Protein AF-0000000080180875 (afdb_homodimer)

Sequence (618 aa):
MANVSTATVSYVLNNSVGRTISEQTRAAVRHAAAELGYRPNLAARNLARGKSGVVLYIVPRLAGGEMPMQVGTHMTTELTRRGVIQVQLFETEDDDTIADAINQLQPIAVTSLFPLGRKASRAVHDAGIPHICVHTQPGLGDPQYSVGQMRVDHLVSRGHRKLAFACSGDRRWRAVGDYWIDGVHRAARQHGLPDVVVAAFAPDDSATAARELHAAGVTAVCAQSDDVAFVVLDGIRRAGLRCPDDLAVIGVDATALSPFSVPALTTVEFDRTAIADLALSALLAELDLLDEPRPVAQDIATLIVRESTMANVSTATVSYVLNNSVGRTISEQTRAAVRHAAAELGYRPNLAARNLARGKSGVVLYIVPRLAGGEMPMQVGTHMTTELTRRGVIQVQLFETEDDDTIADAINQLQPIAVTSLFPLGRKASRAVHDAGIPHICVHTQPGLGDPQYSVGQMRVDHLVSRGHRKLAFACSGDRRWRAVGDYWIDGVHRAARQHGLPDVVVAAFAPDDSATAARELHAAGVTAVCAQSDDVAFVVLDGIRRAGLRCPDDLAVIGVDATALSPFSVPALTTVEFDRTAIADLALSALLAELDLLDEPRPVAQDIATLIVREST

Solvent-accessible surface area (backbone atoms only — not comparable to full-atom values): 31758 Å² total; per-residue (Å²): 73,48,55,69,46,77,63,48,62,58,38,59,52,50,68,50,81,72,77,79,69,51,72,63,60,55,48,48,55,51,48,53,40,50,69,69,65,39,62,71,44,41,48,52,52,28,44,46,67,71,36,57,32,25,34,37,36,46,40,49,60,44,60,68,63,63,58,66,55,52,24,48,33,52,39,34,53,57,32,35,76,69,33,32,44,44,30,63,38,62,45,48,95,65,47,61,54,54,44,47,42,43,69,63,53,44,38,64,30,36,36,24,62,55,84,65,54,71,66,48,44,47,43,40,55,74,70,69,36,54,72,47,44,37,56,74,32,73,52,54,56,55,52,43,43,54,53,16,32,54,54,44,53,53,42,42,76,72,68,45,63,38,43,28,36,34,31,46,52,46,74,74,42,34,69,51,29,58,54,48,47,55,10,36,46,53,34,30,49,74,70,68,37,62,79,61,44,76,43,58,41,31,85,92,48,15,27,60,44,40,46,52,39,44,74,71,61,29,36,31,31,44,21,59,22,37,68,44,32,41,40,50,46,43,6,29,52,72,54,73,48,45,64,30,84,49,39,16,41,33,28,28,63,51,46,91,57,32,74,54,39,81,54,23,43,14,25,29,35,61,38,48,65,60,51,26,51,48,39,44,46,54,50,26,49,74,67,70,62,53,86,63,83,73,69,72,65,58,87,45,62,46,81,43,86,42,54,12,88,81,44,53,68,46,77,65,49,63,59,38,61,54,53,68,52,82,72,78,79,68,51,72,63,61,55,48,50,55,51,46,53,41,51,68,69,67,39,63,71,44,41,49,50,51,27,44,49,69,70,36,58,33,25,32,36,36,46,39,52,60,46,62,67,64,64,59,68,55,51,26,49,32,54,39,32,53,58,32,34,76,68,34,31,42,45,30,64,42,62,44,49,94,63,48,61,53,54,44,48,45,42,69,63,51,45,38,64,29,36,35,23,62,56,84,64,55,71,67,48,44,47,42,38,56,73,69,70,37,54,73,48,43,39,57,74,32,71,52,55,56,54,52,42,42,54,53,16,33,55,53,43,52,52,43,42,75,73,68,44,61,39,43,29,35,35,32,47,51,46,73,75,39,34,71,59,30,60,54,48,47,55,10,37,44,53,34,31,50,74,72,68,36,63,81,60,44,74,43,60,41,32,84,92,50,15,26,60,43,40,47,52,40,44,74,70,60,29,35,30,32,43,21,59,23,38,69,44,30,40,39,49,46,43,7,30,53,71,53,72,48,46,64,28,84,50,40,16,41,34,28,29,64,50,48,91,58,33,74,54,40,83,54,22,42,14,24,29,34,61,39,48,66,60,51,27,50,47,38,43,45,53,50,25,49,74,68,71,63,53,87,64,83,72,69,73,66,55,86,44,64,46,82,43,87,42,54,13,89

Structure (mmCIF, N/CA/C/O backbone):
data_AF-0000000080180875-model_v1
#
loop_
_entity.id
_entity.type
_entity.pdbx_description
1 polymer 'LacI family transcriptional regulator'
#
loop_
_atom_site.group_PDB
_atom_site.id
_atom_site.type_symbol
_atom_site.label_atom_id
_atom_site.label_alt_id
_atom_site.label_comp_id
_atom_site.label_asym_id
_atom_site.label_entity_id
_atom_site.label_seq_id
_atom_site.pdbx_PDB_ins_code
_atom_site.Cartn_x
_atom_site.Cartn_y
_atom_site.Cartn_z
_atom_site.occupancy
_atom_site.B_iso_or_equiv
_atom_site.auth_seq_id
_atom_site.auth_comp_id
_atom_site.auth_asym_id
_atom_site.auth_atom_id
_atom_site.pdbx_PDB_model_num
ATOM 1 N N . MET A 1 1 ? -4.602 58.188 24.078 1 20.27 1 MET A N 1
ATOM 2 C CA . MET A 1 1 ? -3.865 57 24.453 1 20.27 1 MET A CA 1
ATOM 3 C C . MET A 1 1 ? -4.812 55.812 24.641 1 20.27 1 MET A C 1
ATOM 5 O O . MET A 1 1 ? -5.5 55.719 25.656 1 20.27 1 MET A O 1
ATOM 9 N N . ALA A 1 2 ? -5.406 55.5 23.562 1 27.98 2 ALA A N 1
ATOM 10 C CA . ALA A 1 2 ? -6.746 54.938 23.641 1 27.98 2 ALA A CA 1
ATOM 11 C C . ALA A 1 2 ? -6.715 53.531 24.281 1 27.98 2 ALA A C 1
ATOM 13 O O . ALA A 1 2 ? -5.801 52.75 24.031 1 27.98 2 ALA A O 1
ATOM 14 N N . ASN A 1 3 ? -7.129 53.406 25.484 1 24.38 3 ASN A N 1
ATOM 15 C CA . ASN A 1 3 ? -7.371 52.312 26.422 1 24.38 3 ASN A CA 1
ATOM 16 C C . ASN A 1 3 ? -8.094 51.156 25.75 1 24.38 3 ASN A C 1
ATOM 18 O O . ASN A 1 3 ? -9.32 51.062 25.828 1 24.38 3 ASN A O 1
ATOM 22 N N . VAL A 1 4 ? -7.801 50.938 24.5 1 29.45 4 VAL A N 1
ATOM 23 C CA . VAL A 1 4 ? -8.594 49.875 23.938 1 29.45 4 VAL A CA 1
ATOM 24 C C . VAL A 1 4 ? -8.297 48.562 24.688 1 29.45 4 VAL A C 1
ATOM 26 O O . VAL A 1 4 ? -7.133 48.188 24.875 1 29.45 4 VAL A O 1
ATOM 29 N N . SER A 1 5 ? -9.055 48.344 25.656 1 28.83 5 SER A N 1
ATOM 30 C CA . SER A 1 5 ? -8.969 47.219 26.578 1 28.83 5 SER A CA 1
ATOM 31 C C . SER A 1 5 ? -8.664 45.938 25.844 1 28.83 5 SER A C 1
ATOM 33 O O . SER A 1 5 ? -8.906 45.812 24.641 1 28.83 5 SER A O 1
ATOM 35 N N . THR A 1 6 ? -7.738 45.125 26.422 1 30.91 6 THR A N 1
ATOM 36 C CA . THR A 1 6 ? -7.395 43.75 26.016 1 30.91 6 THR A CA 1
ATOM 37 C C . THR A 1 6 ? -8.633 43 25.516 1 30.91 6 THR A C 1
ATOM 39 O O . THR A 1 6 ? -8.531 42.094 24.688 1 30.91 6 THR A O 1
ATOM 42 N N . ALA A 1 7 ? -9.789 43.312 26.078 1 34.97 7 ALA A N 1
ATOM 43 C CA . ALA A 1 7 ? -11.117 42.812 25.719 1 34.97 7 ALA A CA 1
ATOM 44 C C . ALA A 1 7 ? -11.469 43.188 24.281 1 34.97 7 ALA A C 1
ATOM 46 O O . ALA A 1 7 ? -12.117 42.406 23.578 1 34.97 7 ALA A O 1
ATOM 47 N N . THR A 1 8 ? -10.938 44.344 23.844 1 32.75 8 THR A N 1
ATOM 48 C CA . THR A 1 8 ? -11.32 44.844 22.531 1 32.75 8 THR A CA 1
ATOM 49 C C . THR A 1 8 ? -10.617 44.094 21.422 1 32.75 8 THR A C 1
ATOM 51 O O . THR A 1 8 ? -11.219 43.812 20.391 1 32.75 8 THR A O 1
ATOM 54 N N . VAL A 1 9 ? -9.297 43.719 21.641 1 31.17 9 VAL A N 1
ATOM 55 C CA . VAL A 1 9 ? -8.594 43 20.578 1 31.17 9 VAL A CA 1
ATOM 56 C C . VAL A 1 9 ? -9.133 41.594 20.469 1 31.17 9 VAL A C 1
ATOM 58 O O . VAL A 1 9 ? -9.32 41.062 19.375 1 31.17 9 VAL A O 1
ATOM 61 N N . SER A 1 10 ? -9.406 40.844 21.625 1 31.67 10 SER A N 1
ATOM 62 C CA . SER A 1 10 ? -10.031 39.531 21.625 1 31.67 10 SER A CA 1
ATOM 63 C C . SER A 1 10 ? -11.43 39.594 21.016 1 31.67 10 SER A C 1
ATOM 65 O O . SER A 1 10 ? -11.859 38.656 20.344 1 31.67 10 SER A O 1
ATOM 67 N N . TYR A 1 11 ? -12.219 40.562 21.391 1 32.19 11 TYR A N 1
ATOM 68 C CA . TYR A 1 11 ? -13.578 40.844 20.953 1 32.19 11 TYR A CA 1
ATOM 69 C C . TYR A 1 11 ? -13.609 41.156 19.453 1 32.19 11 TYR A C 1
ATOM 71 O O . TYR A 1 11 ? -14.562 40.812 18.766 1 32.19 11 TYR A O 1
ATOM 79 N N . VAL A 1 12 ? -12.633 41.906 18.875 1 34.47 12 VAL A N 1
ATOM 80 C CA . VAL A 1 12 ? -12.609 42.281 17.469 1 34.47 12 VAL A CA 1
ATOM 81 C C . VAL A 1 12 ? -12.375 41.062 16.594 1 34.47 12 VAL A C 1
ATOM 83 O O . VAL A 1 12 ? -12.961 40.938 15.516 1 34.47 12 VAL A O 1
ATOM 86 N N . LEU A 1 13 ? -11.438 40.188 17 1 34.31 13 LEU A N 1
ATOM 87 C CA . LEU A 1 13 ? -11.172 39.031 16.156 1 34.31 13 LEU A CA 1
ATOM 88 C C . LEU A 1 13 ? -12.258 37.969 16.312 1 34.31 13 LEU A C 1
ATOM 90 O O . LEU A 1 13 ? -12.531 37.219 15.375 1 34.31 13 LEU A O 1
ATOM 94 N N . ASN A 1 14 ? -12.867 37.75 17.453 1 35.03 14 ASN A N 1
ATOM 95 C CA . ASN A 1 14 ? -13.969 36.812 17.656 1 35.03 14 ASN A CA 1
ATOM 96 C C . ASN A 1 14 ? -15.32 37.5 17.422 1 35.03 14 ASN A C 1
ATOM 98 O O . ASN A 1 14 ? -16.359 36.906 17.766 1 35.03 14 ASN A O 1
ATOM 102 N N . ASN A 1 15 ? -15.617 38.125 16.281 1 34.81 15 ASN A N 1
ATOM 103 C CA . ASN A 1 15 ? -16.906 38.75 16.031 1 34.81 15 ASN A CA 1
ATOM 104 C C . ASN A 1 15 ? -17.828 38.656 17.234 1 34.81 15 ASN A C 1
ATOM 106 O O . ASN A 1 15 ? -18.984 38.25 17.109 1 34.81 15 ASN A O 1
ATOM 110 N N . SER A 1 16 ? -17.5 38.5 18.344 1 31.16 16 SER A N 1
ATOM 111 C CA . SER A 1 16 ? -18.578 38.562 19.312 1 31.16 16 SER A CA 1
ATOM 112 C C . SER A 1 16 ? -19.391 39.844 19.156 1 31.16 16 SER A C 1
ATOM 114 O O . SER A 1 16 ? -18.844 40.906 18.891 1 31.16 16 SER A O 1
ATOM 116 N N . VAL A 1 17 ? -20.766 39.844 18.844 1 33.31 17 VAL A N 1
ATOM 117 C CA . VAL A 1 17 ? -21.859 40.781 18.578 1 33.31 17 VAL A CA 1
ATOM 118 C C . VAL A 1 17 ? -21.703 42.031 19.469 1 33.31 17 VAL A C 1
ATOM 120 O O . VAL A 1 17 ? -22.344 43.062 19.219 1 33.31 17 VAL A O 1
ATOM 123 N N . GLY A 1 18 ? -21.312 41.875 20.672 1 33.47 18 GLY A N 1
ATOM 124 C CA . GLY A 1 18 ? -21.719 43.094 21.391 1 33.47 18 GLY A CA 1
ATOM 125 C C . GLY A 1 18 ? -20.906 44.312 21.016 1 33.47 18 GLY A C 1
ATOM 126 O O . GLY A 1 18 ? -21.453 45.406 20.828 1 33.47 18 GLY A O 1
ATOM 127 N N . ARG A 1 19 ? -19.656 44.562 21.469 1 38.72 19 ARG A N 1
ATOM 128 C CA . ARG A 1 19 ? -19.156 45.906 21.344 1 38.72 19 ARG A CA 1
ATOM 129 C C . ARG A 1 19 ? -18.594 46.188 19.953 1 38.72 19 ARG A C 1
ATOM 131 O O . ARG A 1 19 ? -17.922 45.312 19.375 1 38.72 19 ARG A O 1
ATOM 138 N N . THR A 1 20 ? -19.203 47.156 19.172 1 36.22 20 THR A N 1
ATOM 139 C CA . THR A 1 20 ? -19.109 47.781 17.859 1 36.22 20 THR A CA 1
ATOM 140 C C . THR A 1 20 ? -17.672 48.188 17.547 1 36.22 20 THR A C 1
ATOM 142 O O . THR A 1 20 ? -17.156 49.125 18.125 1 36.22 20 THR A O 1
ATOM 145 N N . ILE A 1 21 ? -16.719 47.281 17.547 1 40.75 21 ILE A N 1
ATOM 146 C CA . ILE A 1 21 ? -15.477 47.812 17 1 40.75 21 ILE A CA 1
ATOM 147 C C . ILE A 1 21 ? -15.75 48.5 15.672 1 40.75 21 ILE A C 1
ATOM 149 O O . ILE A 1 21 ? -16.484 47.969 14.836 1 40.75 21 ILE A O 1
ATOM 153 N N . SER A 1 22 ? -15.484 49.75 15.648 1 43.41 22 SER A N 1
ATOM 154 C CA . SER A 1 22 ? -15.852 50.594 14.523 1 43.41 22 SER A CA 1
ATOM 155 C C . SER A 1 22 ? -15.281 50.062 13.219 1 43.41 22 SER A C 1
ATOM 157 O O . SER A 1 22 ? -14.312 49.281 13.227 1 43.41 22 SER A O 1
ATOM 159 N N . GLU A 1 23 ? -15.961 50.156 12.117 1 46.66 23 GLU A N 1
ATOM 160 C CA . GLU A 1 23 ? -15.594 49.812 10.742 1 46.66 23 GLU A CA 1
ATOM 161 C C . GLU A 1 23 ? -14.18 50.312 10.414 1 46.66 23 GLU A C 1
ATOM 163 O O . GLU A 1 23 ? -13.453 49.656 9.672 1 46.66 23 GLU A O 1
ATOM 168 N N . GLN A 1 24 ? -13.781 51.344 11.141 1 44.97 24 GLN A N 1
ATOM 169 C CA . GLN A 1 24 ? -12.5 51.969 10.812 1 44.97 24 GLN A CA 1
ATOM 170 C C . GLN A 1 24 ? -11.336 51.156 11.367 1 44.97 24 GLN A C 1
ATOM 172 O O . GLN A 1 24 ? -10.328 50.938 10.688 1 44.97 24 GLN A O 1
ATOM 177 N N . THR A 1 25 ? -11.461 50.656 12.562 1 44.06 25 THR A N 1
ATOM 178 C CA . THR A 1 25 ? -10.406 49.875 13.172 1 44.06 25 THR A CA 1
ATOM 179 C C . THR A 1 25 ? -10.312 48.5 12.5 1 44.06 25 THR A C 1
ATOM 181 O O . THR A 1 25 ? -9.219 47.969 12.273 1 44.06 25 THR A O 1
ATOM 184 N N . ARG A 1 26 ? -11.477 47.938 12.117 1 46.97 26 ARG A N 1
ATOM 185 C CA . ARG A 1 26 ? -11.492 46.688 11.344 1 46.97 26 ARG A CA 1
ATOM 186 C C . ARG A 1 26 ? -10.781 46.875 10.008 1 46.97 26 ARG A C 1
ATOM 188 O O . ARG A 1 26 ? -10.016 46 9.586 1 46.97 26 ARG A O 1
ATOM 195 N N . ALA A 1 27 ? -11.016 47.969 9.344 1 48.53 27 ALA A N 1
ATOM 196 C CA . ALA A 1 27 ? -10.375 48.25 8.062 1 48.53 27 ALA A CA 1
ATOM 197 C C . ALA A 1 27 ? -8.875 48.469 8.234 1 48.53 27 ALA A C 1
ATOM 199 O O . ALA A 1 27 ? -8.078 48.031 7.41 1 48.53 27 ALA A O 1
ATOM 200 N N . ALA A 1 28 ? -8.438 49.062 9.289 1 43.19 28 ALA A N 1
ATOM 201 C CA . ALA A 1 28 ? -7.023 49.344 9.5 1 43.19 28 ALA A CA 1
ATOM 202 C C . ALA A 1 28 ? -6.246 48.062 9.805 1 43.19 28 ALA A C 1
ATOM 204 O O . ALA A 1 28 ? -5.137 47.875 9.305 1 43.19 28 ALA A O 1
ATOM 205 N N . VAL A 1 29 ? -6.824 47.188 10.508 1 42.53 29 VAL A N 1
ATOM 206 C CA . VAL A 1 29 ? -6.184 45.906 10.805 1 42.53 29 VAL A CA 1
ATOM 207 C C . VAL A 1 29 ? -6.125 45.062 9.539 1 42.53 29 VAL A C 1
ATOM 209 O O . VAL A 1 29 ? -5.105 44.438 9.25 1 42.53 29 VAL A O 1
ATOM 212 N N . ARG A 1 30 ? -7.184 45.125 8.75 1 44.84 30 ARG A N 1
ATOM 213 C CA . ARG A 1 30 ? -7.176 44.438 7.457 1 44.84 30 ARG A CA 1
ATOM 214 C C . ARG A 1 30 ? -6.148 45.062 6.516 1 44.84 30 ARG A C 1
ATOM 216 O O . ARG A 1 30 ? -5.461 44.344 5.785 1 44.84 30 ARG A O 1
ATOM 223 N N . HIS A 1 31 ? -6.117 46.312 6.406 1 44.22 31 HIS A N 1
ATOM 224 C CA . HIS A 1 31 ? -5.172 47 5.547 1 44.22 31 HIS A CA 1
ATOM 225 C C . HIS A 1 31 ? -3.734 46.75 5.988 1 44.22 31 HIS A C 1
ATOM 227 O O . HIS A 1 31 ? -2.852 46.531 5.152 1 44.22 31 HIS A O 1
ATOM 233 N N . ALA A 1 32 ? -3.406 46.844 7.195 1 38.69 32 ALA A N 1
ATOM 234 C CA . ALA A 1 32 ? -2.053 46.594 7.68 1 38.69 32 ALA A CA 1
ATOM 235 C C . ALA A 1 32 ? -1.645 45.125 7.426 1 38.69 32 ALA A C 1
ATOM 237 O O . ALA A 1 32 ? -0.499 44.875 7.059 1 38.69 32 ALA A O 1
ATOM 238 N N . ALA A 1 33 ? -2.537 44.25 7.625 1 38.75 33 ALA A N 1
ATOM 239 C CA . ALA A 1 33 ? -2.293 42.844 7.246 1 38.75 33 ALA A CA 1
ATOM 240 C C . ALA A 1 33 ? -2.068 42.719 5.742 1 38.75 33 ALA A C 1
ATOM 242 O O . ALA A 1 33 ? -1.182 42 5.301 1 38.75 33 ALA A O 1
ATOM 243 N N . ALA A 1 34 ? -2.787 43.375 4.902 1 40.47 34 ALA A N 1
ATOM 244 C CA . ALA A 1 34 ? -2.607 43.406 3.451 1 40.47 34 ALA A CA 1
ATOM 245 C C . ALA A 1 34 ? -1.269 44.031 3.08 1 40.47 34 ALA A C 1
ATOM 247 O O . ALA A 1 34 ? -0.604 43.594 2.143 1 40.47 34 ALA A O 1
ATOM 248 N N . GLU A 1 35 ? -1.015 45.125 3.471 1 37.59 35 GLU A N 1
ATOM 249 C CA . GLU A 1 35 ? 0.223 45.812 3.129 1 37.59 35 GLU A CA 1
ATOM 250 C C . GLU A 1 35 ? 1.445 45 3.549 1 37.59 35 GLU A C 1
ATOM 252 O O . GLU A 1 35 ? 2.506 45.125 2.928 1 37.59 35 GLU A O 1
ATOM 257 N N . LEU A 1 36 ? 1.406 44.531 4.723 1 34.78 36 LEU A N 1
ATOM 258 C CA . LEU A 1 36 ? 2.564 43.75 5.137 1 34.78 36 LEU A CA 1
ATOM 259 C C . LEU A 1 36 ? 2.688 42.469 4.297 1 34.78 36 LEU A C 1
ATOM 261 O O . LEU A 1 36 ? 3.617 41.688 4.484 1 34.78 36 LEU A O 1
ATOM 265 N N . GLY A 1 37 ? 2.133 42.5 3.051 1 34.72 37 GLY A N 1
ATOM 266 C CA . GLY A 1 37 ? 2.146 41.344 2.146 1 34.72 37 GLY A CA 1
ATOM 267 C C . GLY A 1 37 ? 1.669 40.062 2.797 1 34.72 37 GLY A C 1
ATOM 268 O O . GLY A 1 37 ? 1.992 38.969 2.332 1 34.72 37 GLY A O 1
ATOM 269 N N . TYR A 1 38 ? 1.44 40.219 3.986 1 31.77 38 TYR A N 1
ATOM 270 C CA . TYR A 1 38 ? 0.862 39.094 4.691 1 31.77 38 TYR A CA 1
ATOM 271 C C . TYR A 1 38 ? -0.493 38.719 4.102 1 31.77 38 TYR A C 1
ATOM 273 O O . TYR A 1 38 ? -1.438 39.5 4.152 1 31.77 38 TYR A O 1
ATOM 281 N N . ARG A 1 39 ? -0.59 38.156 2.982 1 33.56 39 ARG A N 1
ATOM 282 C CA . ARG A 1 39 ? -1.883 37.562 2.648 1 33.56 39 ARG A CA 1
ATOM 283 C C . ARG A 1 39 ? -2.428 36.75 3.812 1 33.56 39 ARG A C 1
ATOM 285 O O . ARG A 1 39 ? -1.754 35.844 4.309 1 33.56 39 ARG A O 1
ATOM 292 N N . PRO A 1 40 ? -3.199 37.25 4.629 1 35.78 40 PRO A N 1
ATOM 293 C CA . PRO A 1 40 ? -3.807 36.375 5.625 1 35.78 40 PRO A CA 1
ATOM 294 C C . PRO A 1 40 ? -4.074 34.969 5.082 1 35.78 40 PRO A C 1
ATOM 296 O O . PRO A 1 40 ? -4.758 34.812 4.066 1 35.78 40 PRO A O 1
ATOM 299 N N . ASN A 1 41 ? -3 34.25 4.867 1 37.09 41 ASN A N 1
ATOM 300 C CA . ASN A 1 41 ? -3.266 32.875 4.418 1 37.09 41 ASN A CA 1
ATOM 301 C C . ASN A 1 41 ? -4.426 32.25 5.184 1 37.09 41 ASN A C 1
ATOM 303 O O . ASN A 1 41 ? -4.812 32.75 6.246 1 37.09 41 ASN A O 1
ATOM 307 N N . LEU A 1 42 ? -5.312 31.625 4.48 1 39.44 42 LEU A N 1
ATOM 308 C CA . LEU A 1 42 ? -6.496 30.984 5.031 1 39.44 42 LEU A CA 1
ATOM 309 C C . LEU A 1 42 ? -6.227 30.438 6.43 1 39.44 42 LEU A C 1
ATOM 311 O O . LEU A 1 42 ? -7.094 30.516 7.305 1 39.44 42 LEU A O 1
ATOM 315 N N . ALA A 1 43 ? -5.035 30.047 6.723 1 40.75 43 ALA A N 1
ATOM 316 C CA . ALA A 1 43 ? -4.719 29.578 8.07 1 40.75 43 ALA A CA 1
ATOM 317 C C . ALA A 1 43 ? -4.863 30.703 9.094 1 40.75 43 ALA A C 1
ATOM 319 O O . ALA A 1 43 ? -5.395 30.5 10.18 1 40.75 43 ALA A O 1
ATOM 320 N N . ALA A 1 44 ? -4.492 31.859 8.781 1 43.03 44 ALA A N 1
ATOM 321 C CA . ALA A 1 44 ? -4.625 33.031 9.656 1 43.03 44 ALA A CA 1
ATOM 322 C C . ALA A 1 44 ? -6.09 33.406 9.844 1 43.03 44 ALA A C 1
ATOM 324 O O . ALA A 1 44 ? -6.516 33.75 10.945 1 43.03 44 ALA A O 1
ATOM 325 N N . ARG A 1 45 ? -6.742 33.344 8.742 1 42.94 45 ARG A N 1
ATOM 326 C CA . ARG A 1 45 ? -8.156 33.688 8.859 1 42.94 45 ARG A CA 1
ATOM 327 C C . ARG A 1 45 ? -8.914 32.656 9.695 1 42.94 45 ARG A C 1
ATOM 329 O O . ARG A 1 45 ? -9.797 33.031 10.477 1 42.94 45 ARG A O 1
ATOM 336 N N . ASN A 1 46 ? -8.648 31.359 9.375 1 42.34 46 ASN A N 1
ATOM 337 C CA . ASN A 1 46 ? -9.289 30.328 10.188 1 42.34 46 ASN A CA 1
ATOM 338 C C . ASN A 1 46 ? -8.844 30.406 11.641 1 42.34 46 ASN A C 1
ATOM 340 O O . ASN A 1 46 ? -9.633 30.172 12.555 1 42.34 46 ASN A O 1
ATOM 344 N N . LEU A 1 47 ? -7.59 30.797 11.836 1 41.44 47 LEU A N 1
ATOM 345 C CA . LEU A 1 47 ? -7.121 31.031 13.203 1 41.44 47 LEU A CA 1
ATOM 346 C C . LEU A 1 47 ? -7.848 32.219 13.836 1 41.44 47 LEU A C 1
ATOM 348 O O . LEU A 1 47 ? -8.188 32.188 15.016 1 41.44 47 LEU A O 1
ATOM 352 N N . ALA A 1 48 ? -8 33.188 13.086 1 41.91 48 ALA A N 1
ATOM 353 C CA . ALA A 1 48 ? -8.727 34.312 13.625 1 41.91 48 ALA A CA 1
ATOM 354 C C . ALA A 1 48 ? -10.133 33.938 14.055 1 41.91 48 ALA A C 1
ATOM 356 O O . ALA A 1 48 ? -10.68 34.531 14.992 1 41.91 48 ALA A O 1
ATOM 357 N N . ARG A 1 49 ? -10.727 33 13.305 1 43.03 49 ARG A N 1
ATOM 358 C CA . ARG A 1 49 ? -12.07 32.594 13.672 1 43.03 49 ARG A CA 1
ATOM 359 C C . ARG A 1 49 ? -12.023 31.469 14.719 1 43.03 49 ARG A C 1
ATOM 361 O O . ARG A 1 49 ? -13.055 30.906 15.07 1 43.03 49 ARG A O 1
ATOM 368 N N . GLY A 1 50 ? -10.875 31.141 15.336 1 44.59 50 GLY A N 1
ATOM 369 C CA . GLY A 1 50 ? -10.688 30.172 16.406 1 44.59 50 GLY A CA 1
ATOM 370 C C . GLY A 1 50 ? -10.625 28.734 15.891 1 44.59 50 GLY A C 1
ATOM 371 O O . GLY A 1 50 ? -10.609 27.797 16.688 1 44.59 50 GLY A O 1
ATOM 372 N N . LYS A 1 51 ? -10.953 28.547 14.617 1 48.81 51 LYS A N 1
ATOM 373 C CA . LYS A 1 51 ? -10.984 27.156 14.172 1 48.81 51 LYS A CA 1
ATOM 374 C C . LYS A 1 51 ? -9.703 26.781 13.43 1 48.81 51 LYS A C 1
ATOM 376 O O . LYS A 1 51 ? -9.086 27.625 12.781 1 48.81 51 LYS A O 1
ATOM 381 N N . SER A 1 52 ? -8.883 25.734 13.867 1 57.09 52 SER A N 1
ATOM 382 C CA . SER A 1 52 ? -7.559 25.266 13.469 1 57.09 52 SER A CA 1
ATOM 383 C C . SER A 1 52 ? -7.434 25.203 11.953 1 57.09 52 SER A C 1
ATOM 385 O O . SER A 1 52 ? -6.324 25.219 11.414 1 57.09 52 SER A O 1
ATOM 387 N N . GLY A 1 53 ? -8.539 25.469 11.164 1 74.5 53 GLY A N 1
ATOM 388 C CA . GLY A 1 53 ? -8.492 25.281 9.719 1 74.5 53 GLY A CA 1
ATOM 389 C C . GLY A 1 53 ? -7.984 23.906 9.312 1 74.5 53 GLY A C 1
ATOM 390 O O . GLY A 1 53 ? -7.473 23.734 8.203 1 74.5 53 GLY A O 1
ATOM 391 N N . VAL A 1 54 ? -8.07 22.891 10.258 1 85.19 54 VAL A N 1
ATOM 392 C CA . VAL A 1 54 ? -7.535 21.562 10.023 1 85.19 54 VAL A CA 1
ATOM 393 C C . VAL A 1 54 ? -8.68 20.594 9.75 1 85.19 54 VAL A C 1
ATOM 395 O O . VAL A 1 54 ? -9.703 20.609 10.43 1 85.19 54 VAL A O 1
ATOM 398 N N . VAL A 1 55 ? -8.531 19.875 8.68 1 90.56 55 VAL A N 1
ATOM 399 C CA . VAL A 1 55 ? -9.383 18.734 8.422 1 90.56 55 VAL A CA 1
ATOM 400 C C . VAL A 1 55 ? -8.609 17.438 8.695 1 90.56 55 VAL A C 1
ATOM 402 O O . VAL A 1 55 ? -7.469 17.281 8.258 1 90.56 55 VAL A O 1
ATOM 405 N N . LEU A 1 56 ? -9.203 16.594 9.508 1 89.94 56 LEU A N 1
ATOM 406 C CA . LEU A 1 56 ? -8.586 15.305 9.812 1 89.94 56 LEU A CA 1
ATOM 407 C C . LEU A 1 56 ? -9.141 14.211 8.906 1 89.94 56 LEU A C 1
ATOM 409 O O . LEU A 1 56 ? -10.344 13.969 8.883 1 89.94 56 LEU A O 1
ATOM 413 N N . TYR A 1 57 ? -8.242 13.688 8.086 1 90.25 57 TYR A N 1
ATOM 414 C CA . TY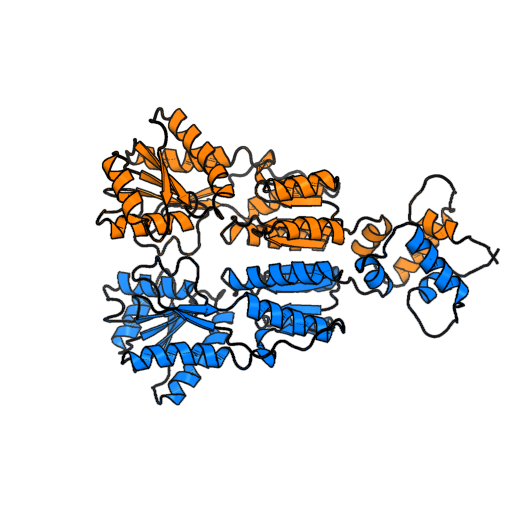R A 1 57 ? -8.594 12.547 7.25 1 90.25 57 TYR A CA 1
ATOM 415 C C . TYR A 1 57 ? -8.133 11.242 7.887 1 90.25 57 TYR A C 1
ATOM 417 O O . TYR A 1 57 ? -6.934 10.977 7.988 1 90.25 57 TYR A O 1
ATOM 425 N N . ILE A 1 58 ? -9.109 10.43 8.242 1 84.81 58 ILE A N 1
ATOM 426 C CA . ILE A 1 58 ? -8.789 9.188 8.945 1 84.81 58 ILE A CA 1
ATOM 427 C C . ILE A 1 58 ? -8.867 8.008 7.98 1 84.81 58 ILE A C 1
ATOM 429 O O . ILE A 1 58 ? -9.883 7.82 7.305 1 84.81 58 ILE A O 1
ATOM 433 N N . VAL A 1 59 ? -7.703 7.336 7.852 1 78.31 59 VAL A N 1
ATOM 434 C CA . VAL A 1 59 ? -7.664 6.094 7.082 1 78.31 59 VAL A CA 1
ATOM 435 C C . VAL A 1 59 ? -7.871 4.902 8.016 1 78.31 59 VAL A C 1
ATOM 437 O O . VAL A 1 59 ? -7.047 4.641 8.898 1 78.31 59 VAL A O 1
ATOM 440 N N . PRO A 1 60 ? -8.93 4.305 7.836 1 66.06 60 PRO A N 1
ATOM 441 C CA . PRO A 1 60 ? -9.164 3.164 8.727 1 66.06 60 PRO A CA 1
ATOM 442 C C . PRO A 1 60 ? -8.117 2.07 8.578 1 66.06 60 PRO A C 1
ATOM 444 O O . PRO A 1 60 ? -7.469 1.966 7.527 1 66.06 60 PRO A O 1
ATOM 447 N N . ARG A 1 61 ? -7.699 1.467 9.695 1 56.69 61 ARG A N 1
ATOM 448 C CA . ARG A 1 61 ? -6.723 0.38 9.727 1 56.69 61 ARG A CA 1
ATOM 449 C C . ARG A 1 61 ? -6.949 -0.582 8.562 1 56.69 61 ARG A C 1
ATOM 451 O O . ARG A 1 61 ? -5.996 -1.156 8.031 1 56.69 61 ARG A O 1
ATOM 458 N N . LEU A 1 62 ? -8.203 -0.694 8.469 1 47.31 62 LEU A N 1
ATOM 459 C CA . LEU A 1 62 ? -8.617 -1.758 7.559 1 47.31 62 LEU A CA 1
ATOM 460 C C . LEU A 1 62 ? -8.328 -1.376 6.109 1 47.31 62 LEU A C 1
ATOM 462 O O . LEU A 1 62 ? -8.477 -2.201 5.203 1 47.31 62 LEU A O 1
ATOM 466 N N . ALA A 1 63 ? -8.242 0.012 5.953 1 49.03 63 ALA A N 1
ATOM 467 C CA . ALA A 1 63 ? -8.219 0.402 4.547 1 49.03 63 ALA A CA 1
ATOM 468 C C . ALA A 1 63 ? -6.852 0.133 3.926 1 49.03 63 ALA A C 1
ATOM 470 O O . ALA A 1 63 ? -5.914 0.912 4.113 1 49.03 63 ALA A O 1
ATOM 471 N N . GLY A 1 64 ? -6.664 -1.247 4.008 1 51.38 64 GLY A N 1
ATOM 472 C CA . GLY A 1 64 ? -5.547 -1.769 3.24 1 51.38 64 GLY A CA 1
ATOM 473 C C . GLY A 1 64 ? -5.547 -1.309 1.796 1 51.38 64 GLY A C 1
ATOM 474 O O . GLY A 1 64 ? -6.543 -0.769 1.312 1 51.38 64 GLY A O 1
ATOM 475 N N . GLY A 1 65 ? -4.602 -0.75 1.385 1 57 65 GLY A N 1
ATOM 476 C CA . GLY A 1 65 ? -4.402 -0.519 -0.037 1 57 65 GLY A CA 1
ATOM 477 C C . GLY A 1 65 ? -3.992 0.905 -0.359 1 57 65 GLY A C 1
ATOM 478 O O . GLY A 1 65 ? -3.861 1.737 0.542 1 57 65 GLY A O 1
ATOM 479 N N . GLU A 1 66 ? -3.844 1.117 -1.465 1 62.06 66 GLU A N 1
ATOM 480 C CA . GLU A 1 66 ? -3.295 2.371 -1.974 1 62.06 66 GLU A CA 1
ATOM 481 C C . GLU A 1 66 ? -4.395 3.404 -2.197 1 62.06 66 GLU A C 1
ATOM 483 O O . GLU A 1 66 ? -4.133 4.609 -2.182 1 62.06 66 GLU A O 1
ATOM 488 N N . MET A 1 67 ? -5.738 2.898 -2.197 1 69.12 67 MET A N 1
ATOM 489 C CA . MET A 1 67 ? -6.824 3.771 -2.627 1 69.12 67 MET A CA 1
ATOM 490 C C . MET A 1 67 ? -7.059 4.887 -1.614 1 69.12 67 MET A C 1
ATOM 492 O O . MET A 1 67 ? -7.078 6.066 -1.974 1 69.12 67 MET A O 1
ATOM 496 N N . PRO A 1 68 ? -7.172 4.582 -0.321 1 73.38 68 PRO A N 1
ATOM 497 C CA . PRO A 1 68 ? -7.406 5.664 0.636 1 73.38 68 PRO A CA 1
ATOM 498 C C . PRO A 1 68 ? -6.277 6.691 0.654 1 73.38 68 PRO A C 1
ATOM 500 O O . PRO A 1 68 ? -6.523 7.883 0.846 1 73.38 68 PRO A O 1
ATOM 503 N N . MET A 1 69 ? -5.141 6.246 0.386 1 72.56 69 MET A N 1
ATOM 504 C CA . MET A 1 69 ? -3.986 7.141 0.404 1 72.56 69 MET A CA 1
ATOM 505 C C . MET A 1 69 ? -4.012 8.086 -0.794 1 72.56 69 MET A C 1
ATOM 507 O O . MET A 1 69 ? -3.725 9.273 -0.658 1 72.56 69 MET A O 1
ATOM 511 N N . GLN A 1 70 ? -4.355 7.531 -1.881 1 72.44 70 GLN A N 1
ATOM 512 C CA . GLN A 1 70 ? -4.422 8.336 -3.096 1 72.44 70 GLN A CA 1
ATOM 513 C C . GLN A 1 70 ? -5.543 9.367 -3.012 1 72.44 70 GLN A C 1
ATOM 515 O O . GLN A 1 70 ? -5.375 10.508 -3.441 1 72.44 70 GLN A O 1
ATOM 520 N N . VAL A 1 71 ? -6.598 8.938 -2.471 1 79.88 71 VAL A N 1
ATOM 521 C CA . VAL A 1 71 ? -7.715 9.852 -2.268 1 79.88 71 VAL A CA 1
ATOM 522 C C . VAL A 1 71 ? -7.301 10.977 -1.313 1 79.88 71 VAL A C 1
ATOM 524 O O . VAL A 1 71 ? -7.559 12.148 -1.575 1 79.88 71 VAL A O 1
ATOM 527 N N . GLY A 1 72 ? -6.633 10.641 -0.248 1 81.19 72 GLY A N 1
ATOM 528 C CA . GLY A 1 72 ? -6.16 11.609 0.726 1 81.19 72 GLY A CA 1
ATOM 529 C C . GLY A 1 72 ? -5.219 12.641 0.13 1 81.19 72 GLY A C 1
ATOM 530 O O . GLY A 1 72 ? -5.305 13.828 0.458 1 81.19 72 GLY A O 1
ATOM 531 N N . THR A 1 73 ? -4.336 12.172 -0.714 1 76 73 THR A N 1
ATOM 532 C CA . THR A 1 73 ? -3.381 13.07 -1.356 1 76 73 THR A CA 1
ATOM 533 C C . THR A 1 73 ? -4.098 14.07 -2.256 1 76 73 THR A C 1
ATOM 535 O O . THR A 1 73 ? -3.777 15.258 -2.248 1 76 73 THR A O 1
ATOM 538 N N . HIS A 1 74 ? -4.992 13.555 -3.018 1 79.12 74 HIS A N 1
ATOM 539 C CA . HIS A 1 74 ? -5.773 14.43 -3.889 1 79.12 74 HIS A CA 1
ATOM 540 C C . HIS A 1 74 ? -6.535 15.477 -3.084 1 79.12 74 HIS A C 1
ATOM 542 O O . HIS A 1 74 ? -6.539 16.656 -3.439 1 79.12 74 HIS A O 1
ATOM 548 N N . MET A 1 75 ? -7.09 15.078 -2.043 1 85.12 75 MET A N 1
ATOM 549 C CA . MET A 1 75 ? -7.82 16 -1.176 1 85.12 75 MET A CA 1
ATOM 550 C C . MET A 1 75 ? -6.879 17.031 -0.563 1 85.12 75 MET A C 1
ATOM 552 O O . MET A 1 75 ? -7.215 18.219 -0.485 1 85.12 75 MET A O 1
ATOM 556 N N . THR A 1 76 ? -5.762 16.562 -0.111 1 83.31 76 THR A N 1
ATOM 557 C CA . THR A 1 76 ? -4.781 17.453 0.499 1 83.31 76 THR A CA 1
ATOM 558 C C . THR A 1 76 ? -4.395 18.578 -0.466 1 83.31 76 THR A C 1
ATOM 560 O O . THR A 1 76 ? -4.367 19.75 -0.087 1 83.31 76 THR A O 1
ATOM 563 N N . THR A 1 77 ? -4.133 18.203 -1.651 1 78.62 77 THR A N 1
ATOM 564 C CA . THR A 1 77 ? -3.721 19.172 -2.666 1 78.62 77 THR A CA 1
ATOM 565 C C . THR A 1 77 ? -4.809 20.219 -2.891 1 78.62 77 THR A C 1
ATOM 567 O O . THR A 1 77 ? -4.535 21.422 -2.867 1 78.62 77 THR A O 1
ATOM 570 N N . GLU A 1 78 ? -5.992 19.781 -3.057 1 81.62 78 GLU A N 1
ATOM 571 C CA . GLU A 1 78 ? -7.102 20.688 -3.352 1 81.62 78 GLU A CA 1
ATOM 572 C C . GLU A 1 78 ? -7.438 21.562 -2.146 1 81.62 78 GLU A C 1
ATOM 574 O O . GLU A 1 78 ? -7.754 22.75 -2.299 1 81.62 78 GLU A O 1
ATOM 579 N N . LEU A 1 79 ? -7.391 21.016 -0.962 1 83.5 79 LEU A N 1
ATOM 580 C CA . LEU A 1 79 ? -7.695 21.75 0.256 1 83.5 79 LEU A CA 1
ATOM 581 C C . LEU A 1 79 ? -6.625 22.797 0.538 1 83.5 79 LEU A C 1
ATOM 583 O O . LEU A 1 79 ? -6.934 23.906 0.971 1 83.5 79 LEU A O 1
ATOM 587 N N . THR A 1 80 ? -5.422 22.375 0.271 1 77.44 80 THR A N 1
ATOM 588 C CA . THR A 1 80 ? -4.32 23.312 0.468 1 77.44 80 THR A CA 1
ATOM 589 C C . THR A 1 80 ? -4.504 24.547 -0.404 1 77.44 80 THR A C 1
ATOM 591 O O . THR A 1 80 ? -4.254 25.672 0.042 1 77.44 80 THR A O 1
ATOM 594 N N . ARG A 1 81 ? -4.973 24.328 -1.549 1 74.5 81 ARG A N 1
ATOM 595 C CA . ARG A 1 81 ? -5.227 25.422 -2.475 1 74.5 81 ARG A CA 1
ATOM 596 C C . ARG A 1 81 ? -6.293 26.359 -1.929 1 74.5 81 ARG A C 1
ATOM 598 O O . ARG A 1 81 ? -6.355 27.531 -2.318 1 74.5 81 ARG A O 1
ATOM 605 N N . ARG A 1 82 ? -7.066 25.906 -1.009 1 75.88 82 ARG A N 1
ATOM 606 C CA . ARG A 1 82 ? -8.148 26.688 -0.424 1 75.88 82 ARG A CA 1
ATOM 607 C C . ARG A 1 82 ? -7.801 27.125 0.99 1 75.88 82 ARG A C 1
ATOM 609 O O . ARG A 1 82 ? -8.656 27.656 1.712 1 75.88 82 ARG A O 1
ATOM 616 N N . GLY A 1 83 ? -6.555 26.797 1.387 1 72.69 83 GLY A N 1
ATOM 617 C CA . GLY A 1 83 ? -6.066 27.25 2.68 1 72.69 83 GLY A CA 1
ATOM 618 C C . GLY A 1 83 ? -6.477 26.344 3.824 1 72.69 83 GLY A C 1
ATOM 619 O O . GLY A 1 83 ? -6.469 26.766 4.984 1 72.69 83 GLY A O 1
ATOM 620 N N . VAL A 1 84 ? -6.973 25.219 3.508 1 80.38 84 VAL A N 1
ATOM 621 C CA . VAL A 1 84 ? -7.367 24.25 4.52 1 80.38 84 VAL A CA 1
ATOM 622 C C . VAL A 1 84 ? -6.281 23.172 4.664 1 80.38 84 VAL A C 1
ATOM 624 O O . VAL A 1 84 ? -5.785 22.656 3.664 1 80.38 84 VAL A O 1
ATOM 627 N N . ILE A 1 85 ? -5.93 22.938 5.926 1 83.56 85 ILE A N 1
ATOM 628 C CA . ILE A 1 85 ? -4.887 21.953 6.184 1 83.56 85 ILE A CA 1
ATOM 629 C C . ILE A 1 85 ? -5.516 20.578 6.438 1 83.56 85 ILE A C 1
ATOM 631 O O . ILE A 1 85 ? -6.414 20.453 7.27 1 83.56 85 ILE A O 1
ATOM 635 N N . GLN A 1 86 ? -5.035 19.656 5.676 1 88.88 86 GLN A N 1
ATOM 636 C CA . GLN A 1 86 ? -5.496 18.297 5.93 1 88.88 86 GLN A CA 1
ATOM 637 C C . GLN A 1 86 ? -4.402 17.453 6.59 1 88.88 86 GLN A C 1
ATOM 639 O O . GLN A 1 86 ? -3.271 17.406 6.105 1 88.88 86 GLN A O 1
ATOM 644 N N . VAL A 1 87 ? -4.809 16.875 7.691 1 85.75 87 VAL A N 1
ATOM 645 C CA . VAL A 1 87 ? -3.938 15.922 8.375 1 85.75 87 VAL A CA 1
ATOM 646 C C . VAL A 1 87 ? -4.465 14.508 8.188 1 85.75 87 VAL A C 1
ATOM 648 O O . VAL A 1 87 ? -5.648 14.242 8.414 1 85.75 87 VAL A O 1
ATOM 651 N N . GLN A 1 88 ? -3.537 13.695 7.695 1 84.69 88 GLN A N 1
ATOM 652 C CA . GLN A 1 88 ? -3.912 12.305 7.484 1 84.69 88 GLN A CA 1
ATOM 653 C C . GLN A 1 88 ? -3.436 11.422 8.633 1 84.69 88 GLN A C 1
ATOM 655 O O . GLN A 1 88 ? -2.273 11.5 9.039 1 84.69 88 GLN A O 1
ATOM 660 N N . LEU A 1 89 ? -4.375 10.602 9.148 1 79.62 89 LEU A N 1
ATOM 661 C CA . LEU A 1 89 ? -4.055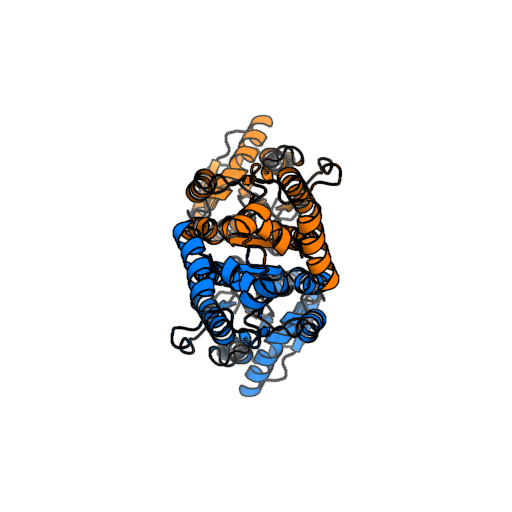 9.695 10.25 1 79.62 89 LEU A CA 1
ATOM 662 C C . LEU A 1 89 ? -4.594 8.297 9.984 1 79.62 89 LEU A C 1
ATOM 664 O O . LEU A 1 89 ? -5.719 8.141 9.5 1 79.62 89 LEU A O 1
ATOM 668 N N . PHE A 1 90 ? -3.752 7.324 10.289 1 74.88 90 PHE A N 1
ATOM 669 C CA . PHE A 1 90 ? -4.184 5.934 10.203 1 74.88 90 PHE A CA 1
ATOM 670 C C . PHE A 1 90 ? -4.719 5.445 11.539 1 74.88 90 PHE A C 1
ATOM 672 O O . PHE A 1 90 ? -4.145 5.738 12.586 1 74.88 90 PHE A O 1
ATOM 679 N N . GLU A 1 91 ? -5.844 4.816 11.32 1 71.5 91 GLU A N 1
ATOM 680 C CA . GLU A 1 91 ? -6.379 4.195 12.531 1 71.5 91 GLU A CA 1
ATOM 681 C C . GLU A 1 91 ? -5.488 3.051 13.008 1 71.5 91 GLU A C 1
ATOM 683 O O . GLU A 1 91 ? -4.977 2.279 12.195 1 71.5 91 GLU A O 1
ATOM 688 N N . THR A 1 92 ? -5.082 3.107 14.227 1 64.56 92 THR A N 1
ATOM 689 C CA . THR A 1 92 ? -4.312 2.018 14.82 1 64.56 92 THR A CA 1
ATOM 690 C C . THR A 1 92 ? -5.16 1.243 15.828 1 64.56 92 THR A C 1
ATOM 692 O O . THR A 1 92 ? -6.32 1.588 16.062 1 64.56 92 THR A O 1
ATOM 695 N N . GLU A 1 93 ? -4.656 -0.009 16.125 1 60.53 93 GLU A N 1
ATOM 696 C CA . GLU A 1 93 ? -5.375 -0.767 17.141 1 60.53 93 GLU A CA 1
ATOM 697 C C . GLU A 1 93 ? -5.609 0.074 18.391 1 60.53 93 GLU A C 1
ATOM 699 O O . GLU A 1 93 ? -6.637 -0.066 19.062 1 60.53 93 GLU A O 1
ATOM 704 N N . ASP A 1 94 ? -4.594 0.802 18.625 1 57.31 94 ASP A N 1
ATOM 705 C CA . ASP A 1 94 ? -4.723 1.673 19.781 1 57.31 94 ASP A CA 1
ATOM 706 C C . ASP A 1 94 ? -5.336 3.018 19.406 1 57.31 94 ASP A C 1
ATOM 708 O O . ASP A 1 94 ? -4.656 3.871 18.828 1 57.31 94 ASP A O 1
ATOM 712 N N . ASP A 1 95 ? -6.68 3.148 19.281 1 58.59 95 ASP A N 1
ATOM 713 C CA . ASP A 1 95 ? -7.508 4.258 18.828 1 58.59 95 ASP A CA 1
ATOM 714 C C . ASP A 1 95 ? -7.238 5.52 19.641 1 58.59 95 ASP A C 1
ATOM 716 O O . ASP A 1 95 ? -7.781 6.586 19.328 1 58.59 95 ASP A O 1
ATOM 720 N N . ASP A 1 96 ? -6.348 5.418 20.531 1 68.81 96 ASP A N 1
ATOM 721 C CA . ASP A 1 96 ? -6.078 6.613 21.328 1 68.81 96 ASP A CA 1
ATOM 722 C C . ASP A 1 96 ? -5.41 7.695 20.484 1 68.81 96 ASP A C 1
ATOM 724 O O . ASP A 1 96 ? -5.539 8.883 20.766 1 68.81 96 ASP A O 1
ATOM 728 N N . THR A 1 97 ? -5.043 7.25 19.391 1 74.94 97 THR A N 1
ATOM 729 C CA . THR A 1 97 ? -4.332 8.188 18.531 1 74.94 97 THR A CA 1
ATOM 730 C C . THR A 1 97 ? -5.305 9.164 17.875 1 74.94 97 THR A C 1
ATOM 732 O O . THR A 1 97 ? -5.008 10.359 17.766 1 74.94 97 THR A O 1
ATOM 735 N N . ILE A 1 98 ? -6.5 8.672 17.547 1 80.62 98 ILE A N 1
ATOM 736 C CA . ILE A 1 98 ? -7.48 9.523 16.891 1 80.62 98 ILE A CA 1
ATOM 737 C C . ILE A 1 98 ? -8.047 10.531 17.891 1 80.62 98 ILE A C 1
ATOM 739 O O . ILE A 1 98 ? -8.148 11.719 17.578 1 80.62 98 ILE A O 1
ATOM 743 N N . ALA A 1 99 ? -8.336 10.055 19.047 1 81.44 99 ALA A N 1
ATOM 744 C CA . ALA A 1 99 ? -8.852 10.938 20.094 1 81.44 99 ALA A CA 1
ATOM 745 C C . ALA A 1 99 ? -7.828 12.008 20.453 1 81.44 99 ALA A C 1
ATOM 747 O O . ALA A 1 99 ? -8.18 13.18 20.609 1 81.44 99 ALA A O 1
ATOM 748 N N . ASP A 1 100 ? -6.637 11.547 20.531 1 78 100 ASP A N 1
ATOM 749 C CA . ASP A 1 100 ? -5.559 12.477 20.844 1 78 100 ASP A CA 1
ATOM 750 C C . ASP A 1 100 ? -5.426 13.547 19.766 1 78 100 ASP A C 1
ATOM 752 O O . ASP A 1 100 ? -5.254 14.727 20.078 1 78 100 ASP A O 1
ATOM 756 N N . ALA A 1 101 ? -5.512 13.094 18.594 1 80.62 101 ALA A N 1
ATOM 757 C CA . ALA A 1 101 ? -5.391 14.023 17.469 1 80.62 101 ALA A CA 1
ATOM 758 C C . ALA A 1 101 ? -6.535 15.039 17.469 1 80.62 101 ALA A C 1
ATOM 760 O O . ALA A 1 101 ? -6.32 16.234 17.234 1 80.62 101 ALA A O 1
ATOM 761 N N . ILE A 1 102 ? -7.676 14.57 17.781 1 83.75 102 ILE A N 1
ATOM 762 C CA . ILE A 1 102 ? -8.852 15.43 17.828 1 83.75 102 ILE A CA 1
ATOM 763 C C . ILE A 1 102 ? -8.688 16.469 18.938 1 83.75 102 ILE A C 1
ATOM 765 O O . ILE A 1 102 ? -8.93 17.656 18.734 1 83.75 102 ILE A O 1
ATOM 769 N N . ASN A 1 103 ? -8.219 16.016 20 1 79.75 103 ASN A N 1
ATOM 770 C CA . ASN A 1 103 ? -8.055 16.891 21.156 1 79.75 103 ASN A CA 1
ATOM 771 C C . ASN A 1 103 ? -6.961 17.938 20.906 1 79.75 103 ASN A C 1
ATOM 773 O O . ASN A 1 103 ? -7.109 19.094 21.297 1 79.75 103 ASN A O 1
ATOM 777 N N . GLN A 1 104 ? -5.965 17.516 20.328 1 75.94 104 GLN A N 1
ATOM 778 C CA . GLN A 1 104 ? -4.812 18.391 20.141 1 75.94 104 GLN A CA 1
ATOM 779 C C . GLN A 1 104 ? -5.023 19.328 18.969 1 75.94 104 GLN A C 1
ATOM 781 O O . GLN A 1 104 ? -4.656 20.5 19.031 1 75.94 104 GLN A O 1
ATOM 786 N N . LEU A 1 105 ? -5.648 18.844 17.859 1 79.12 105 LEU A N 1
ATOM 787 C CA . LEU A 1 105 ? -5.723 19.625 16.625 1 79.12 105 LEU A CA 1
ATOM 788 C C . LEU A 1 105 ? -7.031 20.406 16.547 1 79.12 105 LEU A C 1
ATOM 790 O O . LEU A 1 105 ? -7.133 21.391 15.812 1 79.12 105 LEU A O 1
ATOM 794 N N . GLN A 1 106 ? -8.016 19.922 17.219 1 80.62 106 GLN A N 1
ATOM 795 C CA . GLN A 1 106 ? -9.344 20.516 17.172 1 80.62 106 GLN A CA 1
ATOM 796 C C . GLN A 1 106 ? -9.773 20.781 15.734 1 80.62 106 GLN A C 1
ATOM 798 O O . GLN A 1 106 ? -10.07 21.922 15.375 1 80.62 106 GLN A O 1
ATOM 803 N N . PRO A 1 107 ? -9.844 19.703 14.977 1 87.06 107 PRO A N 1
ATOM 804 C CA . PRO A 1 107 ? -10.18 19.875 13.562 1 87.06 107 PRO A CA 1
ATOM 805 C C . PRO A 1 107 ? -11.586 20.422 13.344 1 87.06 107 PRO A C 1
ATOM 807 O O . PRO A 1 107 ? -12.469 20.219 14.18 1 87.06 107 PRO A O 1
ATOM 810 N N . ILE A 1 108 ? -11.742 21.156 12.242 1 86.5 108 ILE A N 1
ATOM 811 C CA . ILE A 1 108 ? -13.039 21.719 11.914 1 86.5 108 ILE A CA 1
ATOM 812 C C . ILE A 1 108 ? -13.953 20.641 11.336 1 86.5 108 ILE A C 1
ATOM 814 O O . ILE A 1 108 ? -15.18 20.797 11.336 1 86.5 108 ILE A O 1
ATOM 818 N N . ALA A 1 109 ? -13.328 19.562 10.82 1 91.31 109 ALA A N 1
ATOM 819 C CA . ALA A 1 109 ? -14.078 18.422 10.289 1 91.31 109 ALA A CA 1
ATOM 820 C C . ALA A 1 109 ? -13.219 17.156 10.273 1 91.31 109 ALA A C 1
ATOM 822 O O . ALA A 1 109 ? -11.992 17.234 10.273 1 91.31 109 ALA A O 1
ATOM 823 N N . VAL A 1 110 ? -13.914 16.078 10.344 1 92.19 110 VAL A N 1
ATOM 824 C CA . VAL A 1 110 ? -13.297 14.766 10.156 1 92.19 110 VAL A CA 1
ATOM 825 C C . VAL A 1 110 ? -13.859 14.102 8.898 1 92.19 110 VAL A C 1
ATOM 827 O O . VAL A 1 110 ? -15.07 14.141 8.656 1 92.19 110 VAL A O 1
ATOM 830 N N . THR A 1 111 ? -12.938 13.648 8.047 1 90.88 111 THR A N 1
ATOM 831 C CA . THR A 1 111 ? -13.359 12.945 6.844 1 90.88 111 THR A CA 1
ATOM 832 C C . THR A 1 111 ? -12.797 11.531 6.812 1 90.88 111 THR A C 1
ATOM 834 O O . THR A 1 111 ? -11.703 11.281 7.332 1 90.88 111 THR A O 1
ATOM 837 N N . SER A 1 112 ? -13.523 10.602 6.273 1 87.12 112 SER A N 1
ATOM 838 C CA . SER A 1 112 ? -13.102 9.227 6.039 1 87.12 112 SER A CA 1
ATOM 839 C C . SER A 1 112 ? -13.789 8.641 4.812 1 87.12 112 SER A C 1
ATOM 841 O O . SER A 1 112 ? -14.867 9.086 4.418 1 87.12 112 SER A O 1
ATOM 843 N N . LEU A 1 113 ? -13.094 7.723 4.207 1 81.19 113 LEU A N 1
ATOM 844 C CA . LEU A 1 113 ? -13.703 7.062 3.062 1 81.19 113 LEU A CA 1
ATOM 845 C C . LEU A 1 113 ? -14.75 6.051 3.514 1 81.19 113 LEU A C 1
ATOM 847 O O . LEU A 1 113 ? -15.797 5.898 2.871 1 81.19 113 LEU A O 1
ATOM 851 N N . PHE A 1 114 ? -14.375 5.367 4.594 1 78.75 114 PHE A N 1
ATOM 852 C CA . PHE A 1 114 ? -15.242 4.34 5.164 1 78.75 114 PHE A CA 1
ATOM 853 C C . PHE A 1 114 ? -15.648 4.703 6.586 1 78.75 114 PHE A C 1
ATOM 855 O O . PHE A 1 114 ? -15.062 5.605 7.191 1 78.75 114 PHE A O 1
ATOM 862 N N . PRO A 1 115 ? -16.672 4.023 7.035 1 77.38 115 PRO A N 1
ATOM 863 C CA 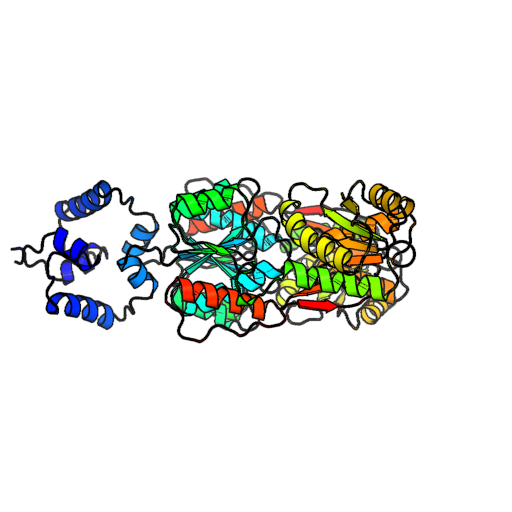. PRO A 1 115 ? -17.062 4.309 8.422 1 77.38 115 PRO A CA 1
ATOM 864 C C . PRO A 1 115 ? -15.938 4.051 9.414 1 77.38 115 PRO A C 1
ATOM 866 O O . PRO A 1 115 ? -15.164 3.109 9.242 1 77.38 115 PRO A O 1
ATOM 869 N N . LEU A 1 116 ? -15.875 4.887 10.398 1 79.19 116 LEU A N 1
ATOM 870 C CA . LEU A 1 116 ? -14.867 4.754 11.445 1 79.19 116 LEU A CA 1
ATOM 871 C C . LEU A 1 116 ? -15.25 3.652 12.43 1 79.19 116 LEU A C 1
ATOM 873 O O . LEU A 1 116 ? -16.422 3.336 12.586 1 79.19 116 LEU A O 1
ATOM 877 N N . GLY A 1 117 ? -14.227 3.086 12.953 1 77.12 117 GLY A N 1
ATOM 878 C CA . GLY A 1 117 ? -14.484 2.172 14.055 1 77.12 117 GLY A CA 1
ATOM 879 C C . GLY A 1 117 ? -15.211 2.828 15.211 1 77.12 117 GLY A C 1
ATOM 880 O O . GLY A 1 117 ? -15.328 4.055 15.266 1 77.12 117 GLY A O 1
ATOM 881 N N . ARG A 1 118 ? -15.727 2.057 16.062 1 78.31 118 ARG A N 1
ATOM 882 C CA . ARG A 1 118 ? -16.562 2.518 17.172 1 78.31 118 ARG A CA 1
ATOM 883 C C . ARG A 1 118 ? -15.828 3.555 18.016 1 78.31 118 ARG A C 1
ATOM 885 O O . ARG A 1 118 ? -16.391 4.602 18.344 1 78.31 118 ARG A O 1
ATOM 892 N N . LYS A 1 119 ? -14.594 3.305 18.328 1 80.12 119 LYS A N 1
ATOM 893 C CA . LYS A 1 119 ? -13.828 4.199 19.203 1 80.12 119 LYS A CA 1
ATOM 894 C C . LYS A 1 119 ? -13.578 5.543 18.516 1 80.12 119 LYS A C 1
ATOM 896 O O . LYS A 1 119 ? -13.773 6.598 19.141 1 80.12 119 LYS A O 1
ATOM 901 N N . ALA A 1 120 ? -13.195 5.461 17.312 1 81.69 120 ALA A N 1
ATOM 902 C CA . ALA A 1 120 ? -12.945 6.691 16.562 1 81.69 120 ALA A CA 1
ATOM 903 C C . ALA A 1 120 ? -14.227 7.488 16.359 1 81.69 120 ALA A C 1
ATOM 905 O O . ALA A 1 120 ? -14.227 8.719 16.484 1 81.69 120 ALA A O 1
ATOM 906 N N . SER A 1 121 ? -15.289 6.793 16.109 1 85.19 121 SER A N 1
ATOM 907 C CA . SER A 1 121 ? -16.578 7.449 15.914 1 85.19 121 SER A CA 1
ATOM 908 C C . SER A 1 121 ? -17.031 8.164 17.172 1 85.19 121 SER A C 1
ATOM 910 O O . SER A 1 121 ? -17.547 9.281 17.109 1 85.19 121 SER A O 1
ATOM 912 N N . ARG A 1 122 ? -16.844 7.539 18.219 1 87.69 122 ARG A N 1
ATOM 913 C CA . ARG A 1 122 ? -17.234 8.125 19.5 1 87.69 122 ARG A CA 1
ATOM 914 C C . ARG A 1 122 ? -16.406 9.383 19.781 1 87.69 122 ARG A C 1
ATOM 916 O O . ARG A 1 122 ? -16.953 10.383 20.266 1 87.69 122 ARG A O 1
ATOM 923 N N . ALA A 1 123 ? -15.133 9.25 19.547 1 86.5 123 ALA A N 1
ATOM 924 C CA . ALA A 1 123 ? -14.258 10.398 19.781 1 86.5 123 ALA A CA 1
ATOM 925 C C . ALA A 1 123 ? -14.703 11.602 18.953 1 86.5 123 ALA A C 1
ATOM 927 O O . ALA A 1 123 ? -14.727 12.727 19.453 1 86.5 123 ALA A O 1
ATOM 928 N N . VAL A 1 124 ? -15.039 11.375 17.734 1 89.31 124 VAL A N 1
ATOM 929 C CA . VAL A 1 124 ? -15.484 12.438 16.828 1 89.31 124 VAL A CA 1
ATOM 930 C C . VAL A 1 124 ? -16.812 13.023 17.328 1 89.31 124 VAL A C 1
ATOM 932 O O . VAL A 1 124 ? -16.969 14.242 17.375 1 89.31 124 VAL A O 1
ATOM 935 N N . HIS A 1 125 ? -17.688 12.18 17.734 1 91 125 HIS A N 1
ATOM 936 C CA . HIS A 1 125 ? -19 12.586 18.219 1 91 125 HIS A CA 1
ATOM 937 C C . HIS A 1 125 ? -18.875 13.391 19.5 1 91 125 HIS A C 1
ATOM 939 O O . HIS A 1 125 ? -19.5 14.453 19.641 1 91 125 HIS A O 1
ATOM 945 N N . ASP A 1 126 ? -18.125 12.891 20.344 1 90.62 126 ASP A N 1
ATOM 946 C CA . ASP A 1 126 ? -17.953 13.531 21.641 1 90.62 126 ASP A CA 1
ATOM 947 C C . ASP A 1 126 ? -17.344 14.922 21.5 1 90.62 126 ASP A C 1
ATOM 949 O O . ASP A 1 126 ? -17.625 15.82 22.297 1 90.62 126 ASP A O 1
ATOM 953 N N . ALA A 1 127 ? -16.531 15.117 20.547 1 88 127 ALA A N 1
ATOM 954 C CA . ALA A 1 127 ? -15.859 16.391 20.328 1 88 127 ALA A CA 1
ATOM 955 C C . ALA A 1 127 ? -16.766 17.375 19.594 1 88 127 ALA A C 1
ATOM 957 O O . ALA A 1 127 ? -16.453 18.562 19.453 1 88 127 ALA A O 1
ATOM 958 N N . GLY A 1 128 ? -17.922 16.891 19.062 1 89.69 128 GLY A N 1
ATOM 959 C CA . GLY A 1 128 ? -18.859 17.734 18.344 1 89.69 128 GLY A CA 1
ATOM 960 C C . GLY A 1 128 ? -18.359 18.188 16.984 1 89.69 128 GLY A C 1
ATOM 961 O O . GLY A 1 128 ? -18.688 19.281 16.531 1 89.69 128 GLY A O 1
ATOM 962 N N . ILE A 1 129 ? -17.484 17.438 16.422 1 89.31 129 ILE A N 1
ATOM 963 C CA . ILE A 1 129 ? -16.906 17.75 15.125 1 89.31 129 ILE A CA 1
ATOM 964 C C . ILE A 1 129 ? -17.703 17.078 14.008 1 89.31 129 ILE A C 1
ATOM 966 O O . ILE A 1 129 ? -18.047 15.898 14.125 1 89.31 129 ILE A O 1
ATOM 970 N N . PRO A 1 130 ? -18.047 17.797 12.914 1 90.69 130 PRO A N 1
ATOM 971 C CA . PRO A 1 130 ? -18.734 17.141 11.797 1 90.69 130 PRO A CA 1
ATOM 972 C C . PRO A 1 130 ? -17.891 16.031 11.172 1 90.69 130 PRO A C 1
ATOM 974 O O . PRO A 1 130 ? -16.688 16.188 10.992 1 90.69 130 PRO A O 1
ATOM 977 N N . HIS A 1 131 ? -18.516 14.922 10.969 1 92 131 HIS A N 1
ATOM 978 C CA . HIS A 1 131 ? -17.891 13.789 10.297 1 92 131 HIS A CA 1
ATOM 979 C C . HIS A 1 131 ? -18.5 13.555 8.922 1 92 131 HIS A C 1
ATOM 981 O O . HIS A 1 131 ? -19.703 13.352 8.789 1 92 131 HIS A O 1
ATOM 987 N N . ILE A 1 132 ? -17.641 13.648 7.926 1 89.5 132 ILE A N 1
ATOM 988 C CA . ILE A 1 132 ? -18.047 13.391 6.547 1 89.5 132 ILE A CA 1
ATOM 989 C C . ILE A 1 132 ? -17.516 12.023 6.102 1 89.5 132 ILE A C 1
ATOM 991 O O . ILE A 1 132 ? -16.328 11.875 5.816 1 89.5 132 ILE A O 1
ATOM 995 N N . CYS A 1 133 ? -18.375 11.086 6.055 1 86.56 133 CYS A N 1
ATOM 996 C CA . CYS A 1 133 ? -18.047 9.766 5.516 1 86.56 133 CYS A CA 1
ATOM 997 C C . CYS A 1 133 ? -18.391 9.688 4.031 1 86.56 133 CYS A C 1
ATOM 999 O O . CYS A 1 133 ? -19.562 9.688 3.658 1 86.56 133 CYS A O 1
ATOM 1001 N N . VAL A 1 134 ? -17.406 9.477 3.252 1 80.38 134 VAL A N 1
ATOM 1002 C CA . VAL A 1 134 ? -17.531 9.617 1.805 1 80.38 134 VAL A CA 1
ATOM 1003 C C . VAL A 1 134 ? -18.453 8.539 1.254 1 80.38 134 VAL A C 1
ATOM 1005 O O . VAL A 1 134 ? -19.297 8.805 0.39 1 80.38 134 VAL A O 1
ATOM 1008 N N . HIS A 1 135 ? -18.344 7.398 1.743 1 75.44 135 HIS A N 1
ATOM 1009 C CA . HIS A 1 135 ? -19.109 6.27 1.213 1 75.44 135 HIS A CA 1
ATOM 1010 C C . HIS A 1 135 ? -20.594 6.426 1.487 1 75.44 135 HIS A C 1
ATOM 1012 O O . HIS A 1 135 ? -21.422 5.75 0.866 1 75.44 135 HIS A O 1
ATOM 1018 N N . THR A 1 136 ? -21 7.262 2.383 1 75.12 136 THR A N 1
ATOM 1019 C CA . THR A 1 136 ? -22.406 7.441 2.727 1 75.12 136 THR A CA 1
ATOM 1020 C C . THR A 1 136 ? -22.984 8.633 1.974 1 75.12 136 THR A C 1
ATOM 1022 O O . THR A 1 136 ? -24.172 8.93 2.109 1 75.12 136 THR A O 1
ATOM 1025 N N . GLN A 1 137 ? -22.141 9.195 1.216 1 76.94 137 GLN A N 1
ATOM 1026 C CA . GLN A 1 137 ? -22.625 10.383 0.511 1 76.94 137 GLN A CA 1
ATOM 1027 C C . GLN A 1 137 ? -23.562 10.008 -0.626 1 76.94 137 GLN A C 1
ATOM 1029 O O . GLN A 1 137 ? -23.328 9.031 -1.347 1 76.94 137 GLN A O 1
ATOM 1034 N N . PRO A 1 138 ? -24.641 10.742 -0.776 1 72.94 138 PRO A N 1
ATOM 1035 C CA . PRO A 1 138 ? -25.641 10.43 -1.793 1 72.94 138 PRO A CA 1
ATOM 1036 C C . PRO A 1 138 ? -25.062 10.359 -3.201 1 72.94 138 PRO A C 1
ATOM 1038 O O . PRO A 1 138 ? -25.516 9.562 -4.023 1 72.94 138 PRO A O 1
ATOM 1041 N N . GLY A 1 139 ? -24.109 11.125 -3.535 1 73.31 139 GLY A N 1
ATOM 1042 C CA . GLY A 1 139 ? -23.516 11.141 -4.863 1 73.31 139 GLY A CA 1
ATOM 1043 C C . GLY A 1 139 ? -22.859 9.82 -5.234 1 73.31 139 GLY A C 1
ATOM 1044 O O . GLY A 1 139 ? -22.672 9.539 -6.418 1 73.31 139 GLY A O 1
ATOM 1045 N N . LEU A 1 140 ? -22.641 9 -4.234 1 77 140 LEU A N 1
ATOM 1046 C CA . LEU A 1 140 ? -21.984 7.73 -4.52 1 77 140 LEU A CA 1
ATOM 1047 C C . LEU A 1 140 ? -23.016 6.602 -4.609 1 77 140 LEU A C 1
ATOM 1049 O O . LEU A 1 140 ? -22.672 5.477 -4.984 1 77 140 LEU A O 1
ATOM 1053 N N . GLY A 1 141 ? -24.234 6.918 -4.375 1 79.19 141 GLY A N 1
ATOM 1054 C CA . GLY A 1 141 ? -25.234 5.863 -4.352 1 79.19 141 GLY A CA 1
ATOM 1055 C C . GLY A 1 141 ? -25 4.844 -3.254 1 79.19 141 GLY A C 1
ATOM 1056 O O . GLY A 1 141 ? -24.859 5.203 -2.084 1 79.19 141 GLY A O 1
ATOM 1057 N N . ASP A 1 142 ? -25.062 3.545 -3.637 1 82.69 142 ASP A N 1
ATOM 1058 C CA . ASP A 1 142 ? -24.828 2.439 -2.715 1 82.69 142 ASP A CA 1
ATOM 1059 C C . ASP A 1 142 ? -23.641 1.59 -3.166 1 82.69 142 ASP A C 1
ATOM 1061 O O . ASP A 1 142 ? -23.828 0.504 -3.721 1 82.69 142 ASP A O 1
ATOM 1065 N N . PRO A 1 143 ? -22.531 2.086 -2.895 1 82 143 PRO A N 1
ATOM 1066 C CA . PRO A 1 143 ? -21.328 1.377 -3.363 1 82 143 PRO A CA 1
ATOM 1067 C C . PRO A 1 143 ? -21.25 -0.049 -2.826 1 82 143 PRO A C 1
ATOM 1069 O O . PRO A 1 143 ? -20.719 -0.937 -3.504 1 82 143 PRO A O 1
ATOM 1072 N N . GLN A 1 144 ? -21.734 -0.242 -1.634 1 83.06 144 GLN A N 1
ATOM 1073 C CA . GLN A 1 144 ? -21.719 -1.591 -1.076 1 83.06 144 GLN A CA 1
ATOM 1074 C C . GLN A 1 144 ? -22.469 -2.568 -1.966 1 83.06 144 GLN A C 1
ATOM 1076 O O . GLN A 1 144 ? -21.953 -3.635 -2.309 1 83.06 144 GLN A O 1
ATOM 1081 N N . TYR A 1 145 ? -23.594 -2.127 -2.314 1 88.31 145 TYR A N 1
ATOM 1082 C CA . TYR A 1 145 ? -24.422 -3.006 -3.137 1 88.31 145 TYR A CA 1
ATOM 1083 C C . TYR A 1 145 ? -23.875 -3.094 -4.559 1 88.31 145 TYR A C 1
ATOM 1085 O O . TYR A 1 145 ? -23.797 -4.18 -5.133 1 88.31 145 TYR A O 1
ATOM 1093 N N . SER A 1 146 ? -23.5 -1.953 -5.156 1 90.5 146 SER A N 1
ATOM 1094 C CA . SER A 1 146 ? -23.062 -1.938 -6.543 1 90.5 146 SER A CA 1
ATOM 1095 C C . SER A 1 146 ? -21.828 -2.816 -6.734 1 90.5 146 SER A C 1
ATOM 1097 O O . SER A 1 146 ? -21.719 -3.551 -7.719 1 90.5 146 SER A O 1
ATOM 1099 N N . VAL A 1 147 ? -20.938 -2.773 -5.809 1 91.5 147 VAL A N 1
ATOM 1100 C CA . VAL A 1 147 ? -19.734 -3.574 -5.887 1 91.5 147 VAL A CA 1
ATOM 1101 C C . VAL A 1 147 ? -20.062 -5.051 -5.684 1 91.5 147 VAL A C 1
ATOM 1103 O O . VAL A 1 147 ? -19.547 -5.918 -6.387 1 91.5 147 VAL A O 1
ATOM 1106 N N . GLY A 1 148 ? -20.875 -5.32 -4.676 1 94.19 148 GLY A N 1
ATOM 1107 C CA . GLY A 1 148 ? -21.359 -6.684 -4.48 1 94.19 148 GLY A CA 1
ATOM 1108 C C . GLY A 1 148 ? -22.062 -7.25 -5.699 1 94.19 148 GLY A C 1
ATOM 1109 O O . GLY A 1 148 ? -21.812 -8.391 -6.098 1 94.19 148 GLY A O 1
ATOM 1110 N N . GLN A 1 149 ? -22.906 -6.406 -6.281 1 95.69 149 GLN A N 1
ATOM 1111 C CA . GLN A 1 149 ? -23.656 -6.812 -7.457 1 95.69 149 GLN A CA 1
ATOM 1112 C C . GLN A 1 149 ? -22.734 -7.117 -8.633 1 95.69 149 GLN A C 1
ATOM 1114 O O . GLN A 1 149 ? -22.922 -8.109 -9.336 1 95.69 149 GLN A O 1
ATOM 1119 N N . MET A 1 150 ? -21.766 -6.328 -8.852 1 96.56 150 MET A N 1
ATOM 1120 C CA . MET A 1 150 ? -20.812 -6.527 -9.938 1 96.56 150 MET A CA 1
ATOM 1121 C C . MET A 1 150 ? -20.094 -7.867 -9.789 1 96.56 150 MET A C 1
ATOM 1123 O O . MET A 1 150 ? -19.938 -8.594 -10.773 1 96.56 150 MET A O 1
ATOM 1127 N N . ARG A 1 151 ? -19.719 -8.164 -8.586 1 98 151 ARG A N 1
ATOM 1128 C CA . ARG A 1 151 ? -18.969 -9.398 -8.328 1 98 151 ARG A CA 1
ATOM 1129 C C . ARG A 1 151 ? -19.875 -10.617 -8.477 1 98 151 ARG A C 1
ATOM 1131 O O . ARG A 1 151 ? -19.516 -11.57 -9.172 1 98 151 ARG A O 1
ATOM 1138 N N . VAL A 1 152 ? -21.031 -10.586 -7.902 1 98.38 152 VAL A N 1
ATOM 1139 C CA . VAL A 1 152 ? -21.938 -11.727 -7.914 1 98.38 152 VAL A CA 1
ATOM 1140 C C . VAL A 1 152 ? -22.469 -11.945 -9.328 1 98.38 152 VAL A C 1
ATOM 1142 O O . VAL A 1 152 ? -22.547 -13.078 -9.805 1 98.38 152 VAL A O 1
ATOM 1145 N N . ASP A 1 153 ? -22.844 -10.82 -10.047 1 98.44 153 ASP A N 1
ATOM 1146 C CA . ASP A 1 153 ? -23.312 -10.93 -11.422 1 98.44 153 ASP A CA 1
ATOM 1147 C C . ASP A 1 153 ? -22.281 -11.641 -12.289 1 98.44 153 ASP A C 1
ATOM 1149 O O . ASP A 1 153 ? -22.625 -12.516 -13.094 1 98.44 153 ASP A O 1
ATOM 1153 N N . HIS A 1 154 ? -21.078 -11.266 -12.117 1 98.69 154 HIS A N 1
ATOM 1154 C CA . HIS A 1 154 ? -20 -11.867 -12.891 1 98.69 154 HIS A CA 1
ATOM 1155 C C . HIS A 1 154 ? -19.875 -13.359 -12.609 1 98.69 154 HIS A C 1
ATOM 1157 O O . HIS A 1 154 ? -19.828 -14.172 -13.539 1 98.69 154 HIS A O 1
ATOM 1163 N N . LEU A 1 155 ? -19.859 -13.734 -11.344 1 98.69 155 LEU A N 1
ATOM 1164 C CA . LEU A 1 155 ? -19.703 -15.133 -10.961 1 98.69 155 LEU A CA 1
ATOM 1165 C C . LEU A 1 155 ? -20.891 -15.961 -11.445 1 98.69 155 LEU A C 1
ATOM 1167 O O . LEU A 1 155 ? -20.719 -17.078 -11.93 1 98.69 155 LEU A O 1
ATOM 1171 N N . VAL A 1 156 ? -22.094 -15.414 -11.367 1 98.44 156 VAL A N 1
ATOM 1172 C CA . VAL A 1 156 ? -23.297 -16.094 -11.82 1 98.44 156 VAL A CA 1
ATOM 1173 C C . VAL A 1 156 ? -23.234 -16.297 -13.336 1 98.44 156 VAL A C 1
ATOM 1175 O O . VAL A 1 156 ? -23.594 -17.359 -13.836 1 98.44 156 VAL A O 1
ATOM 1178 N N . SER A 1 157 ? -22.812 -15.266 -14.016 1 98.44 157 SER A N 1
ATOM 1179 C CA . SER A 1 157 ? -22.703 -15.359 -15.469 1 98.44 157 SER A CA 1
ATOM 1180 C C . SER A 1 157 ? -21.719 -16.453 -15.883 1 98.44 157 SER A C 1
ATOM 1182 O O . SER A 1 157 ? -21.797 -16.969 -17 1 98.44 157 SER A O 1
ATOM 1184 N N . ARG A 1 158 ? -20.812 -16.859 -14.977 1 98.12 158 ARG A N 1
ATOM 1185 C CA . ARG A 1 158 ? -19.812 -17.891 -15.234 1 98.12 158 ARG A CA 1
ATOM 1186 C C . ARG A 1 158 ? -20.328 -19.266 -14.766 1 98.12 158 ARG A C 1
ATOM 1188 O O . ARG A 1 158 ? -19.594 -20.25 -14.828 1 98.12 158 ARG A O 1
ATOM 1195 N N . GLY A 1 159 ? -21.5 -19.234 -14.141 1 97.88 159 GLY A N 1
ATOM 1196 C CA . GLY A 1 159 ? -22.141 -20.5 -13.82 1 97.88 159 GLY A CA 1
ATOM 1197 C C . GLY A 1 159 ? -22.078 -20.844 -12.344 1 97.88 159 GLY A C 1
ATOM 1198 O O . GLY A 1 159 ? -22.578 -21.891 -11.922 1 97.88 159 GLY A O 1
ATOM 1199 N N . HIS A 1 160 ? -21.562 -19.984 -11.539 1 98.44 160 HIS A N 1
ATOM 1200 C CA . HIS A 1 160 ? -21.453 -20.266 -10.109 1 98.44 160 HIS A CA 1
ATOM 1201 C C . HIS A 1 160 ? -22.766 -19.984 -9.391 1 98.44 160 HIS A C 1
ATOM 1203 O O . HIS A 1 160 ? -23.391 -18.938 -9.625 1 98.44 160 HIS A O 1
ATOM 1209 N N . ARG A 1 161 ? -23.094 -20.875 -8.508 1 98.06 161 ARG A N 1
ATOM 1210 C CA . ARG A 1 161 ? -24.391 -20.734 -7.848 1 98.06 161 ARG A CA 1
ATOM 1211 C C . ARG A 1 161 ? -24.25 -20.797 -6.328 1 98.06 161 ARG A C 1
ATOM 1213 O O . ARG A 1 161 ? -25.141 -20.391 -5.594 1 98.06 161 ARG A O 1
ATOM 1220 N N . LYS A 1 162 ? -23.234 -21.406 -5.859 1 98.44 162 LYS A N 1
ATOM 1221 C CA . LYS A 1 162 ? -22.906 -21.406 -4.438 1 98.44 162 LYS A CA 1
ATOM 1222 C C . LYS A 1 162 ? -21.625 -20.609 -4.16 1 98.44 162 LYS A C 1
ATOM 1224 O O . LYS A 1 162 ? -20.547 -21.031 -4.562 1 98.44 162 LYS A O 1
ATOM 1229 N N . LEU A 1 163 ? -21.844 -19.531 -3.455 1 98.5 163 LEU A N 1
ATOM 1230 C CA . LEU A 1 163 ? -20.766 -18.562 -3.287 1 98.5 163 LEU A CA 1
ATOM 1231 C C . LEU A 1 163 ? -20.328 -18.484 -1.83 1 98.5 163 LEU A C 1
ATOM 1233 O O . LEU A 1 163 ? -21.109 -18.781 -0.924 1 98.5 163 LEU A O 1
ATOM 1237 N N . ALA A 1 164 ? -19.094 -18.109 -1.675 1 98.25 164 ALA A N 1
ATOM 1238 C CA . ALA A 1 164 ? -18.578 -17.797 -0.344 1 98.25 164 ALA A CA 1
ATOM 1239 C C . ALA A 1 164 ? -17.984 -16.391 -0.296 1 98.25 164 ALA A C 1
ATOM 1241 O O . ALA A 1 164 ? -17.688 -15.797 -1.337 1 98.25 164 ALA A O 1
ATOM 1242 N N . PHE A 1 165 ? -17.984 -15.891 0.889 1 96.31 165 PHE A N 1
ATOM 1243 C CA . PHE A 1 165 ? -17.281 -14.656 1.19 1 96.31 165 PHE A CA 1
ATOM 1244 C C . PHE A 1 165 ? -16.094 -14.922 2.119 1 96.31 165 PHE A C 1
ATOM 1246 O O . PHE A 1 165 ? -16.266 -15.5 3.193 1 96.31 165 PHE A O 1
ATOM 1253 N N . ALA A 1 166 ? -14.922 -14.508 1.617 1 94.75 166 ALA A N 1
ATOM 1254 C CA . ALA A 1 166 ? -13.711 -14.711 2.414 1 94.75 166 ALA A CA 1
ATOM 1255 C C . ALA A 1 166 ? -13.32 -13.43 3.146 1 94.75 166 ALA A C 1
ATOM 1257 O O . ALA A 1 166 ? -13.078 -12.391 2.518 1 94.75 166 ALA A O 1
ATOM 1258 N N . CYS A 1 167 ? -13.289 -13.508 4.398 1 89.88 167 CYS A N 1
ATOM 1259 C CA . CYS A 1 167 ? -12.812 -12.398 5.223 1 89.88 167 CYS A CA 1
ATOM 1260 C C . CYS A 1 167 ? -11.469 -12.734 5.863 1 89.88 167 CYS A C 1
ATOM 1262 O O . CYS A 1 167 ? -11.039 -13.891 5.848 1 89.88 167 CYS A O 1
ATOM 1264 N N . SER A 1 168 ? -10.82 -11.672 6.285 1 83.19 168 SER A N 1
ATOM 1265 C CA . SER A 1 168 ? -9.539 -11.891 6.949 1 83.19 168 SER A CA 1
ATOM 1266 C C . SER A 1 168 ? -9.727 -12.57 8.305 1 83.19 168 SER A C 1
ATOM 1268 O O . SER A 1 168 ? -10.625 -12.195 9.07 1 83.19 168 SER A O 1
ATOM 1270 N N . GLY A 1 169 ? -8.992 -13.625 8.531 1 76.06 169 GLY A N 1
ATOM 1271 C CA . GLY A 1 169 ? -9 -14.25 9.844 1 76.06 169 GLY A CA 1
ATOM 1272 C C . GLY A 1 169 ? -8.289 -13.422 10.898 1 76.06 169 GLY A C 1
ATOM 1273 O O . GLY A 1 169 ? -8.352 -13.75 12.086 1 76.06 169 GLY A O 1
ATOM 1274 N N . ASP A 1 170 ? -7.621 -12.461 10.383 1 65.12 170 ASP A N 1
ATOM 1275 C CA . ASP A 1 170 ? -6.969 -11.539 11.305 1 65.12 170 ASP A CA 1
ATOM 1276 C C . ASP A 1 170 ? -7.934 -10.453 11.773 1 65.12 170 ASP A C 1
ATOM 1278 O O . ASP A 1 170 ? -8.523 -9.75 10.953 1 65.12 170 ASP A O 1
ATOM 1282 N N . ARG A 1 171 ? -8.18 -10.422 13.031 1 59.12 171 ARG A N 1
ATOM 1283 C CA . ARG A 1 171 ? -9.156 -9.523 13.641 1 59.12 171 ARG A CA 1
ATOM 1284 C C . ARG A 1 171 ? -8.906 -8.078 13.211 1 59.12 171 ARG A C 1
ATOM 1286 O O . ARG A 1 171 ? -9.844 -7.281 13.133 1 59.12 171 ARG A O 1
ATOM 1293 N N . ARG A 1 172 ? -7.738 -7.875 12.93 1 53.41 172 ARG A N 1
ATOM 1294 C CA . ARG A 1 172 ? -7.359 -6.504 12.602 1 53.41 172 ARG A CA 1
ATOM 1295 C C . ARG A 1 172 ? -8.016 -6.043 11.312 1 53.41 172 ARG A C 1
ATOM 1297 O O . ARG A 1 172 ? -8.273 -4.852 11.125 1 53.41 172 ARG A O 1
ATOM 1304 N N . TRP A 1 173 ? -8.234 -6.996 10.484 1 55.94 173 TRP A N 1
ATOM 1305 C CA . TRP A 1 173 ? -8.766 -6.652 9.164 1 55.94 173 TRP A CA 1
ATOM 1306 C C . TRP A 1 173 ? -10.266 -6.891 9.109 1 55.94 173 TRP A C 1
ATOM 1308 O O . TRP A 1 173 ? -10.891 -6.703 8.062 1 55.94 173 TRP A O 1
ATOM 1318 N N . ARG A 1 174 ? -10.93 -7.207 10.172 1 56.22 174 ARG A N 1
ATOM 1319 C CA . ARG A 1 174 ? -12.32 -7.66 10.172 1 56.22 174 ARG A CA 1
ATOM 1320 C C . ARG A 1 174 ? -13.273 -6.504 9.914 1 56.22 174 ARG A C 1
ATOM 1322 O O . ARG A 1 174 ? -14.289 -6.668 9.234 1 56.22 174 ARG A O 1
ATOM 1329 N N . ALA A 1 175 ? -13.008 -5.449 10.359 1 53.47 175 ALA A N 1
ATOM 1330 C CA . ALA A 1 175 ? -14 -4.379 10.336 1 53.47 175 ALA A CA 1
ATOM 1331 C C . ALA A 1 175 ? -14.391 -4.027 8.906 1 53.47 175 ALA A C 1
ATOM 1333 O O . ALA A 1 175 ? -15.57 -3.828 8.609 1 53.47 175 ALA A O 1
ATOM 1334 N N . VAL A 1 176 ? -13.461 -3.963 7.996 1 56.09 176 VAL A N 1
ATOM 1335 C CA . VAL A 1 176 ? -13.797 -3.602 6.621 1 56.09 176 VAL A CA 1
ATOM 1336 C C . VAL A 1 176 ? -14.477 -4.781 5.93 1 56.09 176 VAL A C 1
ATOM 1338 O O . VAL A 1 176 ? -15.289 -4.59 5.02 1 56.09 176 VAL A O 1
ATOM 1341 N N . GLY A 1 177 ? -14.188 -5.953 6.531 1 59.06 177 GLY A N 1
ATOM 1342 C CA . GLY A 1 177 ? -14.812 -7.125 5.934 1 59.06 177 GLY A CA 1
ATOM 1343 C C . GLY A 1 177 ? -16.328 -7.105 6.016 1 59.06 177 GLY A C 1
ATOM 1344 O O . 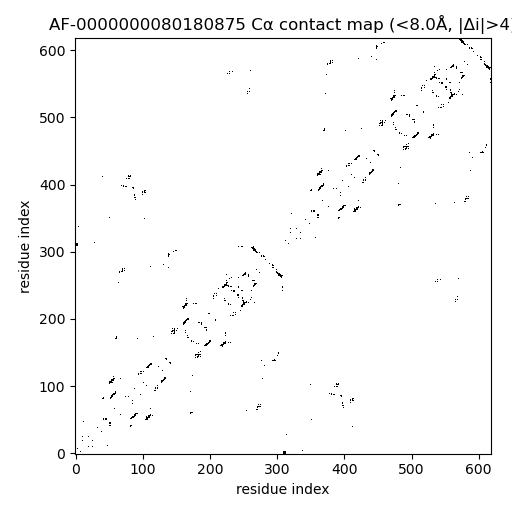GLY A 1 177 ? -17 -7.531 5.078 1 59.06 177 GLY A O 1
ATOM 1345 N N . ASP A 1 178 ? -16.75 -6.41 7.023 1 66.12 178 ASP A N 1
ATOM 1346 C CA . ASP A 1 178 ? -18.188 -6.395 7.203 1 66.12 178 ASP A CA 1
ATOM 1347 C C . ASP A 1 178 ? -18.859 -5.414 6.238 1 66.12 178 ASP A C 1
ATOM 1349 O O . ASP A 1 178 ? -20.047 -5.543 5.934 1 66.12 178 ASP A O 1
ATOM 1353 N N . TYR A 1 179 ? -18.062 -4.645 5.754 1 71.5 179 TYR A N 1
ATOM 1354 C CA . TYR A 1 179 ? -18.609 -3.615 4.879 1 71.5 179 TYR A CA 1
ATOM 1355 C C . TYR A 1 179 ? -19.031 -4.207 3.535 1 71.5 179 TYR A C 1
ATOM 1357 O O . TYR A 1 179 ? -20.109 -3.918 3.035 1 71.5 179 TYR A O 1
ATOM 1365 N N . TRP A 1 180 ? -18.25 -5.074 3.037 1 82.5 180 TRP A N 1
ATOM 1366 C CA . TRP A 1 180 ? -18.484 -5.578 1.688 1 82.5 180 TRP A CA 1
ATOM 1367 C C . TRP A 1 180 ? -19.422 -6.777 1.713 1 82.5 180 TRP A C 1
ATOM 1369 O O . TRP A 1 180 ? -20.031 -7.125 0.695 1 82.5 180 TRP A O 1
ATOM 1379 N N . ILE A 1 181 ? -19.531 -7.418 2.873 1 87.94 181 ILE A N 1
ATOM 1380 C CA . ILE A 1 181 ? -20.266 -8.672 2.955 1 87.94 181 ILE A CA 1
ATOM 1381 C C . ILE A 1 181 ? -21.75 -8.422 2.682 1 87.94 181 ILE A C 1
ATOM 1383 O O . ILE A 1 181 ? -22.422 -9.242 2.037 1 87.94 181 ILE A O 1
ATOM 1387 N N . ASP A 1 182 ? -22.266 -7.328 3.156 1 87.81 182 ASP A N 1
ATOM 1388 C CA . ASP A 1 182 ? -23.672 -7.012 2.988 1 87.81 182 ASP A CA 1
ATOM 1389 C C . ASP A 1 182 ? -24.047 -6.898 1.511 1 87.81 182 ASP A C 1
ATOM 1391 O O . ASP A 1 182 ? -25.062 -7.43 1.077 1 87.81 182 ASP A O 1
ATOM 1395 N N . GLY A 1 183 ? -23.188 -6.227 0.743 1 92 183 GLY A N 1
ATOM 1396 C CA . GLY A 1 183 ? -23.438 -6.09 -0.684 1 92 183 GLY A CA 1
ATOM 1397 C C . GLY A 1 183 ? -23.453 -7.418 -1.418 1 92 183 GLY A C 1
ATOM 1398 O O . GLY A 1 183 ? -24.281 -7.637 -2.299 1 92 183 GLY A O 1
ATOM 1399 N N . VAL A 1 184 ? -22.609 -8.289 -1.017 1 95.75 184 VAL A N 1
ATOM 1400 C CA . VAL A 1 184 ? -22.516 -9.602 -1.643 1 95.75 184 VAL A CA 1
ATOM 1401 C C . VAL A 1 184 ? -23.75 -10.43 -1.281 1 95.75 184 VAL A C 1
ATOM 1403 O O . VAL A 1 184 ? -24.344 -11.078 -2.143 1 95.75 184 VAL A O 1
ATOM 1406 N N . HIS A 1 185 ? -24.156 -10.367 -0.044 1 95.88 185 HIS A N 1
ATOM 1407 C CA . HIS A 1 185 ? -25.344 -11.078 0.412 1 95.88 185 HIS A CA 1
ATOM 1408 C C . HIS A 1 185 ? -26.578 -10.617 -0.336 1 95.88 185 HIS A C 1
ATOM 1410 O O . HIS A 1 185 ? -27.375 -11.438 -0.811 1 95.88 185 HIS A O 1
ATOM 1416 N N . ARG A 1 186 ? -26.75 -9.359 -0.412 1 95.44 186 ARG A N 1
ATOM 1417 C CA . ARG A 1 186 ? -27.922 -8.781 -1.078 1 95.44 186 ARG A CA 1
ATOM 1418 C C . ARG A 1 186 ? -27.953 -9.164 -2.555 1 95.44 186 ARG A C 1
ATOM 1420 O O . ARG A 1 186 ? -29 -9.516 -3.09 1 95.44 186 ARG A O 1
ATOM 1427 N N . ALA A 1 187 ? -26.797 -9.078 -3.188 1 96.94 187 ALA A N 1
ATOM 1428 C CA . ALA A 1 187 ? -26.703 -9.43 -4.605 1 96.94 187 ALA A CA 1
ATOM 1429 C C . ALA A 1 187 ? -27.031 -10.906 -4.824 1 96.94 187 ALA A C 1
ATOM 1431 O O . ALA A 1 187 ? -27.734 -11.258 -5.773 1 96.94 187 ALA A O 1
ATOM 1432 N N . ALA A 1 188 ? -26.516 -11.742 -3.945 1 97.81 188 ALA A N 1
ATOM 1433 C CA . ALA A 1 188 ? -26.781 -13.172 -4.043 1 97.81 188 ALA A CA 1
ATOM 1434 C C . ALA A 1 188 ? -28.281 -13.453 -3.898 1 97.81 188 ALA A C 1
ATOM 1436 O O . ALA A 1 188 ? -28.844 -14.234 -4.668 1 97.81 188 ALA A O 1
ATOM 1437 N N . ARG A 1 189 ? -28.875 -12.805 -2.959 1 97.12 189 ARG A N 1
ATOM 1438 C CA . ARG A 1 189 ? -30.312 -12.969 -2.723 1 97.12 189 ARG A CA 1
ATOM 1439 C C . ARG A 1 189 ? -31.125 -12.547 -3.945 1 97.12 189 ARG A C 1
ATOM 1441 O O . ARG A 1 189 ? -32.094 -13.195 -4.297 1 97.12 189 ARG A O 1
ATOM 1448 N N . GLN A 1 190 ? -30.719 -11.523 -4.551 1 96.81 190 GLN A N 1
ATOM 1449 C CA . GLN A 1 190 ? -31.422 -11.016 -5.727 1 96.81 190 GLN A CA 1
ATOM 1450 C C . GLN A 1 190 ? -31.375 -12.016 -6.875 1 96.81 190 GLN A C 1
ATOM 1452 O O . GLN A 1 190 ? -32.281 -12.062 -7.703 1 96.81 190 GLN A O 1
ATOM 1457 N N . HIS A 1 191 ? -30.359 -12.812 -6.922 1 97.38 191 HIS A N 1
ATOM 1458 C CA . HIS A 1 191 ? -30.219 -13.828 -7.953 1 97.38 191 HIS A CA 1
ATOM 1459 C C . HIS A 1 191 ? -30.875 -15.133 -7.535 1 97.38 191 HIS A C 1
ATOM 1461 O O . HIS A 1 191 ? -30.828 -16.125 -8.273 1 97.38 191 HIS A O 1
ATOM 1467 N N . GLY A 1 192 ? -31.359 -15.141 -6.301 1 97.56 192 GLY A N 1
ATOM 1468 C CA . GLY A 1 192 ? -32 -16.344 -5.805 1 97.56 192 GLY A CA 1
ATOM 1469 C C . GLY A 1 192 ? -31.016 -17.422 -5.383 1 97.56 192 GLY A C 1
ATOM 1470 O O . GLY A 1 192 ? -31.344 -18.609 -5.418 1 97.56 192 GLY A O 1
ATOM 1471 N N . LEU A 1 193 ? -29.859 -17.016 -5.043 1 97.94 193 LEU A N 1
ATOM 1472 C CA . LEU A 1 193 ? -28.844 -17.969 -4.625 1 97.94 193 LEU A CA 1
ATOM 1473 C C . LEU A 1 193 ? -28.984 -18.297 -3.145 1 97.94 1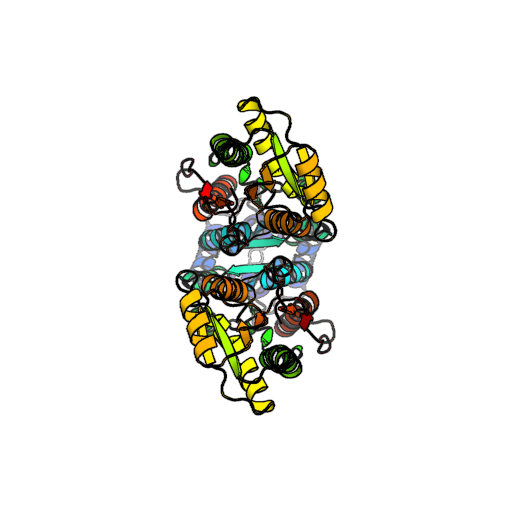93 LEU A C 1
ATOM 1475 O O . LEU A 1 193 ? -29.609 -17.547 -2.391 1 97.94 193 LEU A O 1
ATOM 1479 N N . PRO A 1 194 ? -28.375 -19.484 -2.785 1 96.62 194 PRO A N 1
ATOM 1480 C CA . PRO A 1 194 ? -28.297 -19.75 -1.349 1 96.62 194 PRO A CA 1
ATOM 1481 C C . PRO A 1 194 ? -27.469 -18.703 -0.6 1 96.62 194 PRO A C 1
ATOM 1483 O O . PRO A 1 194 ? -26.766 -17.906 -1.223 1 96.62 194 PRO A O 1
ATOM 1486 N N . ASP A 1 195 ? -27.594 -18.781 0.694 1 95.56 195 ASP A N 1
ATOM 1487 C CA . ASP A 1 195 ? -26.844 -17.844 1.53 1 95.56 195 ASP A CA 1
ATOM 1488 C C . ASP A 1 195 ? -25.344 -17.984 1.297 1 95.56 195 ASP A C 1
ATOM 1490 O O . ASP A 1 195 ? -24.828 -19.094 1.166 1 95.56 195 ASP A O 1
ATOM 1494 N N . VAL A 1 196 ? -24.75 -16.859 1.258 1 96.62 196 VAL A N 1
ATOM 1495 C CA . VAL A 1 196 ? -23.312 -16.828 1.055 1 96.62 196 VAL A CA 1
ATOM 1496 C C . VAL A 1 196 ? -22.609 -17.391 2.283 1 96.62 196 VAL A C 1
ATOM 1498 O O . VAL A 1 196 ? -22.875 -16.969 3.412 1 96.62 196 VAL A O 1
ATOM 1501 N N . VAL A 1 197 ? -21.734 -18.328 2.088 1 96.19 197 VAL A N 1
ATOM 1502 C CA . VAL A 1 197 ? -20.953 -18.906 3.18 1 96.19 197 VAL A CA 1
ATOM 1503 C C . VAL A 1 197 ? -19.812 -17.969 3.561 1 96.19 197 VAL A C 1
ATOM 1505 O O . VAL A 1 197 ? -19.031 -17.562 2.703 1 96.19 197 VAL A O 1
ATOM 1508 N N . VAL A 1 198 ? -19.734 -17.641 4.809 1 93.31 198 VAL A N 1
ATOM 1509 C CA . VAL A 1 198 ? -18.672 -16.75 5.25 1 93.31 198 VAL A CA 1
ATOM 1510 C C . VAL A 1 198 ? -17.531 -17.562 5.855 1 93.31 198 VAL A C 1
ATOM 1512 O O . VAL A 1 198 ? -17.766 -18.391 6.734 1 93.31 198 VAL A O 1
ATOM 1515 N N . ALA A 1 199 ? -16.359 -17.359 5.332 1 93.94 199 ALA A N 1
ATOM 1516 C CA . ALA A 1 199 ? -15.188 -18.109 5.816 1 93.94 199 ALA A CA 1
ATOM 1517 C C . ALA A 1 199 ? -14.039 -17.156 6.145 1 93.94 199 ALA A C 1
ATOM 1519 O O . ALA A 1 199 ? -13.797 -16.188 5.418 1 93.94 199 ALA A O 1
ATOM 1520 N N . ALA A 1 200 ? -13.414 -17.484 7.227 1 91.44 200 ALA A N 1
ATOM 1521 C CA . ALA A 1 200 ? -12.219 -16.734 7.602 1 91.44 200 ALA A CA 1
ATOM 1522 C C . ALA A 1 200 ? -10.961 -17.406 7.043 1 91.44 200 ALA A C 1
ATOM 1524 O O . ALA A 1 200 ? -10.789 -18.625 7.16 1 91.44 200 ALA A O 1
ATOM 1525 N N . PHE A 1 201 ? -10.172 -16.594 6.406 1 92.19 201 PHE A N 1
ATOM 1526 C CA . PHE A 1 201 ? -8.914 -17.078 5.871 1 92.19 201 PHE A CA 1
ATOM 1527 C C . PHE A 1 201 ? -7.734 -16.484 6.641 1 92.19 201 PHE A C 1
ATOM 1529 O O . PHE A 1 201 ? -7.602 -15.266 6.742 1 92.19 201 PHE A O 1
ATOM 1536 N N . ALA A 1 202 ? -7 -17.359 7.176 1 89.56 202 ALA A N 1
ATOM 1537 C CA . ALA A 1 202 ? -5.734 -16.984 7.801 1 89.56 202 ALA A CA 1
ATOM 1538 C C . ALA A 1 202 ? -4.551 -17.531 7.012 1 89.56 202 ALA A C 1
ATOM 1540 O O . ALA A 1 202 ? -4.605 -18.656 6.496 1 89.56 202 ALA A O 1
ATOM 1541 N N . PRO A 1 203 ? -3.52 -16.75 6.934 1 88.44 203 PRO A N 1
ATOM 1542 C CA . PRO A 1 203 ? -2.359 -17.188 6.152 1 88.44 203 PRO A CA 1
ATOM 1543 C C . PRO A 1 203 ? -1.853 -18.562 6.566 1 88.44 203 PRO A C 1
ATOM 1545 O O . PRO A 1 203 ? -1.471 -19.375 5.711 1 88.44 203 PRO A O 1
ATOM 1548 N N . ASP A 1 204 ? -1.879 -18.875 7.844 1 88.69 204 ASP A N 1
ATOM 1549 C CA . ASP A 1 204 ? -1.297 -20.109 8.344 1 88.69 204 ASP A CA 1
ATOM 1550 C C . ASP A 1 204 ? -2.281 -21.281 8.211 1 88.69 204 ASP A C 1
ATOM 1552 O O . ASP A 1 204 ? -1.902 -22.438 8.352 1 88.69 204 ASP A O 1
ATOM 1556 N N . ASP A 1 205 ? -3.529 -21.016 7.895 1 91.25 205 ASP A N 1
ATOM 1557 C CA . ASP A 1 205 ? -4.539 -22.062 7.824 1 91.25 205 ASP A CA 1
ATOM 1558 C C . ASP A 1 205 ? -5.426 -21.891 6.594 1 91.25 205 ASP A C 1
ATOM 1560 O O . ASP A 1 205 ? -6.605 -22.25 6.617 1 91.25 205 ASP A O 1
ATOM 1564 N N . SER A 1 206 ? -4.902 -21.312 5.586 1 94.88 206 SER A N 1
ATOM 1565 C CA . SER A 1 206 ? -5.695 -20.969 4.41 1 94.88 206 SER A CA 1
ATOM 1566 C C . SER A 1 206 ? -6.105 -22.219 3.637 1 94.88 206 SER A C 1
ATOM 1568 O O . SER A 1 206 ? -7.184 -22.25 3.039 1 94.88 206 SER A O 1
ATOM 1570 N N . ALA A 1 207 ? -5.336 -23.297 3.688 1 97.19 207 ALA A N 1
ATOM 1571 C CA . ALA A 1 207 ? -5.637 -24.531 2.977 1 97.19 207 ALA A CA 1
ATOM 1572 C C . ALA A 1 207 ? -6.879 -25.203 3.553 1 97.19 207 ALA A C 1
ATOM 1574 O O . ALA A 1 207 ? -7.723 -25.703 2.809 1 97.19 207 ALA A O 1
ATOM 1575 N N . THR A 1 208 ? -6.906 -25.219 4.836 1 97.56 208 THR A N 1
ATOM 1576 C CA . THR A 1 208 ? -8.047 -25.844 5.504 1 97.56 208 THR A CA 1
ATOM 1577 C C . THR A 1 208 ? -9.344 -25.125 5.125 1 97.56 208 THR A C 1
ATOM 1579 O O . THR A 1 208 ? -10.336 -25.781 4.773 1 97.56 208 THR A O 1
ATOM 1582 N N . ALA A 1 209 ? -9.32 -23.828 5.121 1 97 209 ALA A N 1
ATOM 1583 C CA . ALA A 1 209 ? -10.5 -23.047 4.758 1 97 209 ALA A CA 1
ATOM 1584 C C . ALA A 1 209 ? -10.922 -23.328 3.318 1 97 209 ALA A C 1
ATOM 1586 O O . ALA A 1 209 ? -12.109 -23.484 3.033 1 97 209 ALA A O 1
ATOM 1587 N N . ALA A 1 210 ? -9.992 -23.375 2.453 1 98.25 210 ALA A N 1
ATOM 1588 C CA . ALA A 1 210 ? -10.273 -23.656 1.045 1 98.25 210 ALA A CA 1
ATOM 1589 C C . ALA A 1 210 ? -10.898 -25.031 0.865 1 98.25 210 ALA A C 1
ATOM 1591 O O . ALA A 1 210 ? -11.875 -25.188 0.133 1 98.25 210 ALA A O 1
ATOM 1592 N N . ARG A 1 211 ? -10.352 -26.016 1.579 1 98.19 211 ARG A N 1
ATOM 1593 C CA . ARG A 1 211 ? -10.859 -27.375 1.498 1 98.19 211 ARG A CA 1
ATOM 1594 C C . ARG A 1 211 ? -12.289 -27.469 2.01 1 98.19 211 ARG A C 1
ATOM 1596 O O . ARG A 1 211 ? -13.133 -28.141 1.416 1 98.19 211 ARG A O 1
ATOM 1603 N N . GLU A 1 212 ? -12.484 -26.812 3.053 1 98.12 212 GLU A N 1
ATOM 1604 C CA . GLU A 1 212 ? -13.82 -26.828 3.654 1 98.12 212 GLU A CA 1
ATOM 1605 C C . GLU A 1 212 ? -14.852 -26.203 2.719 1 98.12 212 GLU A C 1
ATOM 1607 O O . GLU A 1 212 ? -15.961 -26.734 2.57 1 98.12 212 GLU A O 1
ATOM 1612 N N . LEU A 1 213 ? -14.523 -25.141 2.086 1 98.38 213 LEU A N 1
ATOM 1613 C CA . LEU A 1 213 ? -15.43 -24.5 1.144 1 98.38 213 LEU A CA 1
ATOM 1614 C C . LEU A 1 213 ? -15.719 -25.406 -0.046 1 98.38 213 LEU A C 1
ATOM 1616 O O . LEU A 1 213 ? -16.875 -25.578 -0.444 1 98.38 213 LEU A O 1
ATOM 1620 N N . HIS A 1 214 ? -14.695 -25.938 -0.567 1 98.31 214 HIS A N 1
ATOM 1621 C CA . HIS A 1 214 ? -14.852 -26.828 -1.709 1 98.31 214 HIS A CA 1
ATOM 1622 C C . HIS A 1 214 ? -15.703 -28.047 -1.352 1 98.31 214 HIS A C 1
ATOM 1624 O O . HIS A 1 214 ? -16.578 -28.438 -2.127 1 98.31 214 HIS A O 1
ATOM 1630 N N . ALA A 1 215 ? -15.461 -28.625 -0.184 1 98.06 215 ALA A N 1
ATOM 1631 C CA . ALA A 1 215 ? -16.219 -29.781 0.286 1 98.06 215 ALA A CA 1
ATOM 1632 C C . ALA A 1 215 ? -17.688 -29.438 0.473 1 98.06 215 ALA A C 1
ATOM 1634 O O . ALA A 1 215 ? -18.562 -30.281 0.302 1 98.06 215 ALA A O 1
ATOM 1635 N N . ALA A 1 216 ? -17.938 -28.188 0.766 1 97.88 216 ALA A N 1
ATOM 1636 C CA . ALA A 1 216 ? -19.312 -27.719 0.995 1 97.88 216 ALA A CA 1
ATOM 1637 C C . ALA A 1 216 ? -20.016 -27.422 -0.325 1 97.88 216 ALA A C 1
ATOM 1639 O O . ALA A 1 216 ? -21.172 -26.984 -0.334 1 97.88 216 ALA A O 1
ATOM 1640 N N . GLY A 1 217 ? -19.297 -27.578 -1.412 1 98 217 GLY A N 1
ATOM 1641 C CA . GLY A 1 217 ? -19.891 -27.406 -2.725 1 98 217 GLY A CA 1
ATOM 1642 C C . GLY A 1 217 ? -19.75 -25.984 -3.262 1 98 217 GLY A C 1
ATOM 1643 O O . GLY A 1 217 ? -20.328 -25.656 -4.301 1 98 217 GLY A O 1
ATOM 1644 N N . VAL A 1 218 ? -18.984 -25.156 -2.596 1 98.62 218 VAL A N 1
ATOM 1645 C CA . VAL A 1 218 ? -18.75 -23.797 -3.045 1 98.62 218 VAL A CA 1
ATOM 1646 C C . VAL A 1 218 ? -17.844 -23.812 -4.285 1 98.62 218 VAL A C 1
ATOM 1648 O O . VAL A 1 218 ? -16.859 -24.547 -4.332 1 98.62 218 VAL A O 1
ATOM 1651 N N . THR A 1 219 ? -18.203 -22.969 -5.207 1 98.62 219 THR A N 1
ATOM 1652 C CA . THR A 1 219 ? -17.406 -22.984 -6.426 1 98.62 219 THR A CA 1
ATOM 1653 C C . THR A 1 219 ? -16.766 -21.625 -6.68 1 98.62 219 THR A C 1
ATOM 1655 O O . THR A 1 219 ? -15.945 -21.484 -7.582 1 98.62 219 THR A O 1
ATOM 1658 N N . ALA A 1 220 ? -17.156 -20.625 -5.906 1 98.75 220 ALA A N 1
ATOM 1659 C CA . ALA A 1 220 ? -16.578 -19.297 -6.094 1 98.75 220 ALA A CA 1
ATOM 1660 C C . ALA A 1 220 ? -16.531 -18.531 -4.777 1 98.75 220 ALA A C 1
ATOM 1662 O O . ALA A 1 220 ? -17.438 -18.656 -3.945 1 98.75 220 ALA A O 1
ATOM 1663 N N . VAL A 1 221 ? -15.484 -17.703 -4.637 1 98.56 221 VAL A N 1
ATOM 1664 C CA . VAL A 1 221 ? -15.258 -16.953 -3.412 1 98.56 221 VAL A CA 1
ATOM 1665 C C . VAL A 1 221 ? -15.133 -15.469 -3.738 1 98.56 221 VAL A C 1
ATOM 1667 O O . VAL A 1 221 ? -14.32 -15.078 -4.578 1 98.56 221 VAL A O 1
ATOM 1670 N N . CYS A 1 222 ? -15.953 -14.68 -3.131 1 97.31 222 CYS A N 1
ATOM 1671 C CA . CYS A 1 222 ? -15.75 -13.234 -3.08 1 97.31 222 CYS A CA 1
ATOM 1672 C C . CYS A 1 222 ? -14.867 -12.844 -1.901 1 97.31 222 CYS A C 1
ATOM 1674 O O . CYS A 1 222 ? -15.297 -12.922 -0.749 1 97.31 222 CYS A O 1
ATOM 1676 N N . ALA A 1 223 ? -13.688 -12.391 -2.223 1 94.5 223 ALA A N 1
ATOM 1677 C CA . ALA A 1 223 ? -12.789 -12.008 -1.141 1 94.5 223 ALA A CA 1
ATOM 1678 C C . ALA A 1 223 ? -13.062 -10.578 -0.681 1 94.5 223 ALA A C 1
ATOM 1680 O O . ALA A 1 223 ? -13.43 -9.719 -1.487 1 94.5 223 ALA A O 1
ATOM 1681 N N . GLN A 1 224 ? -12.812 -10.344 0.518 1 89.38 224 GLN A N 1
ATOM 1682 C CA . GLN A 1 224 ? -13.023 -9.031 1.116 1 89.38 224 GLN A CA 1
ATOM 1683 C C . GLN A 1 224 ? -12.148 -7.977 0.445 1 89.38 224 GLN A C 1
ATOM 1685 O O . GLN A 1 224 ? -12.531 -6.809 0.354 1 89.38 224 GLN A O 1
ATOM 1690 N N . SER A 1 225 ? -11.016 -8.297 0.028 1 87.19 225 SER A N 1
ATOM 1691 C CA . SER A 1 225 ? -10.023 -7.453 -0.628 1 87.19 225 SER A CA 1
ATOM 1692 C C . SER A 1 225 ? -9.078 -8.273 -1.499 1 87.19 225 SER A C 1
ATOM 1694 O O . SER A 1 225 ? -9.062 -9.508 -1.413 1 87.19 225 SER A O 1
ATOM 1696 N N . ASP A 1 226 ? -8.367 -7.594 -2.295 1 89.5 226 ASP A N 1
ATOM 1697 C CA . ASP A 1 226 ? -7.367 -8.312 -3.074 1 89.5 226 ASP A CA 1
ATOM 1698 C C . ASP A 1 226 ? -6.348 -9 -2.164 1 89.5 226 ASP A C 1
ATOM 1700 O O . ASP A 1 226 ? -5.852 -10.078 -2.48 1 89.5 226 ASP A O 1
ATOM 1704 N N . ASP A 1 227 ? -6.043 -8.422 -1.038 1 86.94 227 ASP A N 1
ATOM 1705 C CA . ASP A 1 227 ? -5.105 -9.039 -0.102 1 86.94 227 ASP A CA 1
ATOM 1706 C C . ASP A 1 227 ? -5.629 -10.383 0.395 1 86.94 227 ASP A C 1
ATOM 1708 O O . ASP A 1 227 ? -4.895 -11.375 0.41 1 86.94 227 ASP A O 1
ATOM 1712 N N . VAL A 1 228 ? -6.844 -10.352 0.772 1 90.19 228 VAL A N 1
ATOM 1713 C CA . VAL A 1 228 ? -7.445 -11.594 1.249 1 90.19 228 VAL A CA 1
ATOM 1714 C C . VAL A 1 228 ? -7.559 -12.594 0.097 1 90.19 228 VAL A C 1
ATOM 1716 O O . VAL A 1 228 ? -7.387 -13.797 0.291 1 90.19 228 VAL A O 1
ATOM 1719 N N . ALA A 1 229 ? -7.816 -12.031 -1.098 1 94.75 229 ALA A N 1
ATOM 1720 C CA . ALA A 1 229 ? -7.883 -12.898 -2.27 1 94.75 229 ALA A CA 1
ATOM 1721 C C . ALA A 1 229 ? -6.566 -13.641 -2.475 1 94.75 229 ALA A C 1
ATOM 1723 O O . ALA A 1 229 ? -6.559 -14.82 -2.85 1 94.75 229 ALA A O 1
ATOM 1724 N N . PHE A 1 230 ? -5.48 -12.961 -2.207 1 94.31 230 PHE A N 1
ATOM 1725 C CA . PHE A 1 230 ? -4.18 -13.609 -2.312 1 94.31 230 PHE A CA 1
ATOM 1726 C C . PHE A 1 230 ? -4.059 -14.75 -1.312 1 94.31 230 PHE A C 1
ATOM 1728 O O . PHE A 1 230 ? -3.512 -15.812 -1.632 1 94.31 230 PHE A O 1
ATOM 1735 N N . VAL A 1 231 ? -4.551 -14.555 -0.125 1 94.5 231 VAL A N 1
ATOM 1736 C CA . VAL A 1 231 ? -4.531 -15.594 0.897 1 94.5 231 VAL A CA 1
ATOM 1737 C C . VAL A 1 231 ? -5.402 -16.766 0.455 1 94.5 231 VAL A C 1
ATOM 1739 O O . VAL A 1 231 ? -5.023 -17.938 0.634 1 94.5 231 VAL A O 1
ATOM 1742 N N . VAL A 1 232 ? -6.508 -16.438 -0.133 1 97.31 232 VAL A N 1
ATOM 1743 C CA . VAL A 1 232 ? -7.41 -17.469 -0.633 1 97.31 232 VAL A CA 1
ATOM 1744 C C . VAL A 1 232 ? -6.719 -18.266 -1.737 1 97.31 232 VAL A C 1
ATOM 1746 O O . VAL A 1 232 ? -6.75 -19.5 -1.73 1 97.31 232 VAL A O 1
ATOM 1749 N N . LEU A 1 233 ? -6.125 -17.578 -2.709 1 98.25 233 LEU A N 1
ATOM 1750 C CA . LEU A 1 233 ? -5.418 -18.234 -3.799 1 98.25 233 LEU A CA 1
ATOM 1751 C C . LEU A 1 233 ? -4.32 -19.156 -3.26 1 98.25 233 LEU A C 1
ATOM 1753 O O . LEU A 1 233 ? -4.137 -20.266 -3.754 1 98.25 233 LEU A O 1
ATOM 1757 N N . ASP A 1 234 ? -3.645 -18.672 -2.24 1 97 234 ASP A N 1
ATOM 1758 C CA . ASP A 1 234 ? -2.623 -19.5 -1.601 1 97 234 ASP A CA 1
ATOM 1759 C C . ASP A 1 234 ? -3.234 -20.75 -0.975 1 97 234 ASP A C 1
ATOM 1761 O O . ASP A 1 234 ? -2.688 -21.844 -1.107 1 97 234 ASP A O 1
ATOM 1765 N N . GLY A 1 235 ? -4.297 -20.547 -0.28 1 97.5 235 GLY A N 1
ATOM 1766 C CA . GLY A 1 235 ? -5 -21.672 0.323 1 97.5 235 GLY A CA 1
ATOM 1767 C C . GLY A 1 235 ? -5.453 -22.703 -0.69 1 97.5 235 GLY A C 1
ATOM 1768 O O . GLY A 1 235 ? -5.328 -23.906 -0.453 1 97.5 235 GLY A O 1
ATOM 1769 N N . ILE A 1 236 ? -5.949 -22.266 -1.819 1 98.5 236 ILE A N 1
ATOM 1770 C CA . ILE A 1 236 ? -6.391 -23.156 -2.889 1 98.5 236 ILE A CA 1
ATOM 1771 C C . ILE A 1 236 ? -5.211 -23.984 -3.383 1 98.5 236 ILE A C 1
ATOM 1773 O O . ILE A 1 236 ? -5.32 -25.203 -3.506 1 98.5 236 ILE A O 1
ATOM 1777 N N . ARG A 1 237 ? -4.145 -23.328 -3.654 1 97.31 237 ARG A N 1
ATOM 1778 C CA . ARG A 1 237 ? -2.941 -24 -4.129 1 97.31 237 ARG A CA 1
ATOM 1779 C C . ARG A 1 237 ? -2.451 -25.031 -3.109 1 97.31 237 ARG A C 1
ATOM 1781 O O . ARG A 1 237 ? -2.182 -26.172 -3.457 1 97.31 237 ARG A O 1
ATOM 1788 N N . ARG A 1 238 ? -2.4 -24.672 -1.858 1 96.81 238 ARG A N 1
ATOM 1789 C CA . ARG A 1 238 ? -1.896 -25.531 -0.794 1 96.81 238 ARG A CA 1
ATOM 1790 C C . ARG A 1 238 ? -2.834 -26.719 -0.548 1 96.81 238 ARG A C 1
ATOM 1792 O O . ARG A 1 238 ? -2.402 -27.781 -0.096 1 96.81 238 ARG A O 1
ATOM 1799 N N . ALA A 1 239 ? -4.027 -26.516 -0.844 1 97.88 239 ALA A N 1
ATOM 1800 C CA . ALA A 1 239 ? -5.027 -27.562 -0.666 1 97.88 239 ALA A CA 1
ATOM 1801 C C . ALA A 1 239 ? -5.02 -28.547 -1.841 1 97.88 239 ALA A C 1
ATOM 1803 O O . ALA A 1 239 ? -5.75 -29.531 -1.837 1 97.88 239 ALA A O 1
ATOM 1804 N N . GLY A 1 240 ? -4.23 -28.219 -2.871 1 97.69 240 GLY A N 1
ATOM 1805 C CA . GLY A 1 240 ? -4.191 -29.047 -4.062 1 97.69 240 GLY A CA 1
ATOM 1806 C C . GLY A 1 240 ? -5.375 -28.828 -4.984 1 97.69 240 GLY A C 1
ATOM 1807 O O . GLY A 1 240 ? -5.703 -29.703 -5.801 1 97.69 240 GLY A O 1
ATOM 1808 N N . LEU A 1 241 ? -6.066 -27.734 -4.824 1 98.5 241 LEU A N 1
ATOM 1809 C CA . LEU A 1 241 ? -7.207 -27.375 -5.66 1 98.5 241 LEU A CA 1
ATOM 1810 C C . LEU A 1 241 ? -6.785 -26.453 -6.797 1 98.5 241 LEU A C 1
ATOM 1812 O O . LEU A 1 241 ? -5.664 -25.938 -6.793 1 98.5 241 LEU A O 1
ATOM 1816 N N . ARG A 1 242 ? -7.691 -26.312 -7.762 1 98 242 ARG A N 1
ATOM 1817 C CA . ARG A 1 242 ? -7.406 -25.469 -8.914 1 98 242 ARG A CA 1
ATOM 1818 C C . ARG A 1 242 ? -8.312 -24.234 -8.922 1 98 242 ARG A C 1
ATOM 1820 O O . ARG A 1 242 ? -9.516 -24.344 -8.672 1 98 242 ARG A O 1
ATOM 1827 N N . CYS A 1 243 ? -7.773 -23.125 -9.133 1 98.5 243 CYS A N 1
ATOM 1828 C CA . CYS A 1 243 ? -8.5 -21.906 -9.445 1 98.5 243 CYS A CA 1
ATOM 1829 C C . CYS A 1 243 ? -8.445 -21.594 -10.938 1 98.5 243 CYS A C 1
ATOM 1831 O O . CYS A 1 243 ? -7.363 -21.547 -11.523 1 98.5 243 CYS A O 1
ATOM 1833 N N . PRO A 1 244 ? -9.523 -21.406 -11.57 1 98.31 244 PRO A N 1
ATOM 1834 C CA . PRO A 1 244 ? -10.875 -21.234 -11.039 1 98.31 244 PRO A CA 1
ATOM 1835 C C . PRO A 1 244 ? -11.68 -22.531 -11.047 1 98.31 244 PRO A C 1
ATOM 1837 O O . PRO A 1 244 ? -12.82 -22.562 -10.578 1 98.31 244 PRO A O 1
ATOM 1840 N N . ASP A 1 245 ? -11.109 -23.578 -11.539 1 98.25 245 ASP A N 1
ATOM 1841 C CA . ASP A 1 245 ? -11.883 -24.766 -11.906 1 98.25 245 ASP A CA 1
ATOM 1842 C C . ASP A 1 245 ? -12.578 -25.359 -10.688 1 98.25 245 ASP A C 1
ATOM 1844 O O . ASP A 1 245 ? -13.727 -25.812 -10.773 1 98.25 245 ASP A O 1
ATOM 1848 N N . ASP A 1 246 ? -11.898 -25.438 -9.609 1 98.38 246 ASP A N 1
ATOM 1849 C CA . ASP A 1 246 ? -12.484 -25.969 -8.375 1 98.38 246 ASP A CA 1
ATOM 1850 C C . ASP A 1 246 ? -13.086 -24.844 -7.531 1 98.38 246 ASP A C 1
ATOM 1852 O O . ASP A 1 246 ? -14.164 -25 -6.965 1 98.38 246 ASP A O 1
ATOM 1856 N N . LEU A 1 247 ? -12.336 -23.75 -7.449 1 98.62 247 LEU A N 1
ATOM 1857 C CA . LEU A 1 247 ? -12.758 -22.578 -6.688 1 98.62 247 LEU A CA 1
ATOM 1858 C C . LEU A 1 247 ? -12.32 -21.297 -7.383 1 98.62 247 LEU A C 1
ATOM 1860 O O . LEU A 1 247 ? -11.125 -20.984 -7.426 1 98.62 247 LEU A O 1
ATOM 1864 N N . ALA A 1 248 ? -13.281 -20.578 -7.891 1 98.88 248 ALA A N 1
ATOM 1865 C CA . ALA A 1 248 ? -12.977 -19.266 -8.469 1 98.88 248 ALA A CA 1
ATOM 1866 C C . ALA A 1 248 ? -12.828 -18.203 -7.379 1 98.88 248 ALA A C 1
ATOM 1868 O O . ALA A 1 248 ? -13.414 -18.328 -6.301 1 98.88 248 ALA A O 1
ATOM 1869 N N . VAL A 1 249 ? -12.031 -17.188 -7.664 1 98.81 249 VAL A N 1
ATOM 1870 C CA . VAL A 1 249 ? -11.773 -16.141 -6.672 1 98.81 249 VAL A CA 1
ATOM 1871 C C . VAL A 1 249 ? -11.914 -14.766 -7.32 1 98.81 249 VAL A C 1
ATOM 1873 O O . VAL A 1 249 ? -11.398 -14.531 -8.414 1 98.81 249 VAL A O 1
ATOM 1876 N N . ILE A 1 250 ? -12.656 -13.891 -6.707 1 98.56 250 ILE A N 1
ATOM 1877 C CA . ILE A 1 250 ? -12.773 -12.5 -7.141 1 98.56 250 ILE A CA 1
ATOM 1878 C C . ILE A 1 250 ? -12.469 -11.57 -5.965 1 98.56 250 ILE A C 1
ATOM 1880 O O . ILE A 1 250 ? -12.953 -11.789 -4.852 1 98.56 250 ILE A O 1
ATOM 1884 N N . GLY A 1 251 ? -11.625 -10.609 -6.207 1 94.94 251 GLY A N 1
ATOM 1885 C CA . GLY A 1 251 ? -11.258 -9.648 -5.176 1 94.94 251 GLY A CA 1
ATOM 1886 C C . GLY A 1 251 ? -11.93 -8.305 -5.352 1 94.94 251 GLY A C 1
ATOM 1887 O O . GLY A 1 251 ? -12.984 -8.203 -5.988 1 94.94 251 GLY A O 1
ATOM 1888 N N . VAL A 1 252 ? -11.414 -7.328 -4.629 1 90.31 252 VAL A N 1
ATOM 1889 C CA . VAL A 1 252 ? -11.859 -5.941 -4.719 1 90.31 252 VAL A CA 1
ATOM 1890 C C . VAL A 1 252 ? -10.719 -5.004 -4.344 1 90.31 252 VAL A C 1
ATOM 1892 O O . VAL A 1 252 ? -9.836 -5.371 -3.566 1 90.31 252 VAL A O 1
ATOM 1895 N N . ASP A 1 253 ? -10.68 -3.812 -4.945 1 82.44 253 ASP A N 1
ATOM 1896 C CA . ASP A 1 253 ? -9.75 -2.715 -4.676 1 82.44 253 ASP A CA 1
ATOM 1897 C C . ASP A 1 253 ? -8.477 -2.857 -5.508 1 82.44 253 ASP A C 1
ATOM 1899 O O . ASP A 1 253 ? -7.41 -2.389 -5.102 1 82.44 253 ASP A O 1
ATOM 1903 N N . ALA A 1 254 ? -8.461 -3.58 -6.473 1 81.25 254 ALA A N 1
ATOM 1904 C CA . ALA A 1 254 ? -7.5 -3.773 -7.551 1 81.25 254 ALA A CA 1
ATOM 1905 C C . ALA A 1 254 ? -6.102 -3.336 -7.121 1 81.25 254 ALA A C 1
ATOM 1907 O O . ALA A 1 254 ? -5.547 -2.379 -7.668 1 81.25 254 ALA A O 1
ATOM 1908 N N . THR A 1 255 ? -5.5 -4.129 -6.223 1 83.94 255 THR A N 1
ATOM 1909 C CA . THR A 1 255 ? -4.102 -3.865 -5.902 1 83.94 255 THR A CA 1
ATOM 1910 C C . THR A 1 255 ? -3.229 -3.975 -7.152 1 83.94 255 THR A C 1
ATOM 1912 O O . THR A 1 255 ? -3.549 -4.727 -8.078 1 83.94 255 THR A O 1
ATOM 1915 N N . ALA A 1 256 ? -2.111 -3.283 -7.156 1 82.5 256 ALA A N 1
ATOM 1916 C CA . ALA A 1 256 ? -1.209 -3.27 -8.305 1 82.5 256 ALA A CA 1
ATOM 1917 C C . ALA A 1 256 ? -0.65 -4.664 -8.578 1 82.5 256 ALA A C 1
ATOM 1919 O O . ALA A 1 256 ? -0.203 -4.949 -9.688 1 82.5 256 ALA A O 1
ATOM 1920 N N . LEU A 1 257 ? -0.694 -5.516 -7.59 1 89.44 257 LEU A N 1
ATOM 1921 C CA . LEU A 1 257 ? -0.077 -6.832 -7.699 1 89.44 257 LEU A CA 1
ATOM 1922 C C . LEU A 1 257 ? -1.082 -7.863 -8.195 1 89.44 257 LEU A C 1
ATOM 1924 O O . LEU A 1 257 ? -0.705 -8.984 -8.555 1 89.44 257 LEU A O 1
ATOM 1928 N N . SER A 1 258 ? -2.334 -7.469 -8.32 1 92.81 258 SER A N 1
ATOM 1929 C CA . SER A 1 258 ? -3.395 -8.414 -8.656 1 92.81 258 SER A CA 1
ATOM 1930 C C . SER A 1 258 ? -3.146 -9.062 -10.016 1 92.81 258 SER A C 1
ATOM 1932 O O . SER A 1 258 ? -3.447 -10.242 -10.203 1 92.81 258 SER A O 1
ATOM 1934 N N . PRO A 1 259 ? -2.535 -8.32 -11.031 1 94.44 259 PRO A N 1
ATOM 1935 C CA . PRO A 1 259 ? -2.266 -8.977 -12.32 1 94.44 259 PRO A CA 1
ATOM 1936 C C . PRO A 1 259 ? -1.184 -10.047 -12.219 1 94.44 259 PRO A C 1
ATOM 1938 O O . PRO A 1 259 ? -1.018 -10.852 -13.141 1 94.44 259 PRO A O 1
ATOM 1941 N N . PHE A 1 260 ? -0.49 -10.078 -11.094 1 94.31 260 PHE A N 1
ATOM 1942 C CA . PHE A 1 260 ? 0.692 -10.93 -11.016 1 94.31 260 PHE A CA 1
ATOM 1943 C C . PHE A 1 260 ? 0.472 -12.07 -10.039 1 94.31 260 PHE A C 1
ATOM 1945 O O . PHE A 1 260 ? 1.402 -12.82 -9.727 1 94.31 260 PHE A O 1
ATOM 1952 N N . SER A 1 261 ? -0.693 -12.156 -9.477 1 95.25 261 SER A N 1
ATOM 1953 C CA . SER A 1 261 ? -1.038 -13.367 -8.734 1 95.25 261 SER A CA 1
ATOM 1954 C C . SER A 1 261 ? -1.119 -14.578 -9.664 1 95.25 261 SER A C 1
ATOM 1956 O O . SER A 1 261 ? -1.121 -14.43 -10.883 1 95.25 261 SER A O 1
ATOM 1958 N N . VAL A 1 262 ? -1.083 -15.781 -9.07 1 94.94 262 VAL A N 1
ATOM 1959 C CA . VAL A 1 262 ? -1.207 -17 -9.852 1 94.94 262 VAL A CA 1
ATOM 1960 C C . VAL A 1 262 ? -2.408 -17.812 -9.367 1 94.94 262 VAL A C 1
ATOM 1962 O O . VAL A 1 262 ? -2.357 -18.422 -8.297 1 94.94 262 VAL A O 1
ATOM 1965 N N . PRO A 1 263 ? -3.432 -17.906 -10.141 1 96.94 263 PRO A N 1
ATOM 1966 C CA . PRO A 1 263 ? -3.668 -17.188 -11.398 1 96.94 263 PRO A CA 1
ATOM 1967 C C . PRO A 1 263 ? -3.873 -15.688 -11.195 1 96.94 263 PRO A C 1
ATOM 1969 O O . PRO A 1 263 ? -4.09 -15.234 -10.062 1 96.94 263 PRO A O 1
ATOM 1972 N N . ALA A 1 264 ? -3.826 -14.891 -12.344 1 97.19 264 ALA A N 1
ATOM 1973 C CA . ALA A 1 264 ? -4.09 -13.453 -12.273 1 97.19 264 ALA A CA 1
ATOM 1974 C C . ALA A 1 264 ? -5.492 -13.18 -11.742 1 97.19 264 ALA A C 1
ATOM 1976 O O . ALA A 1 264 ? -6.461 -13.805 -12.18 1 97.19 264 ALA A O 1
ATOM 1977 N N . LEU A 1 265 ? -5.582 -12.227 -10.883 1 98.19 265 LEU A N 1
ATOM 1978 C CA . LEU A 1 265 ? -6.758 -12.07 -10.031 1 98.19 265 LEU A CA 1
ATOM 1979 C C . LEU A 1 265 ? -7.801 -11.18 -10.703 1 98.19 265 LEU A C 1
ATOM 1981 O O . LEU A 1 265 ? -7.5 -10.047 -11.086 1 98.19 265 LEU A O 1
ATOM 1985 N N . THR A 1 266 ? -9.016 -11.703 -10.891 1 98.69 266 THR A N 1
ATOM 1986 C CA . THR A 1 266 ? -10.18 -10.883 -11.195 1 98.69 266 THR A CA 1
ATOM 1987 C C . THR A 1 266 ? -10.539 -9.992 -10.008 1 98.69 266 THR A C 1
ATOM 1989 O O . THR A 1 266 ? -10.578 -10.453 -8.867 1 98.69 266 THR A O 1
ATOM 1992 N N . THR A 1 267 ? -10.773 -8.703 -10.242 1 96.5 267 THR A N 1
ATOM 1993 C CA . THR A 1 267 ? -11 -7.785 -9.133 1 96.5 267 THR A CA 1
ATOM 1994 C C . THR A 1 267 ? -11.828 -6.586 -9.586 1 96.5 267 THR A C 1
ATOM 1996 O O . THR A 1 267 ? -12.25 -6.52 -10.742 1 96.5 267 THR A O 1
ATOM 1999 N N . VAL A 1 268 ? -12.211 -5.754 -8.656 1 94.62 268 VAL A N 1
ATOM 2000 C CA . VAL A 1 268 ? -12.953 -4.523 -8.914 1 94.62 268 VAL A CA 1
ATOM 2001 C C . VAL A 1 268 ? -12.055 -3.316 -8.664 1 94.62 268 VAL A C 1
ATOM 2003 O O . VAL A 1 268 ? -11.414 -3.217 -7.613 1 94.62 268 VAL A O 1
ATOM 2006 N N . GLU A 1 269 ? -11.953 -2.492 -9.625 1 91.69 269 GLU A N 1
ATOM 2007 C CA . GLU A 1 269 ? -11.141 -1.286 -9.516 1 91.69 269 GLU A CA 1
ATOM 2008 C C . GLU A 1 269 ? -12.008 -0.053 -9.281 1 91.69 269 GLU A C 1
ATOM 2010 O O . GLU A 1 269 ? -13.039 0.122 -9.93 1 91.69 269 GLU A O 1
ATOM 2015 N N . PHE A 1 270 ? -11.578 0.725 -8.359 1 86.38 270 PHE A N 1
ATOM 2016 C CA . PHE A 1 270 ? -12.305 1.956 -8.062 1 86.38 270 PHE A CA 1
ATOM 2017 C C . PHE A 1 270 ? -11.703 3.133 -8.82 1 86.38 270 PHE A C 1
ATOM 2019 O O . PHE A 1 270 ? -10.492 3.184 -9.031 1 86.38 270 PHE A O 1
ATOM 2026 N N . ASP A 1 271 ? -12.57 4.02 -9.219 1 85.62 271 ASP A N 1
ATOM 2027 C CA . ASP A 1 271 ? -12.117 5.309 -9.734 1 85.62 271 ASP A CA 1
ATOM 2028 C C . ASP A 1 271 ? -11.734 6.25 -8.594 1 85.62 271 ASP A C 1
ATOM 2030 O O . ASP A 1 271 ? -12.57 7.02 -8.109 1 85.62 271 ASP A O 1
ATOM 2034 N N . ARG A 1 272 ? -10.531 6.277 -8.273 1 79.5 272 ARG A N 1
ATOM 2035 C CA . ARG A 1 272 ? -10.023 6.988 -7.098 1 79.5 272 ARG A CA 1
ATOM 2036 C C . ARG A 1 272 ? -10.195 8.5 -7.258 1 79.5 272 ARG A C 1
ATOM 2038 O O . ARG A 1 272 ? -10.445 9.203 -6.281 1 79.5 272 ARG A O 1
ATOM 2045 N N . THR A 1 273 ? -10.016 8.945 -8.445 1 79.62 273 THR A N 1
ATOM 2046 C CA . THR A 1 273 ? -10.188 10.375 -8.703 1 79.62 273 THR A CA 1
ATOM 2047 C C . THR A 1 273 ? -11.633 10.797 -8.492 1 79.62 273 THR A C 1
ATOM 2049 O O . THR A 1 273 ? -11.906 11.805 -7.84 1 79.62 273 THR A O 1
ATOM 2052 N N . ALA A 1 274 ? -12.484 9.984 -9.023 1 82.25 274 ALA A N 1
ATOM 2053 C CA . ALA A 1 274 ? -13.906 10.273 -8.852 1 82.25 274 ALA A CA 1
ATOM 2054 C C . ALA A 1 274 ? -14.297 10.266 -7.379 1 82.25 274 ALA A C 1
ATOM 2056 O O . ALA A 1 274 ? -15.047 11.125 -6.922 1 82.25 274 ALA A O 1
ATOM 2057 N N . ILE A 1 275 ? -13.797 9.32 -6.656 1 83.12 275 ILE A N 1
ATOM 2058 C CA . ILE A 1 275 ? -14.094 9.203 -5.234 1 83.12 275 ILE A CA 1
ATOM 2059 C C . ILE A 1 275 ? -13.547 10.414 -4.484 1 83.12 275 ILE A C 1
ATOM 2061 O O . ILE A 1 275 ? -14.227 10.984 -3.631 1 83.12 275 ILE A O 1
ATOM 2065 N N . ALA A 1 276 ? -12.352 10.797 -4.832 1 82 276 ALA A N 1
ATOM 2066 C CA . ALA A 1 276 ? -11.727 11.953 -4.188 1 82 276 ALA A CA 1
ATOM 2067 C C . ALA A 1 276 ? -12.531 13.227 -4.453 1 82 276 ALA A C 1
ATOM 2069 O O . ALA A 1 276 ? -12.711 14.047 -3.549 1 82 276 ALA A O 1
ATOM 2070 N N . ASP A 1 277 ? -12.93 13.359 -5.668 1 83.19 277 ASP A N 1
ATOM 2071 C CA . ASP A 1 277 ? -13.703 14.539 -6.043 1 83.19 277 ASP A CA 1
ATOM 2072 C C . ASP A 1 277 ? -15.016 14.609 -5.254 1 83.19 277 ASP A C 1
ATOM 2074 O O . ASP A 1 277 ? -15.422 15.688 -4.816 1 83.19 277 ASP A O 1
ATOM 2078 N N . LEU A 1 278 ? -15.602 13.547 -5.145 1 82.69 278 LEU A N 1
ATOM 2079 C CA . LEU A 1 278 ? -16.844 13.5 -4.387 1 82.69 278 LEU A CA 1
ATOM 2080 C C . LEU A 1 278 ? -16.594 13.805 -2.912 1 82.69 278 LEU A C 1
ATOM 2082 O O . LEU A 1 278 ? -17.391 14.523 -2.283 1 82.69 278 LEU A O 1
ATOM 2086 N N . ALA A 1 279 ? -15.539 13.211 -2.393 1 83.94 279 ALA A N 1
ATOM 2087 C CA . ALA A 1 279 ? -15.172 13.469 -1.003 1 83.94 279 ALA A CA 1
ATOM 2088 C C . ALA A 1 279 ? -14.906 14.953 -0.776 1 83.94 279 ALA A C 1
ATOM 2090 O O . ALA A 1 279 ? -15.375 15.531 0.209 1 83.94 279 ALA A O 1
ATOM 2091 N N . LEU A 1 280 ? -14.227 15.531 -1.668 1 85.62 280 LEU A N 1
ATOM 2092 C CA . LEU A 1 280 ? -13.883 16.953 -1.58 1 85.62 280 LEU A CA 1
ATOM 2093 C C . LEU A 1 280 ? -15.141 17.812 -1.649 1 85.62 280 LEU A C 1
ATOM 2095 O O . LEU A 1 280 ? -15.297 18.75 -0.861 1 85.62 280 LEU A O 1
ATOM 2099 N N . SER A 1 281 ? -15.938 17.484 -2.596 1 85.12 281 SER A N 1
ATOM 2100 C CA . SER A 1 281 ? -17.172 18.234 -2.756 1 85.12 281 SER A CA 1
ATOM 2101 C C . SER A 1 281 ? -18.016 18.188 -1.487 1 85.12 281 SER A C 1
ATOM 2103 O O . SER A 1 281 ? -18.547 19.219 -1.049 1 85.12 281 SER A O 1
ATOM 2105 N N . ALA A 1 282 ? -18.156 17.047 -0.917 1 84.69 282 ALA A N 1
ATOM 2106 C CA . ALA A 1 282 ? -18.922 16.891 0.311 1 84.69 282 ALA A CA 1
ATOM 2107 C C . ALA A 1 282 ? -18.328 17.688 1.454 1 84.69 282 ALA A C 1
ATOM 2109 O O . ALA A 1 282 ? -19.047 18.328 2.225 1 84.69 282 ALA A O 1
ATOM 2110 N N . LEU A 1 283 ? -17.047 17.609 1.55 1 85.62 283 LEU A N 1
ATOM 2111 C CA . LEU A 1 283 ? -16.344 18.328 2.602 1 85.62 283 LEU A CA 1
ATOM 2112 C C . LEU A 1 283 ? -16.5 19.828 2.438 1 85.62 283 LEU A C 1
ATOM 2114 O O . LEU A 1 283 ? -16.797 20.531 3.404 1 85.62 283 LEU A O 1
ATOM 2118 N N . LEU A 1 284 ? -16.344 20.281 1.261 1 85.12 284 LEU A N 1
ATOM 2119 C CA . LEU A 1 284 ? -16.453 21.719 0.999 1 85.12 284 LEU A CA 1
ATOM 2120 C C . LEU A 1 284 ? -17.875 22.219 1.247 1 85.12 284 LEU A C 1
ATOM 2122 O O . LEU A 1 284 ? -18.062 23.344 1.723 1 85.12 284 LEU A O 1
ATOM 2126 N N . ALA A 1 285 ? -18.828 21.422 0.854 1 83.38 285 ALA A N 1
ATOM 2127 C CA . ALA A 1 285 ? -20.219 21.766 1.142 1 83.38 285 ALA A CA 1
ATOM 2128 C C . ALA A 1 285 ? -20.438 21.906 2.643 1 83.38 285 ALA A C 1
ATOM 2130 O O . ALA A 1 285 ? -21.094 22.859 3.09 1 83.38 285 ALA A O 1
ATOM 2131 N N . GLU A 1 286 ? -19.891 20.969 3.383 1 80.75 286 GLU A N 1
ATOM 2132 C CA . GLU A 1 286 ? -20.031 21 4.836 1 80.75 286 GLU A CA 1
ATOM 2133 C C . GLU A 1 286 ? -19.359 22.234 5.43 1 80.75 286 GLU A C 1
ATOM 2135 O O . GLU A 1 286 ? -19.844 22.797 6.402 1 80.75 286 GLU A O 1
ATOM 2140 N N . LEU A 1 287 ? -18.266 22.656 4.805 1 78.62 287 LEU A N 1
ATOM 2141 C CA . LEU A 1 287 ? -17.484 23.766 5.324 1 78.62 287 LEU A CA 1
ATOM 2142 C C . LEU A 1 287 ? -17.953 25.078 4.711 1 78.62 287 LEU A C 1
ATOM 2144 O O . LEU A 1 287 ? -17.344 26.141 4.953 1 78.62 287 LEU A O 1
ATOM 2148 N N . ASP A 1 288 ? -19.016 24.984 3.904 1 77.81 288 ASP A N 1
ATOM 2149 C CA . ASP A 1 288 ? -19.578 26.141 3.219 1 77.81 288 ASP A CA 1
ATOM 2150 C C . ASP A 1 288 ? -18.547 26.781 2.299 1 77.81 288 ASP A C 1
ATOM 2152 O O . ASP A 1 288 ? -18.422 28.016 2.273 1 77.81 288 ASP A O 1
ATOM 2156 N N . LEU A 1 289 ? -17.719 25.969 1.75 1 71.31 289 LEU A N 1
ATOM 2157 C CA . LEU A 1 289 ? -16.703 26.422 0.82 1 71.31 289 LEU A CA 1
ATOM 2158 C C . LEU A 1 289 ? -17.016 25.969 -0.602 1 71.31 289 LEU A C 1
ATOM 2160 O O . LEU A 1 289 ? -16.188 26.125 -1.505 1 71.31 289 LEU A O 1
ATOM 2164 N N . LEU A 1 290 ? -18.156 25.297 -0.715 1 66.56 290 LEU A N 1
ATOM 2165 C CA . LEU A 1 290 ? -18.484 24.734 -2.023 1 66.56 290 LEU A CA 1
ATOM 2166 C C . LEU A 1 290 ? -18.875 25.828 -3.004 1 66.56 290 LEU A C 1
ATOM 2168 O O . LEU A 1 290 ? -19.797 26.609 -2.734 1 66.56 290 LEU A O 1
ATOM 2172 N N . ASP A 1 291 ? -18.031 26.078 -4.043 1 61.62 291 ASP A N 1
ATOM 2173 C CA . ASP A 1 291 ? -18.359 27.078 -5.055 1 61.62 291 ASP A CA 1
ATOM 2174 C C . ASP A 1 291 ? -19.016 26.438 -6.27 1 61.62 291 ASP A C 1
ATOM 2176 O O . ASP A 1 291 ? -19.562 27.125 -7.133 1 61.62 291 ASP A O 1
ATOM 2180 N N . GLU A 1 292 ? -18.844 25.141 -6.406 1 61.56 292 GLU A N 1
ATOM 2181 C CA . GLU A 1 292 ? -19.312 24.5 -7.629 1 61.56 292 GLU A CA 1
ATOM 2182 C C . GLU A 1 292 ? -20.359 23.422 -7.324 1 61.56 292 GLU A C 1
ATOM 2184 O O . GLU A 1 292 ? -20.438 22.938 -6.191 1 61.56 292 GLU A O 1
ATOM 2189 N N . PRO A 1 293 ? -21.188 23.188 -8.375 1 61.25 293 PRO A N 1
ATOM 2190 C CA . PRO A 1 293 ? -22.203 22.141 -8.219 1 61.25 293 PRO A CA 1
ATOM 2191 C C . PRO A 1 293 ? -21.594 20.781 -7.898 1 61.25 293 PRO A C 1
ATOM 2193 O O . PRO A 1 293 ? -20.453 20.5 -8.281 1 61.25 293 PRO A O 1
ATOM 2196 N N . ARG A 1 294 ? -22.281 20.047 -7.023 1 64.62 294 ARG A N 1
ATOM 2197 C CA . ARG A 1 294 ? -21.906 18.688 -6.637 1 64.62 294 ARG A CA 1
ATOM 2198 C C . ARG A 1 294 ? -21.703 17.797 -7.863 1 64.62 294 ARG A C 1
ATOM 2200 O O . ARG A 1 294 ? -22.484 17.859 -8.812 1 64.62 294 ARG A O 1
ATOM 2207 N N . PRO A 1 295 ? -20.516 17.109 -7.863 1 63.91 295 PRO A N 1
ATOM 2208 C CA . PRO A 1 295 ? -20.312 16.203 -9 1 63.91 295 PRO A CA 1
ATOM 2209 C C . PRO A 1 295 ? -21.438 15.18 -9.133 1 63.91 295 PRO A C 1
ATOM 2211 O O . PRO A 1 295 ? -22.078 14.828 -8.141 1 63.91 295 PRO A O 1
ATOM 2214 N N . VAL A 1 296 ? -21.828 14.961 -10.438 1 60.31 296 VAL A N 1
ATOM 2215 C CA . VAL A 1 296 ? -22.844 13.961 -10.75 1 60.31 296 VAL A CA 1
ATOM 2216 C C . VAL A 1 296 ? -22.344 12.57 -10.359 1 60.31 296 VAL A C 1
ATOM 2218 O O . VAL A 1 296 ? -21.141 12.305 -10.406 1 60.31 296 VAL A O 1
ATOM 2221 N N . ALA A 1 297 ? -23.328 11.836 -9.852 1 61.5 297 ALA A N 1
ATOM 2222 C CA . ALA A 1 297 ? -23.062 10.445 -9.477 1 61.5 297 ALA A CA 1
ATOM 2223 C C . ALA A 1 297 ? -22.359 9.695 -10.602 1 61.5 297 ALA A C 1
ATOM 2225 O O . ALA A 1 297 ? -22.719 9.828 -11.773 1 61.5 297 ALA A O 1
ATOM 2226 N N . GLN A 1 298 ? -21.156 9.375 -10.43 1 66.12 298 GLN A N 1
ATOM 2227 C CA . GLN A 1 298 ? -20.406 8.617 -11.438 1 66.12 298 GLN A CA 1
ATOM 2228 C C . GLN A 1 298 ? -20.156 7.188 -10.969 1 66.12 298 GLN A C 1
ATOM 2230 O O . GLN A 1 298 ? -20.25 6.891 -9.773 1 66.12 298 GLN A O 1
ATOM 2235 N N . ASP A 1 299 ? -20.141 6.297 -12 1 76.12 299 ASP A N 1
ATOM 2236 C CA . ASP A 1 299 ? -19.672 4.945 -11.719 1 76.12 299 ASP A CA 1
ATOM 2237 C C . ASP A 1 299 ? -18.266 4.973 -11.133 1 76.12 299 ASP A C 1
ATOM 2239 O O . ASP A 1 299 ? -17.328 5.453 -11.773 1 76.12 299 ASP A O 1
ATOM 2243 N N . ILE A 1 300 ? -18.219 4.473 -9.898 1 82.75 300 ILE A N 1
ATOM 2244 C CA . ILE A 1 300 ? -16.953 4.68 -9.203 1 82.75 300 ILE A CA 1
ATOM 2245 C C . ILE A 1 300 ? -16.141 3.393 -9.227 1 82.75 300 ILE A C 1
ATOM 2247 O O . ILE A 1 300 ? -15.039 3.334 -8.656 1 82.75 300 ILE A O 1
ATOM 2251 N N . ALA A 1 301 ? -16.734 2.346 -9.914 1 90 301 ALA A N 1
ATOM 2252 C CA . ALA A 1 301 ? -16.031 1.066 -9.867 1 90 301 ALA A CA 1
ATOM 2253 C C . ALA A 1 301 ? -16.188 0.309 -11.18 1 90 301 ALA A C 1
ATOM 2255 O O . ALA A 1 301 ? -17.188 0.46 -11.883 1 90 301 ALA A O 1
ATOM 2256 N N . THR A 1 302 ? -15.195 -0.417 -11.594 1 94.44 302 THR A N 1
ATOM 2257 C CA . THR A 1 302 ? -15.195 -1.236 -12.797 1 94.44 302 THR A CA 1
ATOM 2258 C C . THR A 1 302 ? -14.648 -2.631 -12.508 1 94.44 302 THR A C 1
ATOM 2260 O O . THR A 1 302 ? -13.688 -2.777 -11.742 1 94.44 302 THR A O 1
ATOM 2263 N N . LEU A 1 303 ? -15.273 -3.621 -13.156 1 97.12 303 LEU A N 1
ATOM 2264 C CA . LEU A 1 303 ? -14.812 -5 -13.023 1 97.12 303 LEU A CA 1
ATOM 2265 C C . LEU A 1 303 ? -13.641 -5.273 -13.961 1 97.12 303 LEU A C 1
ATOM 2267 O O . LEU A 1 303 ? -13.703 -4.938 -15.148 1 97.12 303 LEU A O 1
ATOM 2271 N N . ILE A 1 304 ? -12.57 -5.781 -13.469 1 97.88 304 ILE A N 1
ATOM 2272 C CA . ILE A 1 304 ? -11.438 -6.234 -14.266 1 97.88 304 ILE A CA 1
ATOM 2273 C C . ILE A 1 304 ? -11.383 -7.762 -14.266 1 97.88 304 ILE A C 1
ATOM 2275 O O . ILE A 1 304 ? -11.086 -8.383 -13.242 1 97.88 304 ILE A O 1
ATOM 2279 N N . VAL A 1 305 ? -11.625 -8.328 -15.352 1 98.5 305 VAL A N 1
ATOM 2280 C CA . VAL A 1 305 ? -11.703 -9.781 -15.461 1 98.5 305 VAL A CA 1
ATOM 2281 C C . VAL A 1 305 ? -10.336 -10.344 -15.836 1 98.5 305 VAL A C 1
ATOM 2283 O O . VAL A 1 305 ? -9.711 -9.891 -16.797 1 98.5 305 VAL A O 1
ATOM 2286 N N . ARG A 1 306 ? -9.883 -11.359 -15.008 1 98 306 ARG A N 1
ATOM 2287 C CA . ARG A 1 306 ? -8.633 -12.047 -15.312 1 98 306 ARG A CA 1
ATOM 2288 C C . ARG A 1 306 ? -8.797 -13.555 -15.172 1 98 306 ARG A C 1
ATOM 2290 O O . ARG A 1 306 ? -9.867 -14.102 -15.43 1 98 306 ARG A O 1
ATOM 2297 N N . GLU A 1 307 ? -7.746 -14.258 -14.758 1 98 307 GLU A N 1
ATOM 2298 C CA . GLU A 1 307 ? -7.699 -15.711 -14.891 1 98 307 GLU A CA 1
ATOM 2299 C C . GLU A 1 307 ? -8.367 -16.391 -13.695 1 98 307 GLU A C 1
ATOM 2301 O O . GLU A 1 307 ? -8.695 -17.578 -13.766 1 98 307 GLU A O 1
ATOM 2306 N N . SER A 1 308 ? -8.602 -15.695 -12.586 1 98.69 308 SER A N 1
ATOM 2307 C CA . SER A 1 308 ? -9.047 -16.344 -11.359 1 98.69 308 SER A CA 1
ATOM 2308 C C . SER A 1 308 ? -10.539 -16.625 -11.391 1 98.69 308 SER A C 1
ATOM 2310 O O . SER A 1 308 ? -11.094 -17.188 -10.438 1 98.69 308 SER A O 1
ATOM 2312 N N . THR A 1 309 ? -11.273 -16.219 -12.43 1 98.44 309 THR A N 1
ATOM 2313 C CA . THR A 1 309 ? -12.695 -16.531 -12.562 1 98.44 309 THR A CA 1
ATOM 2314 C C . THR A 1 309 ? -13.016 -17.016 -13.969 1 98.44 309 THR A C 1
ATOM 2316 O O . THR A 1 309 ? -12.234 -16.797 -14.898 1 98.44 309 THR A O 1
ATOM 2319 N N . MET B 1 1 ? -6.301 56.375 28.344 1 20.28 1 MET B N 1
ATOM 2320 C CA . MET B 1 1 ? -6.945 55.75 27.203 1 20.28 1 MET B CA 1
ATOM 2321 C C . MET B 1 1 ? -5.91 55.281 26.172 1 20.28 1 MET B C 1
ATOM 2323 O O . MET B 1 1 ? -5.352 56.094 25.438 1 20.28 1 MET B O 1
ATOM 2327 N N . ALA B 1 2 ? -5.16 54.375 26.609 1 27.41 2 ALA B N 1
ATOM 2328 C CA . ALA B 1 2 ? -3.773 54.312 26.141 1 27.41 2 ALA B CA 1
ATOM 2329 C C . ALA B 1 2 ? -3.697 53.938 24.672 1 27.41 2 ALA B C 1
ATOM 2331 O O . ALA B 1 2 ? -4.449 53.094 24.203 1 27.41 2 ALA B O 1
ATOM 2332 N N . ASN B 1 3 ? -3.412 54.844 23.812 1 24.53 3 ASN B N 1
ATOM 2333 C CA . ASN B 1 3 ? -3.117 54.906 22.375 1 24.53 3 ASN B CA 1
ATOM 2334 C C . ASN B 1 3 ? -2.141 53.812 21.953 1 24.53 3 ASN B C 1
ATOM 2336 O O . ASN B 1 3 ? -0.932 54.031 21.891 1 24.53 3 ASN B O 1
ATOM 2340 N N . VAL B 1 4 ? -2.262 52.688 22.578 1 29.69 4 VAL B N 1
ATOM 2341 C CA . VAL B 1 4 ? -1.253 51.719 22.156 1 29.69 4 VAL B CA 1
ATOM 2342 C C . VAL B 1 4 ? -1.408 51.406 20.672 1 29.69 4 VAL B C 1
ATOM 2344 O O . VAL B 1 4 ? -2.508 51.094 20.203 1 29.69 4 VAL B O 1
ATOM 2347 N N . SER B 1 5 ? -0.737 52.125 19.922 1 28.75 5 SER B N 1
ATOM 2348 C CA . SER B 1 5 ? -0.737 52.125 18.469 1 28.75 5 SER B CA 1
ATOM 2349 C C . SER B 1 5 ? -0.732 50.688 17.938 1 28.75 5 SER B C 1
ATOM 2351 O O . SER B 1 5 ? -0.341 49.75 18.641 1 28.75 5 SER B O 1
ATOM 2353 N N . THR B 1 6 ? -1.523 50.438 16.859 1 31.05 6 THR B N 1
ATOM 2354 C CA . THR B 1 6 ? -1.595 49.188 16.078 1 31.05 6 THR B CA 1
ATOM 2355 C C . THR B 1 6 ? -0.213 48.562 15.945 1 31.05 6 THR B C 1
ATOM 2357 O O . THR B 1 6 ? -0.095 47.344 15.797 1 31.05 6 THR B O 1
ATOM 2360 N N . ALA B 1 7 ? 0.818 49.375 15.898 1 34.88 7 ALA B N 1
ATOM 2361 C CA . ALA B 1 7 ? 2.232 49.031 15.836 1 34.88 7 ALA B CA 1
ATOM 2362 C C . ALA B 1 7 ? 2.654 48.219 17.062 1 34.88 7 ALA B C 1
ATOM 2364 O O . ALA B 1 7 ? 3.486 47.312 16.953 1 34.88 7 ALA B O 1
ATOM 2365 N N . THR B 1 8 ? 1.97 48.5 18.188 1 32.66 8 THR B N 1
ATOM 2366 C CA . THR B 1 8 ? 2.396 47.906 19.453 1 32.66 8 THR B CA 1
ATOM 2367 C C . THR B 1 8 ? 1.942 46.438 19.547 1 32.66 8 THR B C 1
ATOM 2369 O O . THR B 1 8 ? 2.682 45.594 20.047 1 32.66 8 THR B O 1
ATOM 2372 N N . VAL B 1 9 ? 0.688 46.156 19.062 1 31.14 9 VAL B N 1
ATOM 2373 C CA . VAL B 1 9 ? 0.216 44.781 19.172 1 31.14 9 VAL B CA 1
ATOM 2374 C C . VAL B 1 9 ? 0.987 43.875 18.203 1 31.14 9 VAL B C 1
ATOM 2376 O O . VAL B 1 9 ? 1.347 42.75 18.547 1 31.14 9 VAL B O 1
ATOM 2379 N N . SER B 1 10 ? 1.276 44.312 16.922 1 31.52 10 SER B N 1
ATOM 2380 C CA . SER B 1 10 ? 2.1 43.594 15.969 1 31.52 10 SER B CA 1
ATOM 2381 C C . SER B 1 10 ? 3.516 43.375 16.5 1 31.52 10 SER B C 1
ATOM 2383 O O . SER B 1 10 ? 4.152 42.375 16.234 1 31.52 10 SER B O 1
ATOM 2385 N N . TYR B 1 11 ? 4.094 44.406 17.047 1 31.88 11 TYR B N 1
ATOM 2386 C CA . TYR B 1 11 ? 5.434 44.469 17.625 1 31.88 11 TYR B CA 1
ATOM 2387 C C . TYR B 1 11 ? 5.539 43.562 18.844 1 31.88 11 TYR B C 1
ATOM 2389 O O . TYR B 1 11 ? 6.605 43 19.125 1 31.88 11 TYR B O 1
ATOM 2397 N N . VAL B 1 12 ? 4.52 43.438 19.719 1 34.25 12 VAL B N 1
ATOM 2398 C CA . VAL B 1 12 ? 4.559 42.594 20.922 1 34.25 12 VAL B CA 1
ATOM 2399 C C . VAL B 1 12 ? 4.629 41.125 20.547 1 34.25 12 VAL B C 1
ATOM 2401 O O . VAL B 1 12 ? 5.324 40.344 21.203 1 34.25 12 VAL B O 1
ATOM 2404 N N . LEU B 1 13 ? 3.832 40.719 19.547 1 34.12 13 LEU B N 1
ATOM 2405 C CA . LEU B 1 13 ? 3.855 39.281 19.219 1 34.12 13 LEU B CA 1
ATOM 2406 C C . LEU B 1 13 ? 5.094 38.938 18.406 1 34.12 13 LEU B C 1
ATOM 2408 O O . LEU B 1 13 ? 5.562 37.781 18.438 1 34.12 13 LEU B O 1
ATOM 2412 N N . ASN B 1 14 ? 5.602 39.781 17.531 1 34.72 14 ASN B N 1
ATOM 2413 C CA . ASN B 1 14 ? 6.824 39.531 16.781 1 34.72 14 ASN B CA 1
ATOM 2414 C C . ASN B 1 14 ? 8.055 40.031 17.531 1 34.72 14 ASN B C 1
ATOM 2416 O O . ASN B 1 14 ? 9.141 40.156 16.969 1 34.72 14 ASN B O 1
ATOM 2420 N N . ASN B 1 15 ? 8.352 39.562 18.781 1 34.34 15 ASN B N 1
ATOM 2421 C CA . ASN B 1 15 ? 9.539 39.969 19.531 1 34.34 15 ASN B CA 1
ATOM 2422 C C . ASN B 1 15 ? 10.375 40.969 18.734 1 34.34 15 ASN B C 1
ATOM 2424 O O . ASN B 1 15 ? 11.594 40.875 18.688 1 34.34 15 ASN B O 1
ATOM 2428 N N . SER B 1 16 ? 9.977 41.656 17.891 1 31.17 16 SER B N 1
ATOM 2429 C CA . SER B 1 16 ? 10.961 42.625 17.391 1 31.17 16 SER B CA 1
ATOM 2430 C C . SER B 1 16 ? 11.539 43.438 18.531 1 31.17 16 SER B C 1
A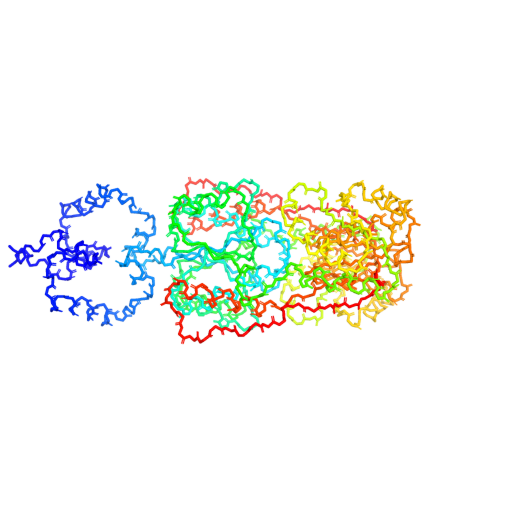TOM 2432 O O . SER B 1 16 ? 10.828 43.812 19.469 1 31.17 16 SER B O 1
ATOM 2434 N N . VAL B 1 17 ? 12.906 43.438 18.859 1 33.03 17 VAL B N 1
ATOM 2435 C CA . VAL B 1 17 ? 13.836 44 19.828 1 33.03 17 VAL B CA 1
ATOM 2436 C C . VAL B 1 17 ? 13.414 45.438 20.188 1 33.03 17 VAL B C 1
ATOM 2438 O O . VAL B 1 17 ? 13.891 46 21.172 1 33.03 17 VAL B O 1
ATOM 2441 N N . GLY B 1 18 ? 12.922 46.219 19.266 1 33.34 18 GLY B N 1
ATOM 2442 C CA . GLY B 1 18 ? 13.062 47.562 19.75 1 33.34 18 GLY B CA 1
ATOM 2443 C C . GLY B 1 18 ? 12.094 47.906 20.875 1 33.34 18 GLY B C 1
ATOM 2444 O O . GLY B 1 18 ? 12.477 48.531 21.859 1 33.34 18 GLY B O 1
ATOM 2445 N N . ARG B 1 19 ? 10.797 48.156 20.688 1 38.44 19 ARG B N 1
ATOM 2446 C CA . ARG B 1 19 ? 10.07 48.844 21.75 1 38.44 19 ARG B CA 1
ATOM 2447 C C . ARG B 1 19 ? 9.609 47.844 22.812 1 38.44 19 ARG B C 1
ATOM 2449 O O . ARG B 1 19 ? 9.125 46.781 22.484 1 38.44 19 ARG B O 1
ATOM 2456 N N . THR B 1 20 ? 10.102 48 24.125 1 36.09 20 THR B N 1
ATOM 2457 C CA . THR B 1 20 ? 10.023 47.375 25.438 1 36.09 20 THR B CA 1
ATOM 2458 C C . THR B 1 20 ? 8.578 47.156 25.844 1 36.09 20 THR B C 1
ATOM 2460 O O . THR B 1 20 ? 7.859 48.094 26.156 1 36.09 20 THR B O 1
ATOM 2463 N N . ILE B 1 21 ? 7.777 46.406 25.094 1 40.53 21 ILE B N 1
ATOM 2464 C CA . ILE B 1 21 ? 6.516 46.125 25.766 1 40.53 21 ILE B CA 1
ATOM 2465 C C . ILE B 1 21 ? 6.785 45.594 27.156 1 40.53 21 ILE B C 1
ATOM 2467 O O . ILE B 1 21 ? 7.664 44.75 27.344 1 40.53 21 ILE B O 1
ATOM 2471 N N . SER B 1 22 ? 6.332 46.312 28.109 1 43.56 22 SER B N 1
ATOM 2472 C CA . SER B 1 22 ? 6.66 46.062 29.5 1 43.56 22 SER B CA 1
ATOM 2473 C C . SER B 1 22 ? 6.289 44.625 29.906 1 43.56 22 SER B C 1
ATOM 2475 O O . SER B 1 22 ? 5.453 44 29.25 1 43.56 22 SER B O 1
ATOM 2477 N N . GLU B 1 23 ? 7.035 44 30.75 1 46.69 23 GLU B N 1
ATOM 2478 C CA . GLU B 1 23 ? 6.832 42.688 31.359 1 46.69 23 GLU B CA 1
ATOM 2479 C C . GLU B 1 23 ? 5.395 42.5 31.844 1 46.69 23 GLU B C 1
ATOM 2481 O O . GLU B 1 23 ? 4.84 41.406 31.781 1 46.69 23 GLU B O 1
ATOM 2486 N N . GLN B 1 24 ? 4.762 43.656 32.125 1 44.91 24 GLN B N 1
ATOM 2487 C CA . GLN B 1 24 ? 3.428 43.562 32.719 1 44.91 24 GLN B CA 1
ATOM 2488 C C . GLN B 1 24 ? 2.371 43.281 31.656 1 44.91 24 GLN B C 1
ATOM 2490 O O . GLN B 1 24 ? 1.469 42.469 31.891 1 44.91 24 GLN B O 1
ATOM 2495 N N . THR B 1 25 ? 2.477 43.906 30.531 1 43.91 25 THR B N 1
ATOM 2496 C CA . THR B 1 25 ? 1.517 43.688 29.453 1 43.91 25 THR B CA 1
ATOM 2497 C C . THR B 1 25 ? 1.704 42.281 28.844 1 43.91 25 THR B C 1
ATOM 2499 O O . THR B 1 25 ? 0.727 41.594 28.531 1 43.91 25 THR B O 1
ATOM 2502 N N . ARG B 1 26 ? 2.963 41.812 28.75 1 46.66 26 ARG B N 1
ATOM 2503 C CA . ARG B 1 26 ? 3.244 40.438 28.328 1 46.66 26 ARG B CA 1
ATOM 2504 C C . ARG B 1 26 ? 2.619 39.438 29.281 1 46.66 26 ARG B C 1
ATOM 2506 O O . ARG B 1 26 ? 2.043 38.438 28.859 1 46.66 26 ARG B O 1
ATOM 2513 N N . ALA B 1 27 ? 2.73 39.688 30.547 1 48.28 27 ALA B N 1
ATOM 2514 C CA . ALA B 1 27 ? 2.156 38.812 31.562 1 48.28 27 ALA B CA 1
ATOM 2515 C C . ALA B 1 27 ? 0.631 38.812 31.516 1 48.28 27 ALA B C 1
ATOM 2517 O O . ALA B 1 27 ? -0.02 37.781 31.656 1 48.28 27 ALA B O 1
ATOM 2518 N N . ALA B 1 28 ? 0.008 39.906 31.25 1 43.16 28 ALA B N 1
ATOM 2519 C CA . ALA B 1 28 ? -1.448 40.031 31.219 1 43.16 28 ALA B CA 1
ATOM 2520 C C . ALA B 1 28 ? -2.029 39.312 30 1 43.16 28 ALA B C 1
ATOM 2522 O O . ALA B 1 28 ? -3.049 38.625 30.109 1 43.16 28 ALA B O 1
ATOM 2523 N N . VAL B 1 29 ? -1.379 39.375 28.938 1 42.22 29 VAL B N 1
ATOM 2524 C CA . VAL B 1 29 ? -1.82 38.688 27.734 1 42.22 29 VAL B CA 1
ATOM 2525 C C . VAL B 1 29 ? -1.636 37.156 27.922 1 42.22 29 VAL B C 1
ATOM 2527 O O . VAL B 1 29 ? -2.514 36.375 27.547 1 42.22 29 VAL B O 1
ATOM 2530 N N . ARG B 1 30 ? -0.539 36.781 28.547 1 44.75 30 ARG B N 1
ATOM 2531 C CA . ARG B 1 30 ? -0.33 35.375 28.875 1 44.75 30 ARG B CA 1
ATOM 2532 C C . ARG B 1 30 ? -1.362 34.875 29.875 1 44.75 30 ARG B C 1
ATOM 2534 O O . ARG B 1 30 ? -1.867 33.781 29.766 1 44.75 30 ARG B O 1
ATOM 2541 N N . HIS B 1 31 ? -1.583 35.594 30.891 1 44.19 31 HIS B N 1
ATOM 2542 C CA . HIS B 1 31 ? -2.555 35.219 31.906 1 44.19 31 HIS B CA 1
ATOM 2543 C C . HIS B 1 31 ? -3.965 35.156 31.328 1 44.19 31 HIS B C 1
ATOM 2545 O O . HIS B 1 31 ? -4.73 34.25 31.656 1 44.19 31 HIS B O 1
ATOM 2551 N N . ALA B 1 32 ? -4.418 36.094 30.594 1 38.59 32 ALA B N 1
ATOM 2552 C CA . ALA B 1 32 ? -5.746 36.062 29.984 1 38.59 32 ALA B CA 1
ATOM 2553 C C . ALA B 1 32 ? -5.895 34.875 29.031 1 38.59 32 ALA B C 1
ATOM 2555 O O . ALA B 1 32 ? -6.949 34.25 28.984 1 38.59 32 ALA B O 1
ATOM 2556 N N . ALA B 1 33 ? -4.895 34.594 28.281 1 38.41 33 ALA B N 1
ATOM 2557 C CA . ALA B 1 33 ? -4.883 33.406 27.453 1 38.41 33 ALA B CA 1
ATOM 2558 C C . ALA B 1 33 ? -4.961 32.156 28.328 1 38.41 33 ALA B C 1
ATOM 2560 O O . ALA B 1 33 ? -5.672 31.188 28 1 38.41 33 ALA B O 1
ATOM 2561 N N . ALA B 1 34 ? -4.305 32.031 29.422 1 40.22 34 ALA B N 1
ATOM 2562 C CA . ALA B 1 34 ? -4.367 30.922 30.391 1 40.22 34 ALA B CA 1
ATOM 2563 C C . ALA B 1 34 ? -5.758 30.828 31.016 1 40.22 34 ALA B C 1
ATOM 2565 O O . ALA B 1 34 ? -6.262 29.734 31.25 1 40.22 34 ALA B O 1
ATOM 2566 N N . GLU B 1 35 ? -6.219 31.781 31.562 1 37.44 35 GLU B N 1
ATOM 2567 C CA . GLU B 1 35 ? -7.516 31.766 32.219 1 37.44 35 GLU B CA 1
ATOM 2568 C C . GLU B 1 35 ? -8.625 31.359 31.266 1 37.44 35 GLU B C 1
ATOM 2570 O O . GLU B 1 35 ? -9.633 30.781 31.672 1 37.44 35 GLU B O 1
ATOM 2575 N N . LEU B 1 36 ? -8.625 31.953 30.141 1 34.56 36 LEU B N 1
ATOM 2576 C CA . LEU B 1 36 ? -9.68 31.562 29.203 1 34.56 36 LEU B CA 1
ATOM 2577 C C . LEU B 1 36 ? -9.539 30.109 28.797 1 34.56 36 LEU B C 1
ATOM 2579 O O . LEU B 1 36 ? -10.344 29.594 28.016 1 34.56 36 LEU B O 1
ATOM 2583 N N . GLY B 1 37 ? -8.906 29.25 29.656 1 34.56 37 GLY B N 1
ATOM 2584 C CA . GLY B 1 37 ? -8.68 27.844 29.406 1 34.56 37 GLY B CA 1
ATOM 2585 C C . GLY B 1 37 ? -8.062 27.578 28.047 1 34.56 37 GLY B C 1
ATOM 2586 O O . GLY B 1 37 ? -8.18 26.469 27.516 1 34.56 37 GLY B O 1
ATOM 2587 N N . TYR B 1 38 ? -7.961 28.594 27.391 1 31.67 38 TYR B N 1
ATOM 2588 C CA . TYR B 1 38 ? -7.273 28.469 26.109 1 31.67 38 TYR B CA 1
ATOM 2589 C C . TYR B 1 38 ? -5.832 28 26.297 1 31.67 38 TYR B C 1
ATOM 2591 O O . TYR B 1 38 ? -5.027 28.719 26.906 1 31.67 38 TYR B O 1
ATOM 2599 N N . ARG B 1 39 ? -5.562 26.828 26.656 1 33.44 39 ARG B N 1
ATOM 2600 C CA . ARG B 1 39 ? -4.168 26.422 26.516 1 33.44 39 ARG B CA 1
ATOM 2601 C C . ARG B 1 39 ? -3.596 26.859 25.172 1 33.44 39 ARG B C 1
ATOM 2603 O O . ARG B 1 39 ? -4.156 26.547 24.109 1 33.44 39 ARG B O 1
ATOM 2610 N N . PRO B 1 40 ? -2.977 27.922 25.062 1 35.62 40 PRO B N 1
ATOM 2611 C CA . PRO B 1 40 ? -2.309 28.219 23.781 1 35.62 40 PRO B CA 1
ATOM 2612 C C . PRO B 1 40 ? -1.786 26.953 23.109 1 35.62 40 PRO B C 1
ATOM 2614 O O . PRO B 1 40 ? -1.009 26.203 23.703 1 35.62 40 PRO B O 1
ATOM 2617 N N . ASN B 1 41 ? -2.721 26.141 22.641 1 37.09 41 ASN B N 1
ATOM 2618 C CA . ASN B 1 41 ? -2.211 24.969 21.922 1 37.09 41 ASN B CA 1
ATOM 2619 C C . ASN B 1 41 ? -1.022 25.328 21.031 1 37.09 41 ASN B C 1
ATOM 2621 O O . ASN B 1 41 ? -0.798 26.516 20.734 1 37.09 41 ASN B O 1
ATOM 2625 N N . LEU B 1 42 ? 0.005 24.547 21.109 1 39.19 42 LEU B N 1
ATOM 2626 C CA . LEU B 1 42 ? 1.238 24.734 20.344 1 39.19 42 LEU B CA 1
ATOM 2627 C C . LEU B 1 42 ? 0.958 25.406 19.016 1 39.19 42 LEU B C 1
ATOM 2629 O O . LEU B 1 42 ? 1.741 26.234 18.562 1 39.19 42 LEU B O 1
ATOM 2633 N N . ALA B 1 43 ? -0.184 25.188 18.422 1 40.56 43 ALA B N 1
ATOM 2634 C CA . ALA B 1 43 ? -0.513 25.859 17.172 1 40.56 43 ALA B CA 1
ATOM 2635 C C . ALA B 1 43 ? -0.617 27.359 17.359 1 40.56 43 ALA B C 1
ATOM 2637 O O . ALA B 1 43 ? -0.138 28.141 16.531 1 40.56 43 ALA B O 1
ATOM 2638 N N . ALA B 1 44 ? -1.137 27.797 18.406 1 42.97 44 ALA B N 1
ATOM 2639 C CA . ALA B 1 44 ? -1.247 29.219 18.719 1 42.97 44 ALA B CA 1
ATOM 2640 C C . ALA B 1 44 ? 0.126 29.828 18.984 1 42.97 44 ALA B C 1
ATOM 2642 O O . ALA B 1 44 ? 0.418 30.938 18.547 1 42.97 44 ALA B O 1
ATOM 2643 N N . ARG B 1 45 ? 0.86 29.078 19.703 1 42.91 45 ARG B N 1
ATOM 2644 C CA . ARG B 1 45 ? 2.186 29.609 20 1 42.91 45 ARG B CA 1
ATOM 2645 C C . ARG B 1 45 ? 3.035 29.703 18.75 1 42.91 45 ARG B C 1
ATOM 2647 O O . ARG B 1 45 ? 3.799 30.656 18.562 1 42.91 45 ARG B O 1
ATOM 2654 N N . ASN B 1 46 ? 3.008 28.578 17.953 1 42.25 46 ASN B N 1
ATOM 2655 C CA . ASN B 1 46 ? 3.738 28.625 16.688 1 42.25 46 ASN B CA 1
ATOM 2656 C C . ASN B 1 46 ? 3.178 29.703 15.758 1 42.25 46 ASN B C 1
ATOM 2658 O O . ASN B 1 46 ? 3.93 30.359 15.039 1 42.25 46 ASN B O 1
ATOM 2662 N N . LEU B 1 47 ? 1.873 29.922 15.836 1 41.31 47 LEU B N 1
ATOM 2663 C CA . LEU B 1 47 ? 1.279 31.016 15.078 1 41.31 47 LEU B CA 1
ATOM 2664 C C . LEU B 1 47 ? 1.763 32.375 15.602 1 41.31 47 LEU B C 1
ATOM 2666 O O . LEU B 1 47 ? 2.023 33.281 14.82 1 41.31 47 LEU B O 1
ATOM 2670 N N . ALA B 1 48 ? 1.81 32.438 16.828 1 41.97 48 ALA B N 1
ATOM 2671 C CA . ALA B 1 48 ? 2.303 33.688 17.375 1 41.97 48 ALA B CA 1
ATOM 2672 C C . ALA B 1 48 ? 3.719 34 16.891 1 41.97 48 ALA B C 1
ATOM 2674 O O . ALA B 1 48 ? 4.098 35.156 16.75 1 41.97 48 ALA B O 1
ATOM 2675 N N . ARG B 1 49 ? 4.496 32.938 16.75 1 43.03 49 ARG B N 1
ATOM 2676 C CA . ARG B 1 49 ? 5.863 33.125 16.281 1 43.03 49 ARG B CA 1
ATOM 2677 C C . ARG B 1 49 ? 5.914 33.188 14.758 1 43.03 49 ARG B C 1
ATOM 2679 O O . ARG B 1 49 ? 6.996 33.219 14.172 1 43.03 49 ARG B O 1
ATOM 2686 N N . GLY B 1 50 ? 4.785 33.25 14.023 1 44.5 50 GLY B N 1
ATOM 2687 C CA . GLY B 1 50 ? 4.68 33.344 12.578 1 44.5 50 GLY B CA 1
ATOM 2688 C C . GLY B 1 50 ? 4.895 32.031 11.852 1 44.5 50 GLY B C 1
ATOM 2689 O O . GLY B 1 50 ? 4.98 32.031 10.625 1 44.5 50 GLY B O 1
ATOM 2690 N N . LYS B 1 51 ? 5.34 31.016 12.586 1 48.97 51 LYS B N 1
ATOM 2691 C CA . LYS B 1 51 ? 5.637 29.781 11.859 1 48.97 51 LYS B CA 1
ATOM 2692 C C . LYS B 1 51 ? 4.48 28.797 11.961 1 48.97 51 LYS B C 1
ATOM 2694 O O . LYS B 1 51 ? 3.77 28.766 12.969 1 48.97 51 LYS B O 1
ATOM 2699 N N . SER B 1 52 ? 3.818 28.344 10.82 1 57.09 52 SER B N 1
ATOM 2700 C CA . SER B 1 52 ? 2.617 27.547 10.625 1 57.09 52 SER B CA 1
ATOM 2701 C C . SER B 1 52 ? 2.604 26.328 11.547 1 57.09 52 SER B C 1
ATOM 2703 O O . SER B 1 52 ? 1.545 25.766 11.82 1 57.09 52 SER B O 1
ATOM 2705 N N . GLY B 1 53 ? 3.699 26.078 12.352 1 74.12 53 GLY B N 1
ATOM 2706 C CA . GLY B 1 53 ? 3.781 24.875 13.156 1 74.12 53 GLY B CA 1
ATOM 2707 C C . GLY B 1 53 ? 3.514 23.609 12.352 1 74.12 53 GLY B C 1
ATOM 2708 O O . GLY B 1 53 ? 3.094 22.594 12.914 1 74.12 53 GLY B O 1
ATOM 2709 N N . VAL B 1 54 ? 3.689 23.688 10.977 1 85.06 54 VAL B N 1
ATOM 2710 C CA . VAL B 1 54 ? 3.383 22.562 10.094 1 85.06 54 VAL B CA 1
ATOM 2711 C C . VAL B 1 54 ? 4.68 21.906 9.617 1 85.06 54 VAL B C 1
ATOM 2713 O O . VAL B 1 54 ? 5.633 22.609 9.258 1 85.06 54 VAL B O 1
ATOM 2716 N N . VAL B 1 55 ? 4.715 20.625 9.789 1 90.56 55 VAL B N 1
ATOM 2717 C CA . VAL B 1 55 ? 5.754 19.828 9.148 1 90.56 55 VAL B CA 1
ATOM 2718 C C . VAL B 1 55 ? 5.172 19.094 7.945 1 90.56 55 VAL B C 1
ATOM 2720 O O . VAL B 1 55 ? 4.098 18.5 8.031 1 90.56 55 VAL B O 1
ATOM 2723 N N . LEU B 1 56 ? 5.832 19.25 6.82 1 89.94 56 LEU B N 1
ATOM 2724 C CA . LEU B 1 56 ? 5.402 18.562 5.613 1 89.94 56 LEU B CA 1
ATOM 2725 C C . LEU B 1 56 ? 6.184 17.266 5.43 1 89.94 56 LEU B C 1
ATOM 2727 O O . LEU B 1 56 ? 7.41 17.281 5.336 1 89.94 56 LEU B O 1
ATOM 2731 N N . TYR B 1 57 ? 5.441 16.172 5.512 1 90.31 57 TYR B N 1
ATOM 2732 C CA . TYR B 1 57 ? 6.02 14.859 5.23 1 90.31 57 TYR B CA 1
ATOM 2733 C C . TYR B 1 57 ? 5.727 14.43 3.799 1 90.31 57 TYR B C 1
ATOM 2735 O O . TYR B 1 57 ? 4.578 14.156 3.447 1 90.31 57 TYR B O 1
ATOM 2743 N N . ILE B 1 58 ? 6.801 14.312 3.018 1 84.62 58 ILE B N 1
ATOM 2744 C CA . ILE B 1 58 ? 6.621 14 1.604 1 84.62 58 ILE B CA 1
ATOM 2745 C C . ILE B 1 58 ? 6.941 12.531 1.356 1 84.62 58 ILE B C 1
ATOM 2747 O O . ILE B 1 58 ? 8.016 12.055 1.729 1 84.62 58 ILE B O 1
ATOM 2751 N N . VAL B 1 59 ? 5.898 11.82 0.844 1 77.88 59 VAL B N 1
ATOM 2752 C CA . VAL B 1 59 ? 6.098 10.438 0.421 1 77.88 59 VAL B CA 1
ATOM 2753 C C . VAL B 1 59 ? 6.41 10.398 -1.073 1 77.88 59 VAL B C 1
ATOM 2755 O O . VAL B 1 59 ? 5.582 10.781 -1.899 1 77.88 59 VAL B O 1
ATOM 2758 N N . PRO B 1 60 ? 7.547 10.008 -1.335 1 65.5 60 PRO B N 1
ATOM 2759 C CA . PRO B 1 60 ? 7.883 9.961 -2.76 1 65.5 60 PRO B CA 1
ATOM 2760 C C . PRO B 1 60 ? 6.992 9.008 -3.549 1 65.5 60 PRO B C 1
ATOM 2762 O O . PRO B 1 60 ? 6.422 8.07 -2.977 1 65.5 60 PRO B O 1
ATOM 2765 N N . ARG B 1 61 ? 6.59 9.422 -4.785 1 56.12 61 ARG B N 1
ATOM 2766 C CA . ARG B 1 61 ? 5.738 8.641 -5.672 1 56.12 61 ARG B CA 1
ATOM 2767 C C . ARG B 1 61 ? 6.074 7.152 -5.578 1 56.12 61 ARG B C 1
ATOM 2769 O O . ARG B 1 61 ? 5.184 6.305 -5.656 1 56.12 61 ARG B O 1
ATOM 2776 N N . LEU B 1 62 ? 7.305 7.066 -5.734 1 47.53 62 LEU B N 1
ATOM 2777 C CA . LEU B 1 62 ? 7.73 5.684 -5.93 1 47.53 62 LEU B CA 1
ATOM 2778 C C . LEU B 1 62 ? 7.637 4.898 -4.625 1 47.53 62 LEU B C 1
ATOM 2780 O O . LEU B 1 62 ? 7.93 3.701 -4.594 1 47.53 62 LEU B O 1
ATOM 2784 N N . ALA B 1 63 ? 7.582 5.73 -3.48 1 49.62 63 ALA B N 1
ATOM 2785 C CA . ALA B 1 63 ? 7.625 4.934 -2.258 1 49.62 63 ALA B CA 1
ATOM 2786 C C . ALA B 1 63 ? 6.352 4.105 -2.098 1 49.62 63 ALA B C 1
ATOM 2788 O O . ALA B 1 63 ? 5.305 4.633 -1.714 1 49.62 63 ALA B O 1
ATOM 2789 N N . GLY B 1 64 ? 6.33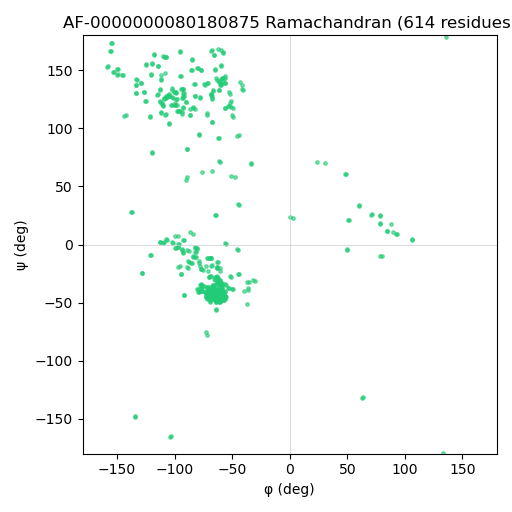2 3.223 -3.174 1 51.69 64 GLY B N 1
ATOM 2790 C CA . GLY B 1 64 ? 5.359 2.145 -3.117 1 51.69 64 GLY B CA 1
ATOM 2791 C C . GLY B 1 64 ? 5.426 1.35 -1.825 1 51.69 64 GLY B C 1
ATOM 2792 O O . GLY B 1 64 ? 6.379 1.487 -1.054 1 51.69 64 GLY B O 1
ATOM 2793 N N . GLY B 1 65 ? 4.453 1.29 -1.173 1 57.19 65 GLY B N 1
ATOM 2794 C CA . GLY B 1 65 ? 4.363 0.351 -0.066 1 57.19 65 GLY B CA 1
ATOM 2795 C C . GLY B 1 65 ? 3.77 0.962 1.188 1 57.19 65 GLY B C 1
ATOM 2796 O O . GLY B 1 65 ? 3.449 2.152 1.214 1 57.19 65 GLY B O 1
ATOM 2797 N N . GLU B 1 66 ? 3.674 0.244 2.053 1 62.09 66 GLU B N 1
ATOM 2798 C CA . GLU B 1 66 ? 2.982 0.59 3.291 1 62.09 66 GLU B CA 1
ATOM 2799 C C . GLU B 1 66 ? 3.93 1.259 4.281 1 62.09 66 GLU B C 1
ATOM 2801 O O . GLU B 1 66 ? 3.492 2.006 5.16 1 62.09 66 GLU B O 1
ATOM 2806 N N . MET B 1 67 ? 5.328 1.134 3.99 1 69.44 67 MET B N 1
ATOM 2807 C CA . MET B 1 67 ? 6.301 1.541 5 1 69.44 67 MET B CA 1
ATOM 2808 C C . MET B 1 67 ? 6.293 3.055 5.184 1 69.44 67 MET B C 1
ATOM 2810 O O . MET B 1 67 ? 6.16 3.547 6.305 1 69.44 67 MET B O 1
ATOM 2814 N N . PRO B 1 68 ? 6.363 3.848 4.113 1 73.25 68 PRO B N 1
ATOM 2815 C CA . PRO B 1 68 ? 6.355 5.297 4.312 1 73.25 68 PRO B CA 1
ATOM 2816 C C . PRO B 1 68 ? 5.086 5.797 4.996 1 73.25 68 PRO B C 1
ATOM 2818 O O . PRO B 1 68 ? 5.133 6.742 5.785 1 73.25 68 PRO B O 1
ATOM 2821 N N . MET B 1 69 ? 4.051 5.137 4.758 1 72.56 69 MET B N 1
ATOM 2822 C CA . MET B 1 69 ? 2.775 5.547 5.34 1 72.56 69 MET B CA 1
ATOM 2823 C C . MET B 1 69 ? 2.742 5.258 6.836 1 72.56 69 MET B C 1
ATOM 2825 O O . MET B 1 69 ? 2.27 6.082 7.621 1 72.56 69 MET B O 1
ATOM 2829 N N . GLN B 1 70 ? 3.244 4.141 7.16 1 72.44 70 GLN B N 1
ATOM 2830 C CA . GLN B 1 70 ? 3.27 3.758 8.57 1 72.44 70 GLN B CA 1
ATOM 2831 C C . GLN B 1 70 ? 4.211 4.656 9.367 1 72.44 70 GLN B C 1
ATOM 2833 O O . GLN B 1 70 ? 3.904 5.043 10.492 1 72.44 70 GLN B O 1
ATOM 2838 N N . VAL B 1 71 ? 5.277 4.941 8.758 1 80 71 VAL B N 1
ATOM 2839 C CA . VAL B 1 71 ? 6.227 5.852 9.391 1 80 71 VAL B CA 1
ATOM 2840 C C . VAL B 1 71 ? 5.578 7.223 9.578 1 80 71 VAL B C 1
ATOM 2842 O O . VAL B 1 71 ? 5.676 7.82 10.648 1 80 71 VAL B O 1
ATOM 2845 N N . GLY B 1 72 ? 4.898 7.707 8.578 1 81.19 72 GLY B N 1
ATOM 2846 C CA . GLY B 1 72 ? 4.215 8.992 8.633 1 81.19 72 GLY B CA 1
ATOM 2847 C C . GLY B 1 72 ? 3.172 9.062 9.734 1 81.19 72 GLY B C 1
ATOM 2848 O O . GLY B 1 72 ? 3.049 10.078 10.414 1 81.19 72 GLY B O 1
ATOM 2849 N N . THR B 1 73 ? 2.432 7.992 9.867 1 76 73 THR B N 1
ATOM 2850 C CA . THR B 1 73 ? 1.396 7.934 10.898 1 76 73 THR B CA 1
ATOM 2851 C C . THR B 1 73 ? 2.01 8.016 12.289 1 76 73 THR B C 1
ATOM 2853 O O . THR B 1 73 ? 1.51 8.734 13.156 1 76 73 THR B O 1
ATOM 2856 N N . HIS B 1 74 ? 3.021 7.25 12.469 1 79.19 74 HIS B N 1
ATOM 2857 C CA . HIS B 1 74 ? 3.715 7.273 13.758 1 79.19 74 HIS B CA 1
ATOM 2858 C C . HIS B 1 74 ? 4.246 8.672 14.062 1 79.19 74 HIS B C 1
ATOM 2860 O O . HIS B 1 74 ? 4.098 9.164 15.188 1 79.19 74 HIS B O 1
ATOM 2866 N N . MET B 1 75 ? 4.801 9.273 13.125 1 85.25 75 MET B N 1
ATOM 2867 C CA . MET B 1 75 ? 5.316 10.625 13.297 1 85.25 75 MET B CA 1
ATOM 2868 C C . MET B 1 75 ? 4.188 11.602 13.602 1 85.25 75 MET B C 1
ATOM 2870 O O . MET B 1 75 ? 4.328 12.477 14.469 1 85.25 75 MET B O 1
ATOM 2874 N N . THR B 1 76 ? 3.119 11.469 12.875 1 83.44 76 THR B N 1
ATOM 2875 C CA . THR B 1 76 ? 1.975 12.352 13.07 1 83.44 76 THR B CA 1
ATOM 2876 C C . THR B 1 76 ? 1.486 12.281 14.516 1 83.44 76 THR B C 1
ATOM 2878 O O . THR B 1 76 ? 1.25 13.312 15.148 1 83.44 76 THR B O 1
ATOM 2881 N N . THR B 1 77 ? 1.369 11.125 15 1 78.94 77 THR B N 1
ATOM 2882 C CA . THR B 1 77 ? 0.884 10.922 16.359 1 78.94 77 THR B CA 1
ATOM 2883 C C . THR B 1 77 ? 1.808 11.594 17.375 1 78.94 77 THR B C 1
ATOM 2885 O O . THR B 1 77 ? 1.349 12.336 18.234 1 78.94 77 THR B O 1
ATOM 2888 N N . GLU B 1 78 ? 3.057 11.367 17.25 1 81.94 78 GLU B N 1
ATOM 2889 C CA . GLU B 1 78 ? 4.027 11.891 18.203 1 81.94 78 GLU B CA 1
ATOM 2890 C C . GLU B 1 78 ? 4.141 13.414 18.094 1 81.94 78 GLU B C 1
ATOM 2892 O O . GLU B 1 78 ? 4.281 14.102 19.094 1 81.94 78 GLU B O 1
ATOM 2897 N N . LEU B 1 79 ? 4.094 13.938 16.891 1 83.62 79 LEU B N 1
ATOM 2898 C CA . LEU B 1 79 ? 4.195 15.375 16.672 1 83.62 79 LEU B CA 1
ATOM 2899 C C . LEU B 1 79 ? 2.957 16.094 17.188 1 83.62 79 LEU B C 1
ATOM 2901 O O . LEU B 1 79 ? 3.061 17.188 17.766 1 83.62 79 LEU B O 1
ATOM 2905 N N . THR B 1 80 ? 1.857 15.438 16.953 1 77.75 80 THR B N 1
ATOM 2906 C CA . THR B 1 80 ? 0.613 16.016 17.453 1 77.75 80 THR B CA 1
ATOM 2907 C C . THR B 1 80 ? 0.659 16.188 18.969 1 77.75 80 THR B C 1
ATOM 2909 O O . THR B 1 80 ? 0.206 17.203 19.5 1 77.75 80 THR B O 1
ATOM 2912 N N . ARG B 1 81 ? 1.235 15.258 19.594 1 74.75 81 ARG B N 1
ATOM 2913 C CA . ARG B 1 81 ? 1.376 15.312 21.047 1 74.75 81 ARG B CA 1
ATOM 2914 C C . ARG B 1 81 ? 2.24 16.5 21.469 1 74.75 81 ARG B C 1
ATOM 2916 O O . ARG B 1 81 ? 2.143 16.969 22.609 1 74.75 81 ARG B O 1
ATOM 2923 N N . ARG B 1 82 ? 3.012 17 20.578 1 76.06 82 ARG B N 1
ATOM 2924 C CA . ARG B 1 82 ? 3.914 18.109 20.859 1 76.06 82 ARG B CA 1
ATOM 2925 C C . ARG B 1 82 ? 3.4 19.406 20.234 1 76.06 82 ARG B C 1
ATOM 2927 O O . ARG B 1 82 ? 4.109 20.422 20.219 1 76.06 82 ARG B O 1
ATOM 2934 N N . GLY B 1 83 ? 2.205 19.297 19.641 1 72.81 83 GLY B N 1
ATOM 2935 C CA . GLY B 1 83 ? 1.562 20.484 19.094 1 72.81 83 GLY B CA 1
ATOM 2936 C C . GLY B 1 83 ? 2.033 20.828 17.688 1 72.81 83 GLY B C 1
ATOM 2937 O O . GLY B 1 83 ? 1.874 21.953 17.25 1 72.81 83 GLY B O 1
ATOM 2938 N N . VAL B 1 84 ? 2.719 19.938 17.094 1 80.31 84 VAL B N 1
ATOM 2939 C CA . VAL B 1 84 ? 3.193 20.125 15.727 1 80.31 84 VAL B CA 1
ATOM 2940 C C . VAL B 1 84 ? 2.279 19.391 14.758 1 80.31 84 VAL B C 1
ATOM 2942 O O . VAL B 1 84 ? 1.945 18.219 14.977 1 80.31 84 VAL B O 1
ATOM 2945 N N . ILE B 1 85 ? 1.88 20.125 13.719 1 83.5 85 ILE B N 1
ATOM 2946 C CA . ILE B 1 85 ? 0.987 19.531 12.734 1 83.5 85 ILE B CA 1
ATOM 2947 C C . ILE B 1 85 ? 1.805 18.938 11.586 1 83.5 85 ILE B C 1
ATOM 2949 O O . ILE B 1 85 ? 2.66 19.625 11.016 1 83.5 85 ILE B O 1
ATOM 2953 N N . GLN B 1 86 ? 1.525 17.703 11.352 1 88.88 86 GLN B N 1
ATOM 2954 C CA . GLN B 1 86 ? 2.172 17.094 10.195 1 88.88 86 GLN B CA 1
ATOM 2955 C C . GLN B 1 86 ? 1.179 16.875 9.055 1 88.88 86 GLN B C 1
ATOM 2957 O O . GLN B 1 86 ? 0.104 16.312 9.258 1 88.88 86 GLN B O 1
ATOM 2962 N N . VAL B 1 87 ? 1.596 17.391 7.914 1 85.69 87 VAL B N 1
ATOM 2963 C CA . VAL B 1 87 ? 0.834 17.156 6.691 1 85.69 87 VAL B CA 1
ATOM 2964 C C . VAL B 1 87 ? 1.586 16.188 5.793 1 85.69 87 VAL B C 1
ATOM 2966 O O . VAL B 1 87 ? 2.779 16.359 5.531 1 85.69 87 VAL B O 1
ATOM 2969 N N . GLN B 1 88 ? 0.829 15.156 5.438 1 84.81 88 GLN B N 1
ATOM 2970 C CA . GLN B 1 88 ? 1.427 14.156 4.555 1 84.81 88 GLN B CA 1
ATOM 2971 C C . GLN B 1 88 ? 1.013 14.391 3.105 1 84.81 88 GLN B C 1
ATOM 2973 O O . GLN B 1 88 ? -0.171 14.562 2.812 1 84.81 88 GLN B O 1
ATOM 2978 N N . LEU B 1 89 ? 2.031 14.391 2.223 1 79.44 89 LEU B N 1
ATOM 2979 C CA . LEU B 1 89 ? 1.779 14.594 0.799 1 79.44 89 LEU B CA 1
ATOM 2980 C C . LEU B 1 89 ? 2.539 13.57 -0.038 1 79.44 89 LEU B C 1
ATOM 2982 O O . LEU B 1 89 ? 3.703 13.273 0.242 1 79.44 89 LEU B O 1
ATOM 2986 N N . PHE B 1 90 ? 1.834 13.047 -1.033 1 74.62 90 PHE B N 1
ATOM 2987 C CA . PHE B 1 90 ? 2.473 12.148 -1.984 1 74.62 90 PHE B CA 1
ATOM 2988 C C . PHE B 1 90 ? 2.98 12.914 -3.199 1 74.62 90 PHE B C 1
ATOM 2990 O O . PHE B 1 90 ? 2.291 13.797 -3.715 1 74.62 90 PHE B O 1
ATOM 2997 N N . GLU B 1 91 ? 4.195 12.516 -3.455 1 70.88 91 GLU B N 1
ATOM 2998 C CA . GLU B 1 91 ? 4.734 13.109 -4.676 1 70.88 91 GLU B CA 1
ATOM 2999 C C . GLU B 1 91 ? 4 12.602 -5.91 1 70.88 91 GLU B C 1
ATOM 3001 O O . GLU B 1 91 ? 3.664 11.414 -5.992 1 70.88 91 GLU B O 1
ATOM 3006 N N . THR B 1 92 ? 3.496 13.492 -6.707 1 64.25 92 THR B N 1
ATOM 3007 C CA . THR B 1 92 ? 2.865 13.125 -7.969 1 64.25 92 THR B CA 1
ATOM 3008 C C . THR B 1 92 ? 3.756 13.508 -9.148 1 64.25 92 THR B C 1
ATOM 3010 O O . THR B 1 92 ? 4.832 14.078 -8.961 1 64.25 92 THR B O 1
ATOM 3013 N N . GLU B 1 93 ? 3.432 12.844 -10.312 1 60.41 93 GLU B N 1
ATOM 3014 C CA . GLU B 1 93 ? 4.188 13.227 -11.5 1 60.41 93 GLU B CA 1
ATOM 3015 C C . GLU B 1 93 ? 4.215 14.742 -11.672 1 60.41 93 GLU B C 1
ATOM 3017 O O . GLU B 1 93 ? 5.203 15.297 -12.148 1 60.41 93 GLU B O 1
ATOM 3022 N N . ASP B 1 94 ? 3.088 15.234 -11.344 1 57.25 94 ASP B N 1
ATOM 3023 C CA . ASP B 1 94 ? 3.018 16.688 -11.445 1 57.25 94 ASP B CA 1
ATOM 3024 C C . ASP B 1 94 ? 3.455 17.359 -10.141 1 57.25 94 ASP B C 1
ATOM 3026 O O . ASP B 1 94 ? 2.686 17.422 -9.18 1 57.25 94 ASP B O 1
ATOM 3030 N N . ASP B 1 95 ? 4.766 17.531 -9.883 1 58.81 95 ASP B N 1
ATOM 3031 C CA . ASP B 1 95 ? 5.465 18.031 -8.703 1 58.81 95 ASP B CA 1
ATOM 3032 C C . ASP B 1 95 ? 4.957 19.406 -8.312 1 58.81 95 ASP B C 1
ATOM 3034 O O . ASP B 1 95 ? 5.352 19.953 -7.277 1 58.81 95 ASP B O 1
ATOM 3038 N N . ASP B 1 96 ? 4.043 19.891 -9.023 1 68.88 96 ASP B N 1
ATOM 3039 C CA . ASP B 1 96 ? 3.537 21.219 -8.68 1 68.88 96 ASP B CA 1
ATOM 3040 C C . ASP B 1 96 ? 2.762 21.172 -7.363 1 68.88 96 ASP B C 1
ATOM 3042 O O . ASP B 1 96 ? 2.678 22.172 -6.656 1 68.88 96 ASP B O 1
ATOM 3046 N N . THR B 1 97 ? 2.535 20.016 -7 1 74.94 97 THR B N 1
ATOM 3047 C CA . THR B 1 97 ? 1.746 19.859 -5.781 1 74.94 97 THR B CA 1
ATOM 3048 C C . THR B 1 97 ? 2.596 20.156 -4.547 1 74.94 97 THR B C 1
ATOM 3050 O O . THR B 1 97 ? 2.123 20.797 -3.6 1 74.94 97 THR B O 1
ATOM 3053 N N . ILE B 1 98 ? 3.869 19.766 -4.613 1 80.38 98 ILE B N 1
ATOM 3054 C CA . ILE B 1 98 ? 4.746 19.984 -3.467 1 80.38 98 ILE B CA 1
ATOM 3055 C C . ILE B 1 98 ? 5.074 21.469 -3.328 1 80.38 98 ILE B C 1
ATOM 3057 O O . ILE B 1 98 ? 5.008 22.016 -2.229 1 80.38 98 ILE B O 1
ATOM 3061 N N . ALA B 1 99 ? 5.352 22.078 -4.422 1 81.31 99 ALA B N 1
ATOM 3062 C CA . ALA B 1 99 ? 5.645 23.516 -4.41 1 81.31 99 ALA B CA 1
ATOM 3063 C C . ALA B 1 99 ? 4.445 24.312 -3.918 1 81.31 99 ALA B C 1
ATOM 3065 O O . ALA B 1 99 ? 4.594 25.234 -3.123 1 81.31 99 ALA B O 1
ATOM 3066 N N . ASP B 1 100 ? 3.34 23.891 -4.402 1 77.81 100 ASP B N 1
ATOM 3067 C CA . ASP B 1 100 ? 2.107 24.547 -3.986 1 77.81 100 ASP B CA 1
ATOM 3068 C C . ASP B 1 100 ? 1.884 24.406 -2.482 1 77.81 100 ASP B C 1
ATOM 3070 O O . ASP B 1 100 ? 1.508 25.359 -1.808 1 77.81 100 ASP B O 1
ATOM 3074 N N . ALA B 1 101 ? 2.119 23.25 -2.043 1 80.44 101 ALA B N 1
ATOM 3075 C CA . ALA B 1 101 ? 1.934 22.984 -0.618 1 80.44 101 ALA B CA 1
ATOM 3076 C C . ALA B 1 101 ? 2.9 23.812 0.22 1 80.44 101 ALA B C 1
ATOM 3078 O O . ALA B 1 101 ? 2.518 24.375 1.253 1 80.44 101 ALA B O 1
ATOM 3079 N N . ILE B 1 102 ? 4.078 23.922 -0.25 1 83.62 102 ILE B N 1
ATOM 3080 C CA . ILE B 1 102 ? 5.094 24.703 0.455 1 83.62 102 ILE B CA 1
ATOM 3081 C C . ILE B 1 102 ? 4.688 26.172 0.487 1 83.62 102 ILE B C 1
ATOM 3083 O O . ILE B 1 102 ? 4.754 26.812 1.536 1 83.62 102 ILE B O 1
ATOM 3087 N N . ASN B 1 103 ? 4.238 26.594 -0.582 1 79.69 103 ASN B N 1
ATOM 3088 C CA . ASN B 1 103 ? 3.854 28 -0.689 1 79.69 103 ASN B CA 1
ATOM 3089 C C . ASN B 1 103 ? 2.633 28.312 0.17 1 79.69 103 ASN B C 1
ATOM 3091 O O . ASN B 1 103 ? 2.566 29.375 0.797 1 79.69 103 ASN B O 1
ATOM 3095 N N . GLN B 1 104 ? 1.758 27.453 0.167 1 75.75 104 GLN B N 1
ATOM 3096 C CA . GLN B 1 104 ? 0.498 27.703 0.861 1 75.75 104 GLN B CA 1
ATOM 3097 C C . GLN B 1 104 ? 0.639 27.453 2.361 1 75.75 104 GLN B C 1
ATOM 3099 O O . GLN B 1 104 ? 0.093 28.203 3.172 1 75.75 104 GLN B O 1
ATOM 3104 N N . LEU B 1 105 ? 1.411 26.406 2.766 1 78.81 105 LEU B N 1
ATOM 3105 C CA . LEU B 1 105 ? 1.452 26 4.164 1 78.81 105 LEU B CA 1
ATOM 3106 C C . LEU B 1 105 ? 2.623 26.641 4.891 1 78.81 105 LEU B C 1
ATOM 3108 O O . LEU B 1 105 ? 2.623 26.734 6.121 1 78.81 105 LEU B O 1
ATOM 3112 N N . GLN B 1 106 ? 3.625 26.984 4.164 1 80.38 106 GLN B N 1
ATOM 3113 C CA . GLN B 1 106 ? 4.844 27.547 4.742 1 80.38 106 GLN B CA 1
ATOM 3114 C C . GLN B 1 106 ? 5.328 26.703 5.918 1 80.38 106 GLN B C 1
ATOM 3116 O O . GLN B 1 106 ? 5.465 27.203 7.035 1 80.38 106 GLN B O 1
ATOM 3121 N N . PRO B 1 107 ? 5.625 25.438 5.613 1 86.94 107 PRO B N 1
ATOM 3122 C CA . PRO B 1 107 ? 6.02 24.547 6.695 1 86.94 107 PRO B CA 1
ATOM 3123 C C . PRO B 1 107 ? 7.332 24.953 7.355 1 86.94 107 PRO B C 1
ATOM 3125 O O . PRO B 1 107 ? 8.18 25.578 6.715 1 86.94 107 PRO B O 1
ATOM 3128 N N . ILE B 1 108 ? 7.434 24.609 8.648 1 86.44 108 ILE B N 1
ATOM 3129 C CA . ILE B 1 108 ? 8.641 24.938 9.391 1 86.44 108 ILE B CA 1
ATOM 3130 C C . ILE B 1 108 ? 9.75 23.953 9.023 1 86.44 108 ILE B C 1
ATOM 3132 O O . ILE B 1 108 ? 10.938 24.234 9.227 1 86.44 108 ILE B O 1
ATOM 3136 N N . ALA B 1 109 ? 9.352 22.781 8.5 1 91.31 109 ALA B N 1
ATOM 3137 C CA . ALA B 1 109 ? 10.305 21.766 8.055 1 91.31 109 ALA B CA 1
ATOM 3138 C C . ALA B 1 109 ? 9.656 20.797 7.051 1 91.31 109 ALA B C 1
ATOM 3140 O O . ALA B 1 109 ? 8.43 20.672 7.02 1 91.31 109 ALA B O 1
ATOM 3141 N N . VAL B 1 110 ? 10.508 20.266 6.234 1 92 110 VAL B N 1
ATOM 3142 C CA . VAL B 1 110 ? 10.117 19.188 5.332 1 92 110 VAL B CA 1
ATOM 3143 C C . VAL B 1 110 ? 10.859 17.906 5.699 1 92 110 VAL B C 1
ATOM 3145 O O . VAL B 1 110 ? 12.055 17.938 5.984 1 92 110 VAL B O 1
ATOM 3148 N N . THR B 1 111 ? 10.078 16.844 5.844 1 90.81 111 THR B N 1
ATOM 3149 C CA . THR B 1 111 ? 10.688 15.547 6.137 1 90.81 111 THR B CA 1
ATOM 3150 C C . THR B 1 111 ? 10.352 14.531 5.043 1 90.81 111 THR B C 1
ATOM 3152 O O . THR B 1 111 ? 9.289 14.602 4.426 1 90.81 111 THR B O 1
ATOM 3155 N N . SER B 1 112 ? 11.258 13.633 4.766 1 86.75 112 SER B N 1
ATOM 3156 C CA . SER B 1 112 ? 11.07 12.508 3.848 1 86.75 112 SER B CA 1
ATOM 3157 C C . SER B 1 112 ? 11.914 11.312 4.258 1 86.75 112 SER B C 1
ATOM 3159 O O . SER B 1 112 ? 12.938 11.461 4.934 1 86.75 112 SER B O 1
ATOM 3161 N N . LEU B 1 113 ? 11.406 10.172 3.908 1 81.25 113 LEU B N 1
ATOM 3162 C CA . LEU B 1 113 ? 12.195 8.977 4.203 1 81.25 113 LEU B CA 1
ATOM 3163 C C . LEU B 1 113 ? 13.352 8.828 3.221 1 81.25 113 LEU B C 1
ATOM 3165 O O . LEU B 1 113 ? 14.445 8.406 3.604 1 81.25 113 LEU B O 1
ATOM 3169 N N . PHE B 1 114 ? 13.016 9.148 1.986 1 78.81 114 PHE B N 1
ATOM 3170 C CA . PHE B 1 114 ? 13.984 9.055 0.901 1 78.81 114 PHE B CA 1
ATOM 3171 C C . PHE B 1 114 ? 14.227 10.422 0.274 1 78.81 114 PHE B C 1
ATOM 3173 O O . PHE B 1 114 ? 13.469 11.367 0.513 1 78.81 114 PHE B O 1
ATOM 3180 N N . PRO B 1 115 ? 15.328 10.484 -0.449 1 77.38 115 PRO B N 1
ATOM 3181 C CA . PRO B 1 115 ? 15.578 11.773 -1.106 1 77.38 115 PRO B CA 1
ATOM 3182 C C . PRO B 1 115 ? 14.445 12.188 -2.039 1 77.38 115 PRO B C 1
ATOM 3184 O O . PRO B 1 115 ? 13.844 11.336 -2.697 1 77.38 115 PRO B O 1
ATOM 3187 N N . LEU B 1 116 ? 14.195 13.461 -2.053 1 79 116 LEU B N 1
ATOM 3188 C CA . LEU B 1 116 ? 13.156 14.016 -2.914 1 79 116 LEU B CA 1
ATOM 3189 C C . LEU B 1 116 ? 13.633 14.109 -4.359 1 79 116 LEU B C 1
ATOM 3191 O O . LEU B 1 116 ? 14.836 14.203 -4.609 1 79 116 LEU B O 1
ATOM 3195 N N . GLY B 1 117 ? 12.68 13.992 -5.203 1 76.94 117 GLY B N 1
ATOM 3196 C CA . GLY B 1 117 ? 13.008 14.273 -6.59 1 76.94 117 GLY B CA 1
ATOM 3197 C C . GLY B 1 117 ? 13.547 15.672 -6.805 1 76.94 117 GLY B C 1
ATOM 3198 O O . GLY B 1 117 ? 13.461 16.516 -5.91 1 76.94 117 GLY B O 1
ATOM 3199 N N . ARG B 1 118 ? 14.102 15.891 -7.91 1 78.06 118 ARG B N 1
ATOM 3200 C CA . ARG B 1 118 ? 14.773 17.141 -8.227 1 78.06 118 ARG B CA 1
ATOM 3201 C C . ARG B 1 118 ? 13.836 18.328 -8.055 1 78.06 118 ARG B C 1
ATOM 3203 O O . ARG B 1 118 ? 14.203 19.344 -7.445 1 78.06 118 ARG B O 1
ATOM 3210 N N . LYS B 1 119 ? 12.648 18.234 -8.555 1 79.81 119 LYS B N 1
ATOM 3211 C CA . LYS B 1 119 ? 11.695 19.344 -8.508 1 79.81 119 LYS B CA 1
ATOM 3212 C C . LYS B 1 119 ? 11.289 19.656 -7.07 1 79.81 119 LYS B C 1
ATOM 3214 O O . LYS B 1 119 ? 11.273 20.812 -6.66 1 79.81 119 LYS B O 1
ATOM 3219 N N . ALA B 1 120 ? 11 18.625 -6.371 1 81.31 120 ALA B N 1
ATOM 3220 C CA . ALA B 1 120 ? 10.609 18.812 -4.973 1 81.31 120 ALA B CA 1
ATOM 3221 C C . ALA B 1 120 ? 11.758 19.375 -4.148 1 81.31 120 ALA B C 1
ATOM 3223 O O . ALA B 1 120 ? 11.562 20.25 -3.309 1 81.31 120 ALA B O 1
ATOM 3224 N N . SER B 1 121 ? 12.93 18.891 -4.414 1 84.75 121 SER B N 1
ATOM 3225 C CA . SER B 1 121 ? 14.109 19.359 -3.697 1 84.75 121 SER B CA 1
ATOM 3226 C C . SER B 1 121 ? 14.359 20.828 -3.953 1 84.75 121 SER B C 1
ATOM 3228 O O . SER B 1 121 ? 14.695 21.578 -3.031 1 84.75 121 SER B O 1
ATOM 3230 N N . ARG B 1 122 ? 14.211 21.188 -5.117 1 87.5 122 ARG B N 1
ATOM 3231 C CA . ARG B 1 122 ? 14.414 22.594 -5.48 1 87.5 122 ARG B CA 1
ATOM 3232 C C . ARG B 1 122 ? 13.391 23.484 -4.793 1 87.5 122 ARG B C 1
ATOM 3234 O O . ARG B 1 122 ? 13.727 24.578 -4.309 1 87.5 122 ARG B O 1
ATOM 3241 N N . ALA B 1 123 ? 12.164 23.031 -4.832 1 86.25 123 ALA B N 1
ATOM 3242 C CA . ALA B 1 123 ? 11.109 23.797 -4.188 1 86.25 123 ALA B CA 1
ATOM 3243 C C . ALA B 1 123 ? 11.414 24.031 -2.709 1 86.25 123 ALA B C 1
ATOM 3245 O O . ALA B 1 123 ? 11.234 25.125 -2.188 1 86.25 123 ALA B O 1
ATOM 3246 N N . VAL B 1 124 ? 11.867 23.016 -2.051 1 89.06 124 VAL B N 1
ATOM 3247 C CA . VAL B 1 124 ? 12.195 23.078 -0.63 1 89.06 124 VAL B CA 1
ATOM 3248 C C . VAL B 1 124 ? 13.367 24.031 -0.416 1 89.06 124 VAL B C 1
ATOM 3250 O O . VAL B 1 124 ? 13.336 24.875 0.483 1 89.06 124 VAL B O 1
ATOM 3253 N N . HIS B 1 125 ? 14.344 23.922 -1.242 1 90.88 125 HIS B N 1
ATOM 3254 C CA . HIS B 1 125 ? 15.539 24.75 -1.152 1 90.88 125 HIS B CA 1
ATOM 3255 C C . HIS B 1 125 ? 15.211 26.219 -1.399 1 90.88 125 HIS B C 1
ATOM 3257 O O . HIS B 1 125 ? 15.648 27.094 -0.645 1 90.88 125 HIS B O 1
ATOM 3263 N N . ASP B 1 126 ? 14.492 26.422 -2.379 1 90.44 126 ASP B N 1
ATOM 3264 C CA . ASP B 1 126 ? 14.148 27.781 -2.764 1 90.44 126 ASP B CA 1
ATOM 3265 C C . ASP B 1 126 ? 13.328 28.469 -1.673 1 90.44 126 ASP B C 1
ATOM 3267 O O . ASP B 1 126 ? 13.414 29.688 -1.498 1 90.44 126 ASP B O 1
ATOM 3271 N N . ALA B 1 127 ? 12.562 27.766 -0.952 1 87.94 127 ALA B N 1
ATOM 3272 C CA . ALA B 1 127 ? 11.711 28.312 0.104 1 87.94 127 ALA B CA 1
ATOM 3273 C C . ALA B 1 127 ? 12.508 28.516 1.392 1 87.94 127 ALA B C 1
ATOM 3275 O O . ALA B 1 127 ? 12.008 29.125 2.342 1 87.94 127 ALA B O 1
ATOM 3276 N N . GLY B 1 128 ? 13.742 27.984 1.458 1 89.56 128 GLY B N 1
ATOM 3277 C CA . GLY B 1 128 ? 14.586 28.125 2.631 1 89.56 128 GLY B CA 1
ATOM 3278 C C . GLY B 1 128 ? 14.109 27.312 3.818 1 89.56 128 GLY B C 1
ATOM 3279 O O . GLY B 1 128 ? 14.289 27.719 4.969 1 89.56 128 GLY B O 1
ATOM 3280 N N . ILE B 1 129 ? 13.414 26.266 3.559 1 89.31 129 ILE B N 1
ATOM 3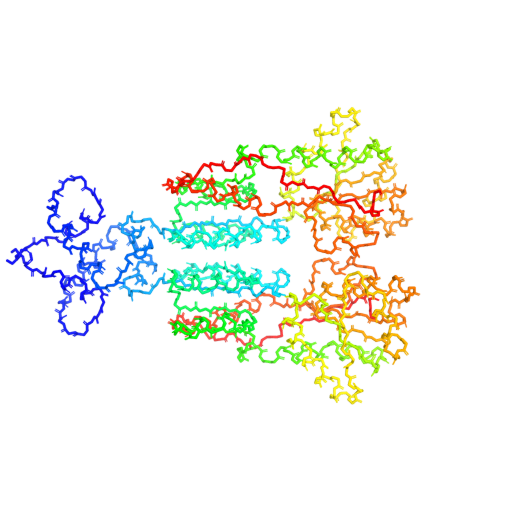281 C CA . ILE B 1 129 ? 12.875 25.406 4.602 1 89.31 129 ILE B CA 1
ATOM 3282 C C . ILE B 1 129 ? 13.836 24.25 4.875 1 89.31 129 ILE B C 1
ATOM 3284 O O . ILE B 1 129 ? 14.359 23.641 3.939 1 89.31 129 ILE B O 1
ATOM 3288 N N . PRO B 1 130 ? 14.133 23.938 6.16 1 90.69 130 PRO B N 1
ATOM 3289 C CA . PRO B 1 130 ? 14.984 22.781 6.449 1 90.69 130 PRO B CA 1
ATOM 3290 C C . PRO B 1 130 ? 14.375 21.469 5.961 1 90.69 130 PRO B C 1
ATOM 3292 O O . PRO B 1 130 ? 13.172 21.25 6.109 1 90.69 130 PRO B O 1
ATOM 3295 N N . HIS B 1 131 ? 15.172 20.703 5.309 1 91.88 131 HIS B N 1
ATOM 3296 C CA . HIS B 1 131 ? 14.781 19.391 4.844 1 91.88 131 HIS B CA 1
ATOM 3297 C C . HIS B 1 131 ? 15.508 18.281 5.617 1 91.88 131 HIS B C 1
ATOM 3299 O O . HIS B 1 131 ? 16.734 18.25 5.641 1 91.88 131 HIS B O 1
ATOM 3305 N N . ILE B 1 132 ? 14.719 17.469 6.273 1 89.44 132 ILE B N 1
ATOM 3306 C CA . ILE B 1 132 ? 15.258 16.328 7.008 1 89.44 132 ILE B CA 1
ATOM 3307 C C . ILE B 1 132 ? 14.977 15.031 6.238 1 89.44 132 ILE B C 1
ATOM 3309 O O . ILE B 1 132 ? 13.844 14.539 6.23 1 89.44 132 ILE B O 1
ATOM 3313 N N . CYS B 1 133 ? 15.961 14.516 5.633 1 86.38 133 CYS B N 1
ATOM 3314 C CA . CYS B 1 133 ? 15.883 13.219 4.973 1 86.38 133 CYS B CA 1
ATOM 3315 C C . CYS B 1 133 ? 16.328 12.102 5.906 1 86.38 133 CYS B C 1
ATOM 3317 O O . CYS B 1 133 ? 17.516 12.008 6.242 1 86.38 133 CYS B O 1
ATOM 3319 N N . VAL B 1 134 ? 15.453 11.242 6.18 1 80.25 134 VAL B N 1
ATOM 3320 C CA . VAL B 1 134 ? 15.648 10.258 7.242 1 80.25 134 VAL B CA 1
ATOM 3321 C C . VAL B 1 134 ? 16.766 9.297 6.859 1 80.25 134 VAL B C 1
ATOM 3323 O O . VAL B 1 134 ? 17.609 8.945 7.691 1 80.25 134 VAL B O 1
ATOM 3326 N N . HIS B 1 135 ? 16.812 8.922 5.676 1 75.38 135 HIS B N 1
ATOM 3327 C CA . HIS B 1 135 ? 17.766 7.914 5.23 1 75.38 135 HIS B CA 1
ATOM 3328 C C . HIS B 1 135 ? 19.188 8.445 5.285 1 75.38 135 HIS B C 1
ATOM 3330 O O . HIS B 1 135 ? 20.156 7.672 5.262 1 75.38 135 HIS B O 1
ATOM 3336 N N . THR B 1 136 ? 19.391 9.711 5.344 1 75 136 THR B N 1
ATOM 3337 C CA . THR B 1 136 ? 20.734 10.297 5.363 1 75 136 THR B CA 1
ATOM 3338 C C . THR B 1 136 ? 21.172 10.594 6.793 1 75 136 THR B C 1
ATOM 3340 O O . THR B 1 136 ? 22.281 11.07 7.016 1 75 136 THR B O 1
ATOM 3343 N N . GLN B 1 137 ? 20.297 10.258 7.652 1 77 137 GLN B N 1
ATOM 3344 C CA . GLN B 1 137 ? 20.625 10.562 9.039 1 77 137 GLN B CA 1
ATOM 3345 C C . GLN B 1 137 ? 21.688 9.609 9.578 1 77 137 GLN B C 1
ATOM 3347 O O . GLN B 1 137 ? 21.656 8.406 9.297 1 77 137 GLN B O 1
ATOM 3352 N N . PRO B 1 138 ? 22.656 10.125 10.305 1 72.88 138 PRO B N 1
ATOM 3353 C CA . PRO B 1 138 ? 23.766 9.312 10.812 1 72.88 138 PRO B CA 1
ATOM 3354 C C . PRO B 1 138 ? 23.281 8.117 11.633 1 72.88 138 PRO B C 1
ATOM 3356 O O . PRO B 1 138 ? 23.922 7.059 11.609 1 72.88 138 PRO B O 1
ATOM 3359 N N . GLY B 1 139 ? 22.25 8.219 12.359 1 73.12 139 GLY B N 1
ATOM 3360 C CA . GLY B 1 139 ? 21.766 7.129 13.188 1 73.12 139 GLY B CA 1
ATOM 3361 C C . GLY B 1 139 ? 21.344 5.906 12.391 1 73.12 139 GLY B C 1
ATOM 3362 O O . GLY B 1 139 ? 21.281 4.801 12.93 1 73.12 139 GLY B O 1
ATOM 3363 N N . LEU B 1 140 ? 21.172 6.102 11.109 1 76.88 140 LEU B N 1
ATOM 3364 C CA . LEU B 1 140 ? 20.75 4.973 10.289 1 76.88 140 LEU B CA 1
ATOM 3365 C C . LEU B 1 140 ? 21.938 4.34 9.578 1 76.88 140 LEU B C 1
ATOM 3367 O O . LEU B 1 140 ? 21.812 3.285 8.953 1 76.88 140 LEU B O 1
ATOM 3371 N N . GLY B 1 141 ? 23.094 4.918 9.75 1 79.12 141 GLY B N 1
ATOM 3372 C CA . GLY B 1 141 ? 24.234 4.418 9.016 1 79.12 141 GLY B CA 1
ATOM 3373 C C . GLY B 1 141 ? 24.094 4.559 7.512 1 79.12 141 GLY B C 1
ATOM 3374 O O . GLY B 1 141 ? 23.812 5.652 7.012 1 79.12 141 GLY B O 1
ATOM 3375 N N . ASP B 1 142 ? 24.375 3.461 6.785 1 82.81 142 ASP B N 1
ATOM 3376 C CA . ASP B 1 142 ? 24.25 3.418 5.332 1 82.81 142 ASP B CA 1
ATOM 3377 C C . ASP B 1 142 ? 23.25 2.354 4.895 1 82.81 142 ASP B C 1
ATOM 3379 O O . ASP B 1 142 ? 23.641 1.271 4.449 1 82.81 142 ASP B O 1
ATOM 3383 N N . PRO B 1 143 ? 22.047 2.699 5 1 82.06 143 PRO B N 1
ATOM 3384 C CA . PRO B 1 143 ? 21.016 1.709 4.684 1 82.06 143 PRO B CA 1
ATOM 3385 C C . PRO B 1 143 ? 21.125 1.193 3.248 1 82.06 143 PRO B C 1
ATOM 3387 O O . PRO B 1 143 ? 20.781 0.036 2.98 1 82.06 143 PRO B O 1
ATOM 3390 N N . GLN B 1 144 ? 21.547 2.039 2.361 1 83.12 144 GLN B N 1
ATOM 3391 C CA . GLN B 1 144 ? 21.703 1.596 0.98 1 83.12 144 GLN B CA 1
ATOM 3392 C C . GLN B 1 144 ? 22.656 0.418 0.88 1 83.12 144 GLN B C 1
ATOM 3394 O O . GLN B 1 144 ? 22.344 -0.602 0.264 1 83.12 144 GLN B O 1
ATOM 3399 N N . TYR B 1 145 ? 23.719 0.62 1.529 1 88.31 145 TYR B N 1
ATOM 3400 C CA . TYR B 1 145 ? 24.734 -0.434 1.464 1 88.31 145 TYR B CA 1
ATOM 3401 C C . TYR B 1 145 ? 24.312 -1.646 2.283 1 88.31 145 TYR B C 1
ATOM 3403 O O . TYR B 1 145 ? 24.438 -2.787 1.832 1 88.31 145 TYR B O 1
ATOM 3411 N N . SER B 1 146 ? 23.812 -1.422 3.514 1 90.56 146 SER B N 1
ATOM 3412 C CA . SER B 1 146 ? 23.469 -2.531 4.395 1 90.56 146 SER B CA 1
ATOM 3413 C C . SER B 1 146 ? 22.406 -3.424 3.768 1 90.56 146 SER B C 1
ATOM 3415 O O . SER B 1 146 ? 22.484 -4.648 3.85 1 90.56 146 SER B O 1
ATOM 3417 N N . VAL B 1 147 ? 21.469 -2.848 3.139 1 91.56 147 VAL B N 1
ATOM 3418 C CA . VAL B 1 147 ? 20.391 -3.605 2.494 1 91.56 147 VAL B CA 1
ATOM 3419 C C . VAL B 1 147 ? 20.938 -4.336 1.272 1 91.56 147 VAL B C 1
ATOM 3421 O O . VAL B 1 147 ? 20.609 -5.504 1.039 1 91.56 147 VAL B O 1
ATOM 3424 N N . GLY B 1 148 ? 21.719 -3.621 0.469 1 94.19 148 GLY B N 1
ATOM 3425 C CA . GLY B 1 148 ? 22.391 -4.27 -0.652 1 94.19 148 GLY B CA 1
ATOM 3426 C C . GLY B 1 148 ? 23.266 -5.438 -0.235 1 94.19 148 GLY B C 1
ATOM 3427 O O . GLY B 1 148 ? 23.219 -6.504 -0.854 1 94.19 148 GLY B O 1
ATOM 3428 N N . GLN B 1 149 ? 24 -5.211 0.838 1 95.75 149 GLN B N 1
ATOM 3429 C CA . GLN B 1 149 ? 24.891 -6.238 1.355 1 95.75 149 GLN B CA 1
ATOM 3430 C C . GLN B 1 149 ? 24.109 -7.465 1.82 1 95.75 149 GLN B C 1
ATOM 3432 O O . GLN B 1 149 ? 24.5 -8.602 1.543 1 95.75 149 GLN B O 1
ATOM 3437 N N . MET B 1 150 ? 23.062 -7.277 2.492 1 96.56 150 MET B N 1
ATOM 3438 C CA . MET B 1 150 ? 22.219 -8.367 2.977 1 96.56 150 MET B CA 1
ATOM 3439 C C . MET B 1 150 ? 21.719 -9.219 1.816 1 96.56 150 MET B C 1
ATOM 3441 O O . MET B 1 150 ? 21.734 -10.453 1.893 1 96.56 150 MET B O 1
ATOM 3445 N N . ARG B 1 151 ? 21.297 -8.57 0.776 1 98 151 ARG B N 1
ATOM 3446 C CA . ARG B 1 151 ? 20.75 -9.273 -0.376 1 98 151 ARG B CA 1
ATOM 3447 C C . ARG B 1 151 ? 21.828 -10.023 -1.137 1 98 151 ARG B C 1
ATOM 3449 O O . ARG B 1 151 ? 21.688 -11.211 -1.433 1 98 151 ARG B O 1
ATOM 3456 N N . VAL B 1 152 ? 22.922 -9.391 -1.399 1 98.38 152 VAL B N 1
ATOM 3457 C CA . VAL B 1 152 ? 24 -9.977 -2.184 1 98.38 152 VAL B CA 1
ATOM 3458 C C . VAL B 1 152 ? 24.672 -11.102 -1.39 1 98.38 152 VAL B C 1
ATOM 3460 O O . VAL B 1 152 ? 24.953 -12.172 -1.935 1 98.38 152 VAL B O 1
ATOM 3463 N N . ASP B 1 153 ? 24.906 -10.859 -0.051 1 98.44 153 ASP B N 1
ATOM 3464 C CA . ASP B 1 153 ? 25.484 -11.906 0.797 1 98.44 153 ASP B CA 1
ATOM 3465 C C . ASP B 1 153 ? 24.641 -13.18 0.746 1 98.44 153 ASP B C 1
ATOM 3467 O O . ASP B 1 153 ? 25.172 -14.281 0.636 1 98.44 153 ASP B O 1
ATOM 3471 N N . HIS B 1 154 ? 23.375 -12.992 0.838 1 98.69 154 HIS B N 1
ATOM 3472 C CA . HIS B 1 154 ? 22.469 -14.133 0.809 1 98.69 154 HIS B CA 1
ATOM 3473 C C . HIS B 1 154 ? 22.562 -14.883 -0.513 1 98.69 154 HIS B C 1
ATOM 3475 O O . HIS B 1 154 ? 22.703 -16.109 -0.524 1 98.69 154 HIS B O 1
ATOM 3481 N N . LEU B 1 155 ? 22.516 -14.172 -1.622 1 98.69 155 LEU B N 1
ATOM 3482 C CA . LEU B 1 155 ? 22.547 -14.797 -2.939 1 98.69 155 LEU B CA 1
ATOM 3483 C C . LEU B 1 155 ? 23.891 -15.5 -3.168 1 98.69 155 LEU B C 1
ATOM 3485 O O . LEU B 1 155 ? 23.922 -16.609 -3.713 1 98.69 155 LEU B O 1
ATOM 3489 N N . VAL B 1 156 ? 24.969 -14.914 -2.719 1 98.44 156 VAL B N 1
ATOM 3490 C CA . VAL B 1 156 ? 26.297 -15.5 -2.846 1 98.44 156 VAL B CA 1
ATOM 3491 C C . VAL B 1 156 ? 26.375 -16.781 -2.023 1 98.44 156 VAL B C 1
ATOM 3493 O O . VAL B 1 156 ? 26.922 -17.797 -2.479 1 98.44 156 VAL B O 1
ATOM 3496 N N . SER B 1 157 ? 25.844 -16.719 -0.832 1 98.44 157 SER B N 1
ATOM 3497 C CA . SER B 1 157 ? 25.844 -17.891 0.038 1 98.44 157 SER B CA 1
ATOM 3498 C C . SER B 1 157 ? 25.094 -19.047 -0.592 1 98.44 157 SER B C 1
ATOM 3500 O O . SER B 1 157 ? 25.328 -20.203 -0.254 1 98.44 157 SER B O 1
ATOM 3502 N N . ARG B 1 158 ? 24.172 -18.75 -1.546 1 98.12 158 ARG B N 1
ATOM 3503 C CA . ARG B 1 158 ? 23.391 -19.766 -2.234 1 98.12 158 ARG B CA 1
ATOM 3504 C C . ARG B 1 158 ? 24.062 -20.188 -3.533 1 98.12 158 ARG B C 1
ATOM 3506 O O . ARG B 1 158 ? 23.5 -20.984 -4.293 1 98.12 158 ARG B O 1
ATOM 3513 N N . GLY B 1 159 ? 25.172 -19.531 -3.852 1 97.88 159 GLY B N 1
ATOM 3514 C CA . GLY B 1 159 ? 25.984 -20 -4.969 1 97.88 159 GLY B CA 1
ATOM 3515 C C . GLY B 1 159 ? 25.875 -19.125 -6.195 1 97.88 159 GLY B C 1
ATOM 3516 O O . GLY B 1 159 ? 26.484 -19.391 -7.227 1 97.88 159 GLY B O 1
ATOM 3517 N N . HIS B 1 160 ? 25.172 -18.031 -6.098 1 98.44 160 HIS B N 1
ATOM 3518 C CA . HIS B 1 160 ? 25 -17.156 -7.246 1 98.44 160 HIS B CA 1
ATOM 3519 C C . HIS B 1 160 ? 26.203 -16.219 -7.398 1 98.44 160 HIS B C 1
ATOM 3521 O O . HIS B 1 160 ? 26.672 -15.641 -6.422 1 98.44 160 HIS B O 1
ATOM 3527 N N . ARG B 1 161 ? 26.609 -16.062 -8.625 1 98.06 161 ARG B N 1
ATOM 3528 C CA . ARG B 1 161 ? 27.812 -15.273 -8.852 1 98.06 161 ARG B CA 1
ATOM 3529 C C . ARG B 1 161 ? 27.578 -14.195 -9.898 1 98.06 161 ARG B C 1
ATOM 3531 O O . ARG B 1 161 ? 28.344 -13.234 -10 1 98.06 161 ARG B O 1
ATOM 3538 N N . LYS B 1 162 ? 26.641 -14.383 -10.75 1 98.44 162 LYS B N 1
ATOM 3539 C CA . LYS B 1 162 ? 26.219 -13.359 -11.703 1 98.44 162 LYS B CA 1
ATOM 3540 C C . LYS B 1 162 ? 24.812 -12.844 -11.383 1 98.44 162 LYS B C 1
ATOM 3542 O O . LYS B 1 162 ? 23.844 -13.586 -11.5 1 98.44 162 LYS B O 1
ATOM 3547 N N . LEU B 1 163 ? 24.797 -11.578 -11 1 98.5 163 LEU B N 1
ATOM 3548 C CA . LEU B 1 163 ? 23.578 -11.008 -10.461 1 98.5 163 LEU B CA 1
ATOM 3549 C C . LEU B 1 163 ? 23.031 -9.93 -11.383 1 98.5 163 LEU B C 1
ATOM 3551 O O . LEU B 1 163 ? 23.781 -9.312 -12.141 1 98.5 163 LEU B O 1
ATOM 3555 N N . ALA B 1 164 ? 21.75 -9.758 -11.289 1 98.25 164 ALA B N 1
ATOM 3556 C CA . ALA B 1 164 ? 21.094 -8.641 -11.961 1 98.25 164 ALA B CA 1
ATOM 3557 C C . ALA B 1 164 ? 20.281 -7.809 -10.969 1 98.25 164 ALA B C 1
ATOM 3559 O O . ALA B 1 164 ? 19.984 -8.258 -9.859 1 98.25 164 ALA B O 1
ATOM 3560 N N . PHE B 1 165 ? 20.125 -6.586 -11.359 1 96.25 165 PHE B N 1
ATOM 3561 C CA . PHE B 1 165 ? 19.203 -5.688 -10.68 1 96.25 165 PHE B CA 1
ATOM 3562 C C . PHE B 1 165 ? 18.031 -5.34 -11.57 1 96.25 165 PHE B C 1
ATOM 3564 O O . PHE B 1 165 ? 18.203 -4.867 -12.695 1 96.25 165 PHE B O 1
ATOM 3571 N N . ALA B 1 166 ? 16.828 -5.641 -11.016 1 94.81 166 ALA B N 1
ATOM 3572 C CA . ALA B 1 166 ? 15.617 -5.355 -11.773 1 94.81 166 ALA B CA 1
ATOM 3573 C C . ALA B 1 166 ? 14.977 -4.051 -11.312 1 94.81 166 ALA B C 1
ATOM 3575 O O . ALA B 1 166 ? 14.625 -3.906 -10.141 1 94.81 166 ALA B O 1
ATOM 3576 N N . CYS B 1 167 ? 14.859 -3.162 -12.188 1 89.88 167 CYS B N 1
ATOM 3577 C CA . CYS B 1 167 ? 14.156 -1.912 -11.922 1 89.88 167 CYS B CA 1
ATOM 3578 C C . CYS B 1 167 ? 12.844 -1.849 -12.695 1 89.88 167 CYS B C 1
ATOM 3580 O O . CYS B 1 167 ? 12.609 -2.66 -13.594 1 89.88 167 CYS B O 1
ATOM 3582 N N . SER B 1 168 ? 12.008 -0.947 -12.219 1 83.06 168 SER B N 1
ATOM 3583 C CA . SER B 1 168 ? 10.742 -0.78 -12.914 1 83.06 168 SER B CA 1
ATOM 3584 C C . SER B 1 168 ? 10.945 -0.161 -14.297 1 83.06 168 SER B C 1
ATOM 3586 O O . SER B 1 168 ? 11.719 0.788 -14.445 1 83.06 168 SER B O 1
ATOM 3588 N N . GLY B 1 169 ? 10.375 -0.767 -15.297 1 75.56 169 GLY B N 1
ATOM 3589 C CA . GLY B 1 169 ? 10.398 -0.18 -16.625 1 75.56 169 GLY B CA 1
ATOM 3590 C C . GLY B 1 169 ? 9.516 1.045 -16.75 1 75.56 169 GLY B C 1
ATOM 3591 O O . GLY B 1 169 ? 9.539 1.73 -17.781 1 75.56 169 GLY B O 1
ATOM 3592 N N . ASP B 1 170 ? 8.758 1.19 -15.75 1 64.56 170 ASP B N 1
ATOM 3593 C CA . ASP B 1 170 ? 7.914 2.383 -15.719 1 64.56 170 ASP B CA 1
ATOM 3594 C C . ASP B 1 170 ? 8.664 3.566 -15.109 1 64.56 170 ASP B C 1
ATOM 3596 O O . ASP B 1 170 ? 9.172 3.479 -13.992 1 64.56 170 ASP B O 1
ATOM 3600 N N . ARG B 1 171 ? 8.867 4.566 -15.898 1 58.94 171 ARG B N 1
ATOM 3601 C CA . ARG B 1 171 ? 9.664 5.734 -15.531 1 58.94 171 ARG B CA 1
ATOM 3602 C C . ARG B 1 171 ? 9.211 6.305 -14.188 1 58.94 171 ARG B C 1
ATOM 3604 O O . ARG B 1 171 ? 10.008 6.891 -13.453 1 58.94 171 ARG B O 1
ATOM 3611 N N . ARG B 1 172 ? 8.039 6.086 -13.969 1 52.97 172 ARG B N 1
ATOM 3612 C CA . ARG B 1 172 ? 7.469 6.672 -12.766 1 52.97 172 ARG B CA 1
ATOM 3613 C C . ARG B 1 172 ? 8.117 6.09 -11.516 1 52.97 172 ARG B C 1
ATOM 3615 O O . ARG B 1 172 ? 8.203 6.762 -10.484 1 52.97 172 ARG B O 1
ATOM 3622 N N . TRP B 1 173 ? 8.508 4.875 -11.672 1 54.94 173 TRP B N 1
ATOM 3623 C CA . TRP B 1 173 ? 9.031 4.176 -10.508 1 54.94 173 TRP B CA 1
ATOM 3624 C C . TRP B 1 173 ? 10.555 4.23 -10.484 1 54.94 173 TRP B C 1
ATOM 3626 O O . TRP B 1 173 ? 11.188 3.664 -9.594 1 54.94 173 TRP B O 1
ATOM 3636 N N . ARG B 1 174 ? 11.195 4.953 -11.328 1 56.06 174 ARG B N 1
ATOM 3637 C CA . ARG B 1 174 ? 12.641 4.891 -11.516 1 56.06 174 ARG B CA 1
ATOM 3638 C C . ARG B 1 174 ? 13.375 5.594 -10.383 1 56.06 174 ARG B C 1
ATOM 3640 O O . ARG B 1 174 ? 14.445 5.152 -9.969 1 56.06 174 ARG B O 1
ATOM 3647 N N . ALA B 1 175 ? 12.852 6.559 -9.914 1 53.56 175 ALA B N 1
ATOM 3648 C CA . ALA B 1 175 ? 13.633 7.395 -9.008 1 53.56 175 ALA B CA 1
ATOM 3649 C C . ALA B 1 175 ? 14.086 6.602 -7.785 1 53.56 175 ALA B C 1
ATOM 3651 O O . ALA B 1 175 ? 15.242 6.699 -7.367 1 53.56 175 ALA B O 1
ATOM 3652 N N . VAL B 1 176 ? 13.227 5.793 -7.191 1 56.31 176 VAL B N 1
ATOM 3653 C CA . VAL B 1 176 ? 13.625 5.051 -6 1 56.31 176 VAL B CA 1
ATOM 3654 C C . VAL B 1 176 ? 14.469 3.846 -6.402 1 56.31 176 VAL B C 1
ATOM 3656 O O . VAL B 1 176 ? 15.289 3.363 -5.613 1 56.31 176 VAL B O 1
ATOM 3659 N N . GLY B 1 177 ? 14.336 3.514 -7.707 1 59.47 177 GLY B N 1
ATOM 3660 C CA . GLY B 1 177 ? 15.141 2.391 -8.172 1 59.47 177 GLY B CA 1
ATOM 3661 C C . GLY B 1 177 ? 16.625 2.658 -8.117 1 59.47 177 GLY B C 1
ATOM 3662 O O . GLY B 1 177 ? 17.406 1.767 -7.777 1 59.47 177 GLY B O 1
ATOM 3663 N N . ASP B 1 178 ? 16.906 3.912 -8.234 1 66.06 178 ASP B N 1
ATOM 3664 C CA . ASP B 1 178 ? 18.328 4.254 -8.25 1 66.06 178 ASP B CA 1
ATOM 3665 C C . ASP B 1 178 ? 18.906 4.246 -6.84 1 66.06 178 ASP B C 1
ATOM 3667 O O . ASP B 1 178 ? 20.125 4.109 -6.668 1 66.06 178 ASP B O 1
ATOM 3671 N N . TYR B 1 179 ? 18.047 4.242 -5.996 1 71.88 179 TYR B N 1
ATOM 3672 C CA . TYR B 1 179 ? 18.5 4.32 -4.613 1 71.88 179 TYR B CA 1
ATOM 3673 C C . TYR B 1 179 ? 19.109 3 -4.16 1 71.88 179 TYR B C 1
ATOM 3675 O O . TYR B 1 179 ? 20.172 2.98 -3.539 1 71.88 179 TYR B O 1
ATOM 3683 N N . TRP B 1 180 ? 18.516 1.939 -4.562 1 82.81 180 TRP B N 1
ATOM 3684 C CA . TRP B 1 180 ? 18.922 0.64 -4.047 1 82.81 180 TRP B CA 1
ATOM 3685 C C . TRP B 1 180 ? 20.031 0.044 -4.902 1 82.81 180 TRP B C 1
ATOM 3687 O O . TRP B 1 180 ? 20.766 -0.85 -4.457 1 82.81 180 TRP B O 1
ATOM 3697 N N . ILE B 1 181 ? 20.172 0.539 -6.121 1 87.94 181 ILE B N 1
ATOM 3698 C CA . ILE B 1 181 ? 21.094 -0.08 -7.074 1 87.94 181 ILE B CA 1
ATOM 3699 C C . ILE B 1 181 ? 22.531 0.102 -6.598 1 87.94 181 ILE B C 1
ATOM 3701 O O . ILE B 1 181 ? 23.359 -0.8 -6.742 1 87.94 181 ILE B O 1
ATOM 3705 N N . ASP B 1 182 ? 22.812 1.238 -6.047 1 87.81 182 ASP B N 1
ATOM 3706 C CA . ASP B 1 182 ? 24.172 1.532 -5.594 1 87.81 182 ASP B CA 1
ATOM 3707 C C . ASP B 1 182 ? 24.625 0.542 -4.523 1 87.81 182 ASP B C 1
ATOM 3709 O O . ASP B 1 182 ? 25.75 0.038 -4.566 1 87.81 182 ASP B O 1
ATOM 3713 N N . GLY B 1 183 ? 23.75 0.259 -3.572 1 91.94 183 GLY B N 1
ATOM 3714 C CA . GLY B 1 183 ? 24.062 -0.694 -2.521 1 91.94 183 GLY B CA 1
ATOM 3715 C C . GLY B 1 183 ? 24.344 -2.09 -3.047 1 91.94 183 GLY B C 1
ATOM 3716 O O . GLY B 1 183 ? 25.266 -2.766 -2.58 1 91.94 183 GLY B O 1
ATOM 3717 N N . VAL B 1 184 ? 23.609 -2.479 -4.031 1 95.69 184 VAL B N 1
ATOM 3718 C CA . VAL B 1 184 ? 23.781 -3.803 -4.621 1 95.69 184 VAL B CA 1
ATOM 3719 C C . VAL B 1 184 ? 25.094 -3.863 -5.391 1 95.69 184 VAL B C 1
ATOM 3721 O O . VAL B 1 184 ? 25.844 -4.84 -5.281 1 95.69 184 VAL B O 1
ATOM 3724 N N . HIS B 1 185 ? 25.391 -2.824 -6.121 1 95.94 185 HIS B N 1
ATOM 3725 C CA . HIS B 1 185 ? 26.641 -2.752 -6.871 1 95.94 185 HIS B CA 1
ATOM 3726 C C . HIS B 1 185 ? 27.844 -2.826 -5.941 1 95.94 185 HIS B C 1
ATOM 3728 O O . HIS B 1 185 ? 28.781 -3.584 -6.195 1 95.94 185 HIS B O 1
ATOM 3734 N N . ARG B 1 186 ? 27.828 -2.053 -4.934 1 95.5 186 ARG B N 1
ATOM 3735 C CA . ARG B 1 186 ? 28.922 -2.006 -3.982 1 95.5 186 ARG B CA 1
ATOM 3736 C C . ARG B 1 186 ? 29.125 -3.359 -3.305 1 95.5 186 ARG B C 1
ATOM 3738 O O . ARG B 1 186 ? 30.25 -3.82 -3.141 1 95.5 186 ARG B O 1
ATOM 3745 N N . ALA B 1 187 ? 28.016 -3.957 -2.906 1 97 187 ALA B N 1
ATOM 3746 C CA . ALA B 1 187 ? 28.094 -5.262 -2.254 1 97 187 ALA B CA 1
ATOM 3747 C C . ALA B 1 187 ? 28.656 -6.32 -3.201 1 97 187 ALA B C 1
ATOM 3749 O O . ALA B 1 187 ? 29.469 -7.152 -2.799 1 97 187 ALA B O 1
ATOM 3750 N N . ALA B 1 188 ? 28.219 -6.273 -4.445 1 97.88 188 ALA B N 1
ATOM 3751 C CA . ALA B 1 188 ? 28.719 -7.219 -5.441 1 97.88 188 ALA B CA 1
ATOM 3752 C C . ALA B 1 188 ? 30.219 -7.055 -5.641 1 97.88 188 ALA B C 1
ATOM 3754 O O . ALA B 1 188 ? 30.953 -8.039 -5.688 1 97.88 188 ALA B O 1
ATOM 3755 N N . ARG B 1 189 ? 30.641 -5.836 -5.719 1 97.19 189 ARG B N 1
ATOM 3756 C CA . ARG B 1 189 ? 32.062 -5.535 -5.891 1 97.19 189 ARG B CA 1
ATOM 3757 C C . ARG B 1 189 ? 32.875 -6.062 -4.715 1 97.19 189 ARG B C 1
ATOM 3759 O O . ARG B 1 189 ? 33.969 -6.586 -4.902 1 97.19 189 ARG B O 1
ATOM 3766 N N . GLN B 1 190 ? 32.375 -5.934 -3.58 1 96.81 190 GLN B N 1
ATOM 3767 C CA . GLN B 1 190 ? 33.062 -6.391 -2.379 1 96.81 190 GLN B CA 1
ATOM 3768 C C . GLN B 1 190 ? 33.25 -7.906 -2.395 1 96.81 190 GLN B C 1
ATOM 3770 O O . GLN B 1 190 ? 34.219 -8.422 -1.818 1 96.81 190 GLN B O 1
ATOM 3775 N N . HIS B 1 191 ? 32.375 -8.609 -3.035 1 97.38 191 HIS B N 1
ATOM 3776 C CA . HIS B 1 191 ? 32.469 -10.062 -3.143 1 97.38 191 HIS B CA 1
ATOM 3777 C C . HIS B 1 191 ? 33.312 -10.477 -4.352 1 97.38 191 HIS B C 1
ATOM 3779 O O . HIS B 1 191 ? 33.438 -11.664 -4.629 1 97.38 191 HIS B O 1
ATOM 3785 N N . GLY B 1 192 ? 33.688 -9.469 -5.125 1 97.62 192 GLY B N 1
ATOM 3786 C CA . GLY B 1 192 ? 34.469 -9.75 -6.309 1 97.62 192 GLY B CA 1
ATOM 3787 C C . GLY B 1 192 ? 33.656 -10.273 -7.473 1 97.62 192 GLY B C 1
ATOM 3788 O O . GLY B 1 192 ? 34.156 -11 -8.328 1 97.62 192 GLY B O 1
ATOM 3789 N N . LEU B 1 193 ? 32.438 -9.938 -7.477 1 97.94 193 LEU B N 1
ATOM 3790 C CA . LEU B 1 193 ? 31.547 -10.383 -8.547 1 97.94 193 LEU B CA 1
ATOM 3791 C C . LEU B 1 193 ? 31.625 -9.453 -9.75 1 97.94 193 LEU B C 1
ATOM 3793 O O . LEU B 1 193 ? 32.062 -8.305 -9.625 1 97.94 193 LEU B O 1
ATOM 3797 N N . PRO B 1 194 ? 31.203 -10.023 -10.922 1 96.62 194 PRO B N 1
ATOM 3798 C CA . PRO B 1 194 ? 31.047 -9.125 -12.07 1 96.62 194 PRO B CA 1
ATOM 3799 C C . PRO B 1 194 ? 30.031 -8.016 -11.82 1 96.62 194 PRO B C 1
ATOM 3801 O O . PRO B 1 194 ? 29.25 -8.094 -10.867 1 96.62 194 PRO B O 1
ATOM 3804 N N . ASP B 1 195 ? 30.062 -7.062 -12.711 1 95.62 195 ASP B N 1
ATOM 3805 C CA . ASP B 1 195 ? 29.109 -5.957 -12.602 1 95.62 195 ASP B CA 1
ATOM 3806 C C . ASP B 1 195 ? 27.672 -6.457 -12.664 1 95.62 195 ASP B C 1
ATOM 3808 O O . ASP B 1 195 ? 27.344 -7.34 -13.461 1 95.62 195 ASP B O 1
ATOM 3812 N N . VAL B 1 196 ? 26.922 -5.875 -11.828 1 96.62 196 VAL B N 1
ATOM 3813 C CA . VAL B 1 196 ? 25.5 -6.234 -11.773 1 96.62 196 VAL B CA 1
ATOM 3814 C C . VAL B 1 196 ? 24.812 -5.773 -13.055 1 96.62 196 VAL B C 1
ATOM 3816 O O . VAL B 1 196 ? 24.922 -4.613 -13.453 1 96.62 196 VAL B O 1
ATOM 3819 N N . VAL B 1 197 ? 24.109 -6.656 -13.711 1 96.19 197 VAL B N 1
ATOM 3820 C CA . VAL B 1 197 ? 23.359 -6.32 -14.914 1 96.19 197 VAL B CA 1
ATOM 3821 C C . VAL B 1 197 ? 22.062 -5.609 -14.531 1 96.19 197 VAL B C 1
ATOM 3823 O O . VAL B 1 197 ? 21.281 -6.121 -13.727 1 96.19 197 VAL B O 1
ATOM 3826 N N . VAL B 1 198 ? 21.844 -4.461 -15.094 1 93.38 198 VAL B N 1
ATOM 3827 C CA . VAL B 1 198 ? 20.625 -3.732 -14.789 1 93.38 198 VAL B CA 1
ATOM 3828 C C . VAL B 1 198 ? 19.594 -3.973 -15.883 1 93.38 198 VAL B C 1
ATOM 3830 O O . VAL B 1 198 ? 19.891 -3.793 -17.062 1 93.38 198 VAL B O 1
ATOM 3833 N N . ALA B 1 199 ? 18.422 -4.43 -15.477 1 93.94 199 ALA B N 1
ATOM 3834 C CA . ALA B 1 199 ? 17.359 -4.715 -16.438 1 93.94 199 ALA B CA 1
ATOM 3835 C C . ALA B 1 199 ? 16.062 -4.043 -16.016 1 93.94 199 ALA B C 1
ATOM 3837 O O . ALA B 1 199 ? 15.711 -4.02 -14.836 1 93.94 199 ALA B O 1
ATOM 3838 N N . ALA B 1 200 ? 15.414 -3.525 -17.016 1 91.31 200 ALA B N 1
ATOM 3839 C CA . ALA B 1 200 ? 14.094 -2.957 -16.781 1 91.31 200 ALA B CA 1
ATOM 3840 C C . ALA B 1 200 ? 13 -3.998 -17.016 1 91.31 200 ALA B C 1
ATOM 3842 O O . ALA B 1 200 ? 13.023 -4.715 -18.016 1 91.31 200 ALA B O 1
ATOM 3843 N N . PHE B 1 201 ? 12.141 -4.086 -16.047 1 92.06 201 PHE B N 1
ATOM 3844 C CA . PHE B 1 201 ? 11.016 -5 -16.172 1 92.06 201 PHE B CA 1
ATOM 3845 C C . PHE B 1 201 ? 9.703 -4.227 -16.312 1 92.06 201 PHE B C 1
ATOM 3847 O O . PHE B 1 201 ? 9.383 -3.389 -15.469 1 92.06 201 PHE B O 1
ATOM 3854 N N . ALA B 1 202 ? 9.078 -4.492 -17.375 1 89.44 202 ALA B N 1
ATOM 3855 C CA . ALA B 1 202 ? 7.73 -3.977 -17.594 1 89.44 202 ALA B CA 1
ATOM 3856 C C . ALA B 1 202 ? 6.703 -5.105 -17.578 1 89.44 202 ALA B C 1
ATOM 3858 O O . ALA B 1 202 ? 6.969 -6.199 -18.094 1 89.44 202 ALA B O 1
ATOM 3859 N N . PRO B 1 203 ? 5.566 -4.82 -17 1 88.5 203 PRO B N 1
ATOM 3860 C CA . PRO B 1 203 ? 4.547 -5.867 -16.906 1 88.5 203 PRO B CA 1
ATOM 3861 C C . PRO B 1 203 ? 4.23 -6.508 -18.25 1 88.5 203 PRO B C 1
ATOM 3863 O O . PRO B 1 203 ? 4.035 -7.727 -18.328 1 88.5 203 PRO B O 1
ATOM 3866 N N . ASP B 1 204 ? 4.211 -5.742 -19.312 1 88.69 204 ASP B N 1
ATOM 3867 C CA . ASP B 1 204 ? 3.795 -6.246 -20.625 1 88.69 204 ASP B CA 1
ATOM 3868 C C . ASP B 1 204 ? 4.957 -6.93 -21.344 1 88.69 204 ASP B C 1
ATOM 3870 O O . ASP B 1 204 ? 4.754 -7.613 -22.344 1 88.69 204 ASP B O 1
ATOM 3874 N N . ASP B 1 205 ? 6.176 -6.816 -20.844 1 91.19 205 ASP B N 1
ATOM 3875 C CA . ASP B 1 205 ? 7.336 -7.383 -21.531 1 91.19 205 ASP B CA 1
ATOM 3876 C C . ASP B 1 205 ? 8.273 -8.062 -20.531 1 91.19 205 ASP B C 1
ATOM 3878 O O . ASP B 1 205 ? 9.492 -8.094 -20.734 1 91.19 205 ASP B O 1
ATOM 3882 N N . SER B 1 206 ? 7.75 -8.539 -19.469 1 94.94 206 SER B N 1
ATOM 3883 C CA . SER B 1 206 ? 8.562 -9.078 -18.391 1 94.94 206 SER B CA 1
ATOM 3884 C C . SER B 1 206 ? 9.227 -10.391 -18.797 1 94.94 206 SER B C 1
ATOM 3886 O O . SER B 1 206 ? 10.336 -10.695 -18.359 1 94.94 206 SER B O 1
ATOM 3888 N N . ALA B 1 207 ? 8.641 -11.156 -19.703 1 97.25 207 ALA B N 1
ATOM 3889 C CA . ALA B 1 207 ? 9.18 -12.438 -20.156 1 97.25 207 ALA B CA 1
ATOM 3890 C C . ALA B 1 207 ? 10.469 -12.242 -20.938 1 97.25 207 ALA B C 1
ATOM 3892 O O . ALA B 1 207 ? 11.43 -12.992 -20.781 1 97.25 207 ALA B O 1
ATOM 3893 N N . THR B 1 208 ? 10.406 -11.273 -21.781 1 97.56 208 THR B N 1
ATOM 3894 C CA . THR B 1 208 ? 11.578 -10.984 -22.609 1 97.56 208 THR B CA 1
ATOM 3895 C C . THR B 1 208 ? 12.773 -10.617 -21.719 1 97.56 208 THR B C 1
ATOM 3897 O O . THR B 1 208 ? 13.867 -11.141 -21.906 1 97.56 208 THR B O 1
ATOM 3900 N N . ALA B 1 209 ? 12.539 -9.805 -20.75 1 97 209 ALA B N 1
ATOM 3901 C CA . ALA B 1 209 ? 13.602 -9.398 -19.844 1 97 209 ALA B CA 1
ATOM 3902 C C . ALA B 1 209 ? 14.164 -10.594 -19.078 1 97 209 ALA B C 1
ATOM 3904 O O . ALA B 1 209 ? 15.383 -10.727 -18.922 1 97 209 ALA B O 1
ATOM 3905 N N . ALA B 1 210 ? 13.32 -11.422 -18.625 1 98.25 210 ALA B N 1
ATOM 3906 C CA . ALA B 1 210 ? 13.734 -12.609 -17.891 1 98.25 210 ALA B CA 1
ATOM 3907 C C . ALA B 1 210 ? 14.578 -13.531 -18.766 1 98.25 210 ALA B C 1
ATOM 3909 O O . ALA B 1 210 ? 15.617 -14.031 -18.328 1 98.25 210 ALA B O 1
ATOM 3910 N N . ARG B 1 211 ? 14.141 -13.719 -20.016 1 98.19 211 ARG B N 1
ATOM 3911 C CA . ARG B 1 211 ? 14.867 -14.57 -20.953 1 98.19 211 ARG B CA 1
ATOM 3912 C C . ARG B 1 211 ? 16.25 -14.016 -21.25 1 98.19 211 ARG B C 1
ATOM 3914 O O . ARG B 1 211 ? 17.234 -14.766 -21.312 1 98.19 211 ARG B O 1
ATOM 3921 N N . GLU B 1 212 ? 16.266 -12.781 -21.422 1 98.12 212 GLU B N 1
ATOM 3922 C CA . GLU B 1 212 ? 17.547 -12.125 -21.719 1 98.12 212 GLU B CA 1
ATOM 3923 C C . GLU B 1 212 ? 18.531 -12.273 -20.562 1 98.12 212 GLU B C 1
ATOM 3925 O O . GLU B 1 212 ? 19.703 -12.555 -20.797 1 98.12 212 GLU B O 1
ATOM 3930 N N . LEU B 1 213 ? 18.078 -12.125 -19.375 1 98.38 213 LEU B N 1
ATOM 3931 C CA . LEU B 1 213 ? 18.938 -12.281 -18.203 1 98.38 213 LEU B CA 1
ATOM 3932 C C . LEU B 1 213 ? 19.438 -13.719 -18.094 1 98.38 213 LEU B C 1
ATOM 3934 O O . LEU B 1 213 ? 20.641 -13.945 -17.875 1 98.38 213 LEU B O 1
ATOM 3938 N N . HIS B 1 214 ? 18.562 -14.609 -18.234 1 98.31 214 HIS B N 1
ATOM 3939 C CA . HIS B 1 214 ? 18.938 -16.016 -18.156 1 98.31 214 HIS B CA 1
ATOM 3940 C C . HIS B 1 214 ? 19.938 -16.375 -19.234 1 98.31 214 HIS B C 1
ATOM 3942 O O . HIS B 1 214 ? 20.922 -17.094 -18.969 1 98.31 214 HIS B O 1
ATOM 3948 N N . ALA B 1 215 ? 19.719 -15.914 -20.453 1 98.06 215 ALA B N 1
ATOM 3949 C CA . ALA B 1 215 ? 20.609 -16.172 -21.578 1 98.06 215 ALA B CA 1
ATOM 3950 C C . ALA B 1 215 ? 22 -15.586 -21.328 1 98.06 215 ALA B C 1
ATOM 3952 O O . ALA B 1 215 ? 23 -16.125 -21.797 1 98.06 215 ALA B O 1
ATOM 3953 N N . ALA B 1 216 ? 22.016 -14.539 -20.562 1 97.88 216 ALA B N 1
ATOM 3954 C CA . ALA B 1 216 ? 23.266 -13.859 -20.266 1 97.88 216 ALA B CA 1
ATOM 3955 C C . ALA B 1 216 ? 24.016 -14.555 -19.125 1 97.88 216 ALA B C 1
ATOM 3957 O O . ALA B 1 216 ? 25.078 -14.102 -18.703 1 97.88 216 ALA B O 1
ATOM 3958 N N . GLY B 1 217 ? 23.406 -15.562 -18.578 1 98 217 GLY B N 1
ATOM 3959 C CA . GLY B 1 217 ? 24.062 -16.344 -17.547 1 98 217 GLY B CA 1
ATOM 3960 C C . GLY B 1 217 ? 23.75 -15.875 -16.141 1 98 217 GLY B C 1
ATOM 3961 O O . GLY B 1 217 ? 24.344 -16.359 -15.18 1 98 217 GLY B O 1
ATOM 3962 N N . VAL B 1 218 ? 22.812 -14.969 -16.016 1 98.69 218 VAL B N 1
ATOM 3963 C CA . VAL B 1 218 ? 22.391 -14.477 -14.711 1 98.69 218 VAL B CA 1
ATOM 3964 C C . VAL B 1 218 ? 21.609 -15.562 -13.984 1 98.69 218 VAL B C 1
ATOM 3966 O O . VAL B 1 218 ? 20.75 -16.234 -14.578 1 98.69 218 VAL B O 1
ATOM 3969 N N . THR B 1 219 ? 21.875 -15.664 -12.719 1 98.69 219 THR B N 1
ATOM 3970 C CA . THR B 1 219 ? 21.188 -16.719 -12 1 98.69 219 THR B CA 1
ATOM 3971 C C . THR B 1 219 ? 20.359 -16.141 -10.852 1 98.69 219 THR B C 1
ATOM 3973 O O . THR B 1 219 ? 19.578 -16.859 -10.211 1 98.69 219 THR B O 1
ATOM 3976 N N . ALA B 1 220 ? 20.531 -14.867 -10.57 1 98.75 220 ALA B N 1
ATOM 3977 C CA . ALA B 1 220 ? 19.766 -14.25 -9.492 1 98.75 220 ALA B CA 1
ATOM 3978 C C . ALA B 1 220 ? 19.516 -12.773 -9.766 1 98.75 220 ALA B C 1
ATOM 3980 O O . ALA B 1 220 ? 20.359 -12.086 -10.344 1 98.75 220 ALA B O 1
ATOM 3981 N N . VAL B 1 221 ? 18.344 -12.312 -9.312 1 98.56 221 VAL B N 1
ATOM 3982 C CA . VAL B 1 221 ? 17.906 -10.938 -9.555 1 98.56 221 VAL B CA 1
ATOM 3983 C C . VAL B 1 221 ? 17.578 -10.266 -8.227 1 98.56 221 VAL B C 1
ATOM 3985 O O . VAL B 1 221 ? 16.766 -10.781 -7.445 1 98.56 221 VAL B O 1
ATOM 3988 N N . CYS B 1 222 ? 18.219 -9.18 -7.969 1 97.31 222 CYS B N 1
ATOM 3989 C CA . CYS B 1 222 ? 17.797 -8.25 -6.926 1 97.31 222 CYS B CA 1
ATOM 3990 C C . CYS B 1 222 ? 16.781 -7.254 -7.469 1 97.31 222 CYS B C 1
ATOM 3992 O O . CYS B 1 222 ? 17.125 -6.371 -8.258 1 97.31 222 CYS B O 1
ATOM 3994 N N . ALA B 1 223 ? 15.562 -7.387 -6.988 1 94.5 223 ALA B N 1
ATOM 3995 C CA . ALA B 1 223 ? 14.539 -6.469 -7.473 1 94.5 223 ALA B CA 1
ATOM 3996 C C . ALA B 1 223 ? 14.547 -5.168 -6.672 1 94.5 223 ALA B C 1
ATOM 3998 O O . ALA B 1 223 ? 14.82 -5.172 -5.473 1 94.5 223 ALA B O 1
ATOM 3999 N N . GLN B 1 224 ? 14.18 -4.152 -7.301 1 89.25 224 GLN B N 1
ATOM 4000 C CA . GLN B 1 224 ? 14.125 -2.828 -6.688 1 89.25 224 GLN B CA 1
ATOM 4001 C C . GLN B 1 224 ? 13.148 -2.803 -5.516 1 89.25 224 GLN B C 1
ATOM 4003 O O . GLN B 1 224 ? 13.352 -2.064 -4.551 1 89.25 224 GLN B O 1
ATOM 4008 N N . SER B 1 225 ? 12.117 -3.506 -5.57 1 87.25 225 SER B N 1
ATOM 4009 C CA . SER B 1 225 ? 11.062 -3.619 -4.57 1 87.25 225 SER B CA 1
ATOM 4010 C C . SER B 1 225 ? 10.32 -4.949 -4.695 1 87.25 225 SER B C 1
ATOM 4012 O O . SER B 1 225 ? 10.492 -5.668 -5.68 1 87.25 225 SER B O 1
ATOM 4014 N N . ASP B 1 226 ? 9.578 -5.223 -3.711 1 89.62 226 ASP B N 1
ATOM 4015 C CA . ASP B 1 226 ? 8.758 -6.43 -3.818 1 89.62 226 ASP B CA 1
ATOM 4016 C C . ASP B 1 226 ? 7.797 -6.336 -5 1 89.62 226 ASP B C 1
ATOM 4018 O O . ASP B 1 226 ? 7.5 -7.34 -5.648 1 89.62 226 ASP B O 1
ATOM 4022 N N . ASP B 1 227 ? 7.32 -5.168 -5.32 1 86.94 227 ASP B N 1
ATOM 4023 C CA . ASP B 1 227 ? 6.426 -5 -6.461 1 86.94 227 ASP B CA 1
ATOM 4024 C C . ASP B 1 227 ? 7.117 -5.398 -7.766 1 86.94 227 ASP B C 1
ATOM 4026 O O . ASP B 1 227 ? 6.547 -6.133 -8.578 1 86.94 227 ASP B O 1
ATOM 4030 N N . VAL B 1 228 ? 8.281 -4.902 -7.906 1 90.25 228 VAL B N 1
ATOM 4031 C CA . VAL B 1 228 ? 9.031 -5.238 -9.109 1 90.25 228 VAL B CA 1
ATOM 4032 C C . VAL B 1 228 ? 9.383 -6.723 -9.102 1 90.25 228 VAL B C 1
ATOM 4034 O O . VAL B 1 228 ? 9.391 -7.371 -10.156 1 90.25 228 VAL B O 1
ATOM 4037 N N . ALA B 1 229 ? 9.641 -7.23 -7.879 1 94.75 229 ALA B N 1
ATOM 4038 C CA . ALA B 1 229 ? 9.922 -8.656 -7.77 1 94.75 229 ALA B CA 1
ATOM 4039 C C . ALA B 1 229 ? 8.758 -9.492 -8.297 1 94.75 229 ALA B C 1
ATOM 4041 O O . ALA B 1 229 ? 8.961 -10.523 -8.938 1 94.75 229 ALA B O 1
ATOM 4042 N N . PHE B 1 230 ? 7.555 -9.023 -8.031 1 94.5 230 PHE B N 1
ATOM 4043 C CA . PHE B 1 230 ? 6.383 -9.719 -8.547 1 94.5 230 PHE B CA 1
ATOM 4044 C C . PHE B 1 230 ? 6.371 -9.703 -10.07 1 94.5 230 PHE B C 1
ATOM 4046 O O . PHE B 1 230 ? 6.016 -10.703 -10.703 1 94.5 230 PHE B O 1
ATOM 4053 N N . VAL B 1 231 ? 6.746 -8.609 -10.664 1 94.62 231 VAL B N 1
ATOM 4054 C CA . VAL B 1 231 ? 6.816 -8.5 -12.117 1 94.62 231 VAL B CA 1
ATOM 4055 C C . VAL B 1 231 ? 7.887 -9.445 -12.656 1 94.62 231 VAL B C 1
ATOM 4057 O O . VAL B 1 231 ? 7.684 -10.109 -13.672 1 94.62 231 VAL B O 1
ATOM 4060 N N . VAL B 1 232 ? 8.969 -9.508 -11.938 1 97.31 232 VAL B N 1
ATOM 4061 C CA . VAL B 1 232 ? 10.055 -10.398 -12.328 1 97.31 232 VAL B CA 1
ATOM 4062 C C . VAL B 1 232 ? 9.586 -11.844 -12.266 1 97.31 232 VAL B C 1
ATOM 4064 O O . VAL B 1 232 ? 9.805 -12.625 -13.195 1 97.31 232 VAL B O 1
ATOM 4067 N N . LEU B 1 233 ? 8.961 -12.234 -11.148 1 98.25 233 LEU B N 1
ATOM 4068 C CA . LEU B 1 233 ? 8.445 -13.594 -10.992 1 98.25 233 LEU B CA 1
ATOM 4069 C C . LEU B 1 233 ? 7.469 -13.938 -12.117 1 98.25 233 LEU B C 1
ATOM 4071 O O . LEU B 1 233 ? 7.5 -15.055 -12.648 1 98.25 233 LEU B O 1
ATOM 4075 N N . ASP B 1 234 ? 6.656 -12.969 -12.453 1 97.06 234 ASP B N 1
ATOM 4076 C CA . ASP B 1 234 ? 5.73 -13.172 -13.57 1 97.06 234 ASP B CA 1
ATOM 4077 C C . ASP B 1 234 ? 6.484 -13.391 -14.875 1 97.06 234 ASP B C 1
ATOM 4079 O O . ASP B 1 234 ? 6.133 -14.281 -15.656 1 97.06 234 ASP B O 1
ATOM 4083 N N . GLY B 1 235 ? 7.449 -12.57 -15.094 1 97.56 235 GLY B N 1
ATOM 4084 C CA . GLY B 1 235 ? 8.273 -12.719 -16.281 1 97.56 235 GLY B CA 1
ATOM 4085 C C . GLY B 1 235 ? 8.953 -14.07 -16.375 1 97.56 235 GLY B C 1
ATOM 4086 O O . GLY B 1 235 ? 9.008 -14.672 -17.453 1 97.56 235 GLY B O 1
ATOM 4087 N N . ILE B 1 236 ? 9.461 -14.562 -15.273 1 98.5 236 ILE B N 1
ATOM 4088 C CA . ILE B 1 236 ? 10.117 -15.867 -15.219 1 98.5 236 ILE B CA 1
ATOM 4089 C C . ILE B 1 236 ? 9.125 -16.953 -15.617 1 98.5 236 ILE B C 1
ATOM 4091 O O . ILE B 1 236 ? 9.43 -17.812 -16.453 1 98.5 236 ILE B O 1
ATOM 4095 N N . ARG B 1 237 ? 7.988 -16.922 -15.023 1 97.38 237 ARG B N 1
ATOM 4096 C CA . ARG B 1 237 ? 6.945 -17.891 -15.312 1 97.38 237 ARG B CA 1
ATOM 4097 C C . ARG B 1 237 ? 6.547 -17.844 -16.781 1 97.38 237 ARG B C 1
ATOM 4099 O O . ARG B 1 237 ? 6.488 -18.891 -17.453 1 97.38 237 ARG B O 1
ATOM 4106 N N . ARG B 1 238 ? 6.352 -16.688 -17.344 1 96.88 238 ARG B N 1
ATOM 4107 C CA . ARG B 1 238 ? 5.914 -16.516 -18.719 1 96.88 238 ARG B CA 1
ATOM 4108 C C . ARG B 1 238 ? 7.008 -16.938 -19.703 1 96.88 238 ARG B C 1
ATOM 4110 O O . ARG B 1 238 ? 6.715 -17.328 -20.828 1 96.88 238 ARG B O 1
ATOM 4117 N N . ALA B 1 239 ? 8.172 -16.844 -19.281 1 97.88 239 ALA B N 1
ATOM 4118 C CA . ALA B 1 239 ? 9.312 -17.219 -20.109 1 97.88 239 ALA B CA 1
ATOM 4119 C C . ALA B 1 239 ? 9.539 -18.719 -20.078 1 97.88 239 ALA B C 1
ATOM 4121 O O . ALA B 1 239 ? 10.414 -19.234 -20.781 1 97.88 239 ALA B O 1
ATOM 4122 N N . GLY B 1 240 ? 8.789 -19.422 -19.234 1 97.69 240 GLY B N 1
ATOM 4123 C CA . GLY B 1 240 ? 8.961 -20.859 -19.094 1 97.69 240 GLY B CA 1
ATOM 4124 C C . GLY B 1 240 ? 10.164 -21.234 -18.234 1 97.69 240 GLY B C 1
ATOM 4125 O O . GLY B 1 240 ? 10.68 -22.359 -18.328 1 97.69 240 GLY B O 1
ATOM 4126 N N . LEU B 1 241 ? 10.648 -20.312 -17.453 1 98.5 241 LEU B N 1
ATOM 4127 C CA . LEU B 1 241 ? 11.781 -20.531 -16.547 1 98.5 241 LEU B CA 1
ATOM 4128 C C . LEU B 1 241 ? 11.297 -20.875 -15.141 1 98.5 241 LEU B C 1
ATOM 4130 O O . LEU B 1 241 ? 10.117 -20.703 -14.836 1 98.5 241 LEU B O 1
ATOM 4134 N N . ARG B 1 242 ? 12.234 -21.375 -14.344 1 98.06 242 ARG B N 1
ATOM 4135 C CA . ARG B 1 242 ? 11.906 -21.75 -12.969 1 98.06 242 ARG B CA 1
ATOM 4136 C C . ARG B 1 242 ? 12.602 -20.828 -11.969 1 98.06 242 ARG B C 1
ATOM 4138 O O . ARG B 1 242 ? 13.789 -20.531 -12.125 1 98.06 242 ARG B O 1
ATOM 4145 N N . CYS B 1 243 ? 11.922 -20.375 -11.031 1 98.56 243 CYS B N 1
ATOM 4146 C CA . CYS B 1 243 ? 12.469 -19.719 -9.859 1 98.56 243 CYS B CA 1
ATOM 4147 C C . CYS B 1 243 ? 12.477 -20.656 -8.656 1 98.56 243 CYS B C 1
ATOM 4149 O O . CYS B 1 243 ? 11.438 -21.234 -8.312 1 98.56 243 CYS B O 1
ATOM 4151 N N . PRO B 1 244 ? 13.555 -20.844 -8.016 1 98.31 244 PRO B N 1
ATOM 4152 C CA . PRO B 1 244 ? 14.82 -20.109 -8.141 1 98.31 244 PRO B CA 1
ATOM 4153 C C . PRO B 1 244 ? 15.812 -20.812 -9.055 1 98.31 244 PRO B C 1
ATOM 4155 O O . PRO B 1 244 ? 16.906 -20.297 -9.305 1 98.31 244 PRO B O 1
ATOM 4158 N N . ASP B 1 245 ? 15.453 -21.953 -9.562 1 98.31 245 ASP B N 1
ATOM 4159 C CA . ASP B 1 245 ? 16.422 -22.859 -10.164 1 98.31 245 ASP B CA 1
ATOM 4160 C C . ASP B 1 245 ? 17.109 -22.203 -11.359 1 98.31 245 ASP B C 1
ATOM 4162 O O . ASP B 1 245 ? 18.328 -22.375 -11.562 1 98.31 245 ASP B O 1
ATOM 4166 N N . ASP B 1 246 ? 16.375 -21.547 -12.172 1 98.38 246 ASP B N 1
ATOM 4167 C CA . ASP B 1 246 ? 16.953 -20.859 -13.328 1 98.38 246 ASP B CA 1
ATOM 4168 C C . ASP B 1 246 ? 17.297 -19.422 -12.984 1 98.38 246 ASP B C 1
ATOM 4170 O O . ASP B 1 246 ? 18.359 -18.922 -13.398 1 98.38 246 ASP B O 1
ATOM 4174 N N . LEU B 1 247 ? 16.391 -18.766 -12.289 1 98.69 247 LEU B N 1
ATOM 4175 C CA . LEU B 1 247 ? 16.562 -17.391 -11.867 1 98.69 247 LEU B CA 1
ATOM 4176 C C . LEU B 1 247 ? 15.984 -17.172 -10.469 1 98.69 247 LEU B C 1
ATOM 4178 O O . LEU B 1 247 ? 14.766 -17.188 -10.297 1 98.69 247 LEU B O 1
ATOM 4182 N N . ALA B 1 248 ? 16.859 -16.938 -9.531 1 98.88 248 ALA B N 1
ATOM 4183 C CA . ALA B 1 248 ? 16.391 -16.594 -8.188 1 98.88 248 ALA B CA 1
ATOM 4184 C C . ALA B 1 248 ? 16 -15.125 -8.109 1 98.88 248 ALA B C 1
ATOM 4186 O O . ALA B 1 248 ? 16.516 -14.297 -8.859 1 98.88 248 ALA B O 1
ATOM 4187 N N . VAL B 1 249 ? 15.062 -14.805 -7.199 1 98.81 249 VAL B N 1
ATOM 4188 C CA . VAL B 1 249 ? 14.578 -13.43 -7.078 1 98.81 249 VAL B CA 1
ATOM 4189 C C . VAL B 1 249 ? 14.547 -13.023 -5.605 1 98.81 249 VAL B C 1
ATOM 4191 O O . VAL B 1 249 ? 14.086 -13.781 -4.754 1 98.81 249 VAL B O 1
ATOM 4194 N N . ILE B 1 250 ? 15.102 -11.891 -5.289 1 98.56 250 ILE B N 1
ATOM 4195 C CA . ILE B 1 250 ? 15.023 -11.312 -3.949 1 98.56 250 ILE B CA 1
ATOM 4196 C C . ILE B 1 250 ? 14.5 -9.883 -4.031 1 98.56 250 ILE B C 1
ATOM 4198 O O . ILE B 1 250 ? 14.93 -9.102 -4.887 1 98.56 250 ILE B O 1
ATOM 4202 N N . GLY B 1 251 ? 13.531 -9.586 -3.217 1 94.94 251 GLY B N 1
ATOM 4203 C CA . GLY B 1 251 ? 12.953 -8.25 -3.191 1 94.94 251 GLY B CA 1
ATOM 4204 C C . GLY B 1 251 ? 13.414 -7.422 -2.008 1 94.94 251 GLY B C 1
ATOM 4205 O O . GLY B 1 251 ? 14.492 -7.664 -1.457 1 94.94 251 GLY B O 1
ATOM 4206 N N . VAL B 1 252 ? 12.688 -6.34 -1.762 1 90.19 252 VAL B N 1
ATOM 4207 C CA . VAL B 1 252 ? 12.93 -5.457 -0.626 1 90.19 252 VAL B CA 1
ATOM 4208 C C . VAL B 1 252 ? 11.625 -4.758 -0.234 1 90.19 252 VAL B C 1
ATOM 4210 O O . VAL B 1 252 ? 10.75 -4.543 -1.075 1 90.19 252 VAL B O 1
ATOM 4213 N N . ASP B 1 253 ? 11.438 -4.453 1.073 1 82.25 253 ASP B N 1
ATOM 4214 C CA . ASP B 1 253 ? 10.352 -3.688 1.668 1 82.25 253 ASP B CA 1
ATOM 4215 C C . ASP B 1 253 ? 9.18 -4.598 2.051 1 82.25 253 ASP B C 1
ATOM 4217 O O . ASP B 1 253 ? 8.055 -4.133 2.213 1 82.25 253 ASP B O 1
ATOM 4221 N N . ALA B 1 254 ? 9.336 -5.836 2.027 1 81 254 ALA B N 1
ATOM 4222 C CA . ALA B 1 254 ? 8.5 -6.918 2.535 1 81 254 ALA B CA 1
ATOM 4223 C C . ALA B 1 254 ? 7.02 -6.531 2.482 1 81 254 ALA B C 1
ATOM 4225 O O . ALA B 1 254 ? 6.367 -6.41 3.521 1 81 254 ALA B O 1
ATOM 4226 N N . THR B 1 255 ? 6.48 -6.445 1.264 1 83.94 255 THR B N 1
ATOM 4227 C CA . THR B 1 255 ? 5.039 -6.25 1.15 1 83.94 255 THR B CA 1
ATOM 4228 C C . THR B 1 255 ? 4.285 -7.398 1.814 1 83.94 255 THR B C 1
ATOM 4230 O O . THR B 1 255 ? 4.781 -8.523 1.869 1 83.94 255 THR B O 1
ATOM 4233 N N . ALA B 1 256 ? 3.076 -7.133 2.25 1 82.56 256 ALA B N 1
ATOM 4234 C CA . ALA B 1 256 ? 2.268 -8.133 2.941 1 82.56 256 ALA B CA 1
ATOM 4235 C C . ALA B 1 256 ? 1.955 -9.312 2.025 1 82.56 256 ALA B C 1
ATOM 4237 O O . ALA B 1 256 ? 1.642 -10.406 2.498 1 82.56 256 ALA B O 1
ATOM 4238 N N . LEU B 1 257 ? 2.072 -9.102 0.745 1 89.44 257 LEU B N 1
ATOM 4239 C CA . LEU B 1 257 ? 1.682 -10.117 -0.227 1 89.44 257 LEU B CA 1
ATOM 4240 C C . LEU B 1 257 ? 2.871 -10.992 -0.605 1 89.44 257 LEU B C 1
ATOM 4242 O O . LEU B 1 257 ? 2.701 -12.031 -1.246 1 89.44 257 LEU B O 1
ATOM 4246 N N . SER B 1 258 ? 4.051 -10.633 -0.142 1 92.81 258 SER B N 1
ATOM 4247 C CA . SER B 1 258 ? 5.27 -11.32 -0.562 1 92.81 258 SER B CA 1
ATOM 4248 C C . SER B 1 258 ? 5.227 -12.797 -0.187 1 92.81 258 SER B C 1
ATOM 4250 O O . SER B 1 258 ? 5.719 -13.648 -0.933 1 92.81 258 SER B O 1
ATOM 4252 N N . PRO B 1 259 ? 4.578 -13.195 1 1 94.38 259 PRO B N 1
ATOM 4253 C CA . PRO B 1 259 ? 4.508 -14.617 1.319 1 94.38 259 PRO B CA 1
ATOM 4254 C C . PRO B 1 259 ? 3.604 -15.398 0.365 1 94.38 259 PRO B C 1
ATOM 4256 O O . PRO B 1 259 ? 3.631 -16.625 0.345 1 94.38 259 PRO B O 1
ATOM 4259 N N . PHE B 1 260 ? 2.846 -14.68 -0.433 1 94.25 260 PHE B N 1
ATOM 4260 C CA . PHE B 1 260 ? 1.809 -15.344 -1.211 1 94.25 260 PHE B CA 1
ATOM 4261 C C . PHE B 1 260 ? 2.133 -15.297 -2.699 1 94.25 260 PHE B C 1
ATOM 4263 O O . PHE B 1 260 ? 1.311 -15.68 -3.533 1 94.25 260 PHE B O 1
ATOM 4270 N N . SER B 1 261 ? 3.25 -14.75 -3.043 1 95.31 261 SER B N 1
ATOM 4271 C CA . SER B 1 261 ? 3.723 -14.906 -4.414 1 95.31 261 SER B CA 1
ATOM 4272 C C . SER B 1 261 ? 4.059 -16.359 -4.723 1 95.31 261 SER B C 1
ATOM 4274 O O . SER B 1 261 ? 4.129 -17.188 -3.814 1 95.31 261 SER B O 1
ATOM 4276 N N . VAL B 1 262 ? 4.168 -16.688 -6.02 1 94.94 262 VAL B N 1
ATOM 4277 C CA . VAL B 1 262 ? 4.543 -18.031 -6.426 1 94.94 262 VAL B CA 1
ATOM 4278 C C . VAL B 1 262 ? 5.812 -18 -7.27 1 94.94 262 VAL B C 1
ATOM 4280 O O . VAL B 1 262 ? 5.777 -17.594 -8.438 1 94.94 262 VAL B O 1
ATOM 4283 N N . PRO B 1 263 ? 6.898 -18.469 -6.77 1 97 263 PRO B N 1
ATOM 4284 C CA . PRO B 1 263 ? 7.113 -18.938 -5.395 1 97 263 PRO B CA 1
ATOM 4285 C C . PRO B 1 263 ? 7.062 -17.797 -4.375 1 97 263 PRO B C 1
ATOM 4287 O O . PRO B 1 263 ? 7.125 -16.625 -4.754 1 97 263 PRO B O 1
ATOM 4290 N N . ALA B 1 264 ? 6.969 -18.172 -3.025 1 97.19 264 ALA B N 1
ATOM 4291 C CA . ALA B 1 264 ? 6.996 -17.156 -1.966 1 97.19 264 ALA B CA 1
ATOM 4292 C C . ALA B 1 264 ? 8.297 -16.375 -1.998 1 97.19 264 ALA B C 1
ATOM 4294 O O . ALA B 1 264 ? 9.383 -16.938 -2.121 1 97.19 264 ALA B O 1
ATOM 4295 N N . LEU B 1 265 ? 8.18 -15.094 -1.829 1 98.19 265 LEU B N 1
ATOM 4296 C CA . LEU B 1 265 ? 9.258 -14.172 -2.18 1 98.19 265 LEU B CA 1
ATOM 4297 C C . LEU B 1 265 ? 10.188 -13.953 -0.995 1 98.19 265 LEU B C 1
ATOM 4299 O O . LEU B 1 265 ? 9.742 -13.578 0.092 1 98.19 265 LEU B O 1
ATOM 4303 N N . THR B 1 266 ? 11.477 -14.234 -1.18 1 98.69 266 THR B N 1
ATOM 4304 C CA . THR B 1 266 ? 12.516 -13.75 -0.273 1 98.69 266 THR B CA 1
ATOM 4305 C C . THR B 1 266 ? 12.641 -12.234 -0.351 1 98.69 266 THR B C 1
ATOM 4307 O O . THR B 1 266 ? 12.672 -11.664 -1.442 1 98.69 266 THR B O 1
ATOM 4310 N N . THR B 1 267 ? 12.688 -11.562 0.796 1 96.5 267 THR B N 1
ATOM 4311 C CA . THR B 1 267 ? 12.688 -10.102 0.786 1 96.5 267 THR B CA 1
ATOM 4312 C C . THR B 1 267 ? 13.344 -9.555 2.047 1 96.5 267 THR B C 1
ATOM 4314 O O . THR B 1 267 ? 13.852 -10.312 2.871 1 96.5 267 THR B O 1
ATOM 4317 N N . VAL B 1 268 ? 13.531 -8.258 2.098 1 94.56 268 VAL B N 1
ATOM 4318 C CA . VAL B 1 268 ? 14.094 -7.551 3.248 1 94.56 268 VAL B CA 1
ATOM 4319 C C . VAL B 1 268 ? 12.992 -6.738 3.932 1 94.56 268 VAL B C 1
ATOM 4321 O O . VAL B 1 268 ? 12.273 -5.98 3.277 1 94.56 268 VAL B O 1
ATOM 4324 N N . GLU B 1 269 ? 12.828 -6.945 5.176 1 91.69 269 GLU B N 1
ATOM 4325 C CA . GLU B 1 269 ? 11.828 -6.23 5.965 1 91.69 269 GLU B CA 1
ATOM 4326 C C . GLU B 1 269 ? 12.477 -5.129 6.805 1 91.69 269 GLU B C 1
ATOM 4328 O O . GLU B 1 269 ? 13.508 -5.348 7.438 1 91.69 269 GLU B O 1
ATOM 4333 N N . PHE B 1 270 ? 11.875 -4 6.75 1 86.44 270 PHE B N 1
ATOM 4334 C CA . PHE B 1 270 ? 12.375 -2.883 7.539 1 86.44 270 PHE B CA 1
ATOM 4335 C C . PHE B 1 270 ? 11.656 -2.795 8.875 1 86.44 270 PHE B C 1
ATOM 4337 O O . PHE B 1 270 ? 10.461 -3.105 8.969 1 86.44 270 PHE B O 1
ATOM 4344 N N . ASP B 1 271 ? 12.398 -2.395 9.875 1 85.81 271 ASP B N 1
ATOM 4345 C CA . ASP B 1 271 ? 11.789 -2.029 11.148 1 85.81 271 ASP B CA 1
ATOM 4346 C C . ASP B 1 271 ? 11.188 -0.627 11.086 1 85.81 271 ASP B C 1
ATOM 4348 O O . ASP B 1 271 ? 11.859 0.356 11.414 1 85.81 271 ASP B O 1
ATOM 4352 N N . ARG B 1 272 ? 9.977 -0.555 10.82 1 79.56 272 ARG B N 1
ATOM 4353 C CA . ARG B 1 272 ? 9.289 0.704 10.555 1 79.56 272 ARG B CA 1
ATOM 4354 C C . ARG B 1 272 ? 9.234 1.574 11.805 1 79.56 272 ARG B C 1
ATOM 4356 O O . ARG B 1 272 ? 9.305 2.803 11.719 1 79.56 272 ARG B O 1
ATOM 4363 N N . THR B 1 273 ? 9.07 0.942 12.914 1 79.81 273 THR B N 1
ATOM 4364 C CA . THR B 1 273 ? 9.031 1.69 14.164 1 79.81 273 THR B CA 1
ATOM 4365 C C . THR B 1 273 ? 10.383 2.346 14.445 1 79.81 273 THR B C 1
ATOM 4367 O O . THR B 1 273 ? 10.445 3.521 14.805 1 79.81 273 THR B O 1
ATOM 4370 N N . ALA B 1 274 ? 11.383 1.562 14.242 1 82.38 274 ALA B N 1
ATOM 4371 C CA . ALA B 1 274 ? 12.719 2.098 14.461 1 82.38 274 ALA B CA 1
ATOM 4372 C C . ALA B 1 274 ? 13.008 3.262 13.508 1 82.38 274 ALA B C 1
ATOM 4374 O O . ALA B 1 274 ? 13.578 4.273 13.914 1 82.38 274 ALA B O 1
ATOM 4375 N N . ILE B 1 275 ? 12.602 3.117 12.289 1 83.19 275 ILE B N 1
ATOM 4376 C CA . ILE B 1 275 ? 12.812 4.156 11.289 1 83.19 275 ILE B CA 1
ATOM 4377 C C . ILE B 1 275 ? 12.031 5.41 11.672 1 83.19 275 ILE B C 1
ATOM 4379 O O . ILE B 1 275 ? 12.555 6.527 11.594 1 83.19 275 ILE B O 1
ATOM 4383 N N . ALA B 1 276 ? 10.836 5.223 12.109 1 82.06 276 ALA B N 1
ATOM 4384 C CA . ALA B 1 276 ? 9.992 6.348 12.508 1 82.06 276 ALA B CA 1
ATOM 4385 C C . ALA B 1 276 ? 10.602 7.09 13.695 1 82.06 276 ALA B C 1
ATOM 4387 O O . ALA B 1 276 ? 10.594 8.32 13.742 1 82.06 276 ALA B O 1
ATOM 4388 N N . ASP B 1 277 ? 11.062 6.328 14.625 1 83.38 277 ASP B N 1
ATOM 4389 C CA . ASP B 1 277 ? 11.672 6.922 15.805 1 83.38 277 ASP B CA 1
ATOM 4390 C C . ASP B 1 277 ? 12.891 7.758 15.438 1 83.38 277 ASP B C 1
ATOM 4392 O O . ASP B 1 277 ? 13.102 8.844 15.992 1 83.38 277 ASP B O 1
ATOM 4396 N N . LEU B 1 278 ? 13.625 7.258 14.609 1 82.75 278 LEU B N 1
ATOM 4397 C CA . LEU B 1 278 ? 14.805 7.988 14.164 1 82.75 278 LEU B CA 1
ATOM 4398 C C . LEU B 1 278 ? 14.414 9.258 13.422 1 82.75 278 LEU B C 1
ATOM 4400 O O . LEU B 1 278 ? 15.031 10.305 13.602 1 82.75 278 LEU B O 1
ATOM 4404 N N . ALA B 1 279 ? 13.43 9.102 12.539 1 83.94 279 ALA B N 1
ATOM 4405 C CA . ALA B 1 279 ? 12.93 10.258 11.805 1 83.94 279 ALA B CA 1
ATOM 4406 C C . ALA B 1 279 ? 12.422 11.336 12.758 1 83.94 279 ALA B C 1
ATOM 4408 O O . ALA B 1 279 ? 12.719 12.523 12.578 1 83.94 279 ALA B O 1
ATOM 4409 N N . LEU B 1 280 ? 11.727 10.93 13.727 1 85.62 280 LEU B N 1
ATOM 4410 C CA . LEU B 1 280 ? 11.164 11.852 14.711 1 85.62 280 LEU B CA 1
ATOM 4411 C C . LEU B 1 280 ? 12.273 12.547 15.5 1 85.62 280 LEU B C 1
ATOM 4413 O O . LEU B 1 280 ? 12.227 13.758 15.703 1 85.62 280 LEU B O 1
ATOM 4417 N N . SER B 1 281 ? 13.172 11.734 15.93 1 85.31 281 SER B N 1
ATOM 4418 C CA . SER B 1 281 ? 14.281 12.289 16.703 1 85.31 281 SER B CA 1
ATOM 4419 C C . SER B 1 281 ? 15.039 13.352 15.898 1 85.31 281 SER B C 1
ATOM 4421 O O . SER B 1 281 ? 15.367 14.414 16.422 1 85.31 281 SER B O 1
ATOM 4423 N N . ALA B 1 282 ? 15.305 13.07 14.664 1 84.75 282 ALA B N 1
ATOM 4424 C CA . ALA B 1 282 ? 16 14.016 13.797 1 84.75 282 ALA B CA 1
ATOM 4425 C C . ALA B 1 282 ? 15.203 15.297 13.617 1 84.75 282 ALA B C 1
ATOM 4427 O O . ALA B 1 282 ? 15.758 16.391 13.641 1 84.75 282 ALA B O 1
ATOM 4428 N N . LEU B 1 283 ? 13.961 15.117 13.391 1 85.62 283 LEU B N 1
ATOM 4429 C CA . LEU B 1 283 ? 13.07 16.25 13.188 1 85.62 283 LEU B CA 1
ATOM 4430 C C . LEU B 1 283 ? 13.008 17.125 14.445 1 85.62 283 LEU B C 1
ATOM 4432 O O . LEU B 1 283 ? 13.125 18.344 14.367 1 85.62 283 LEU B O 1
ATOM 4436 N N . LEU B 1 284 ? 12.867 16.5 15.547 1 85.12 284 LEU B N 1
ATOM 4437 C CA . LEU B 1 284 ? 12.766 17.234 16.797 1 85.12 284 LEU B CA 1
ATOM 4438 C C . LEU B 1 284 ? 14.062 17.969 17.125 1 85.12 284 LEU B C 1
ATOM 4440 O O . LEU B 1 284 ? 14.047 19.078 17.672 1 85.12 284 LEU B O 1
ATOM 4444 N N . ALA B 1 285 ? 15.164 17.297 16.844 1 83.44 285 ALA B N 1
ATOM 4445 C CA . ALA B 1 285 ? 16.453 17.953 17.016 1 83.44 285 ALA B CA 1
ATOM 4446 C C . ALA B 1 285 ? 16.562 19.203 16.156 1 83.44 285 ALA B C 1
ATOM 4448 O O . ALA B 1 285 ? 17.016 20.25 16.625 1 83.44 285 ALA B O 1
ATOM 4449 N N . GLU B 1 286 ? 16.109 19.094 14.938 1 80.81 286 GLU B N 1
ATOM 4450 C CA . GLU B 1 286 ? 16.125 20.219 14.008 1 80.81 286 GLU B CA 1
ATOM 4451 C C . GLU B 1 286 ? 15.227 21.344 14.5 1 80.81 286 GLU B C 1
ATOM 4453 O O . GLU B 1 286 ? 15.562 22.531 14.336 1 80.81 286 GLU B O 1
ATOM 4458 N N . LEU B 1 287 ? 14.141 20.984 15.148 1 78.75 287 LEU B N 1
ATOM 4459 C CA . LEU B 1 287 ? 13.164 21.969 15.594 1 78.75 287 LEU B CA 1
ATOM 4460 C C . LEU B 1 287 ? 13.461 22.422 17.016 1 78.75 287 LEU B C 1
ATOM 4462 O O . LEU B 1 287 ? 12.688 23.188 17.609 1 78.75 287 LEU B O 1
ATOM 4466 N N . ASP B 1 288 ? 14.586 21.906 17.531 1 78 288 ASP B N 1
ATOM 4467 C CA . ASP B 1 288 ? 15.016 22.219 18.891 1 78 288 ASP B CA 1
ATOM 4468 C C . ASP B 1 288 ? 13.961 21.781 19.906 1 78 288 ASP B C 1
ATOM 4470 O O . ASP B 1 288 ? 13.648 22.531 20.844 1 78 288 ASP B O 1
ATOM 4474 N N . LEU B 1 289 ? 13.312 20.719 19.609 1 71.44 289 LEU B N 1
ATOM 4475 C CA . LEU B 1 289 ? 12.297 20.156 20.484 1 71.44 289 LEU B CA 1
ATOM 4476 C C . LEU B 1 289 ? 12.773 18.844 21.094 1 71.44 289 LEU B C 1
ATOM 4478 O O . LEU B 1 289 ? 12 18.125 21.734 1 71.44 289 LEU B O 1
ATOM 4482 N N . LEU B 1 290 ? 14.023 18.5 20.734 1 66.69 290 LEU B N 1
ATOM 4483 C CA . LEU B 1 290 ? 14.516 17.203 21.188 1 66.69 290 LEU B CA 1
ATOM 4484 C C . LEU B 1 290 ? 14.805 17.234 22.688 1 66.69 290 LEU B C 1
ATOM 4486 O O . LEU B 1 290 ? 15.57 18.078 23.156 1 66.69 290 LEU B O 1
ATOM 4490 N N . ASP B 1 291 ? 14.008 16.453 23.469 1 61.56 291 ASP B N 1
ATOM 4491 C CA . ASP B 1 291 ? 14.242 16.391 24.922 1 61.56 291 ASP B CA 1
ATOM 4492 C C . ASP B 1 291 ? 15.078 15.156 25.281 1 61.56 291 ASP B C 1
ATOM 4494 O O . ASP B 1 291 ? 15.57 15.047 26.406 1 61.56 291 ASP B O 1
ATOM 4498 N N . GLU B 1 292 ? 15.102 14.203 24.391 1 61.72 292 GLU B N 1
ATOM 4499 C CA . GLU B 1 292 ? 15.75 12.945 24.75 1 61.72 292 GLU B CA 1
ATOM 4500 C C . GLU B 1 292 ? 16.922 12.648 23.812 1 61.72 292 GLU B C 1
ATOM 4502 O O . GLU B 1 292 ? 17 13.203 22.703 1 61.72 292 GLU B O 1
ATOM 4507 N N . PRO B 1 293 ? 17.844 11.828 24.375 1 61.5 293 PRO B N 1
ATOM 4508 C CA . PRO B 1 293 ? 19 11.445 23.562 1 61.5 293 PRO B CA 1
ATOM 4509 C C . PRO B 1 293 ? 18.609 10.719 22.281 1 61.5 293 PRO B C 1
ATOM 4511 O O . PRO B 1 293 ? 17.547 10.07 22.234 1 61.5 293 PRO B O 1
ATOM 4514 N N . ARG B 1 294 ? 19.344 11.016 21.203 1 64.81 294 ARG B N 1
ATOM 4515 C CA . ARG B 1 294 ? 19.141 10.383 19.891 1 64.81 294 ARG B CA 1
ATOM 4516 C C . ARG B 1 294 ? 19.172 8.859 20.016 1 64.81 294 ARG B C 1
ATOM 4518 O O . ARG B 1 294 ? 20.016 8.305 20.734 1 64.81 294 ARG B O 1
ATOM 4525 N N . PRO B 1 295 ? 18.125 8.242 19.406 1 64.19 295 PRO B N 1
ATOM 4526 C CA . PRO B 1 295 ? 18.141 6.781 19.453 1 64.19 295 PRO B CA 1
ATOM 4527 C C . PRO B 1 295 ? 19.422 6.195 18.859 1 64.19 295 PRO B C 1
ATOM 4529 O O . PRO B 1 295 ? 20.047 6.82 18 1 64.19 295 PRO B O 1
ATOM 4532 N N . VAL B 1 296 ? 19.938 5.121 19.562 1 60.5 296 VAL B N 1
ATOM 4533 C CA . VAL B 1 296 ? 21.125 4.406 19.094 1 60.5 296 VAL B CA 1
ATOM 4534 C C . VAL B 1 296 ? 20.828 3.74 17.75 1 60.5 296 VAL B C 1
ATOM 4536 O O . VAL B 1 296 ? 19.688 3.352 17.484 1 60.5 296 VAL B O 1
ATOM 4539 N N . ALA B 1 297 ? 21.875 3.777 16.969 1 61.78 297 ALA B N 1
ATOM 4540 C CA . ALA B 1 297 ? 21.828 3.131 15.664 1 61.78 297 ALA B CA 1
ATOM 4541 C C . ALA B 1 297 ? 21.312 1.702 15.773 1 61.78 297 ALA B C 1
ATOM 4543 O O . ALA B 1 297 ? 21.703 0.958 16.672 1 61.78 297 ALA B O 1
ATOM 4544 N N . GLN B 1 298 ? 20.172 1.446 15.281 1 66.06 298 GLN B N 1
ATOM 4545 C CA . GLN B 1 298 ? 19.609 0.1 15.32 1 66.06 298 GLN B CA 1
ATOM 4546 C C . GLN B 1 298 ? 19.531 -0.502 13.914 1 66.06 298 GLN B C 1
ATOM 4548 O O . GLN B 1 298 ? 19.609 0.22 12.922 1 66.06 298 GLN B O 1
ATOM 4553 N N . ASP B 1 299 ? 19.75 -1.849 13.93 1 76.5 299 ASP B N 1
ATOM 4554 C CA . ASP B 1 299 ? 19.453 -2.574 12.695 1 76.5 299 ASP B CA 1
ATOM 4555 C C . ASP B 1 299 ? 18.016 -2.342 12.25 1 76.5 299 ASP B C 1
ATOM 4557 O O . ASP B 1 299 ? 17.078 -2.668 12.977 1 76.5 299 ASP B O 1
ATOM 4561 N N . ILE B 1 300 ? 17.953 -1.731 11.062 1 82.69 300 ILE B N 1
ATOM 4562 C CA . ILE B 1 300 ? 16.609 -1.279 10.68 1 82.69 300 ILE B CA 1
ATOM 4563 C C . ILE B 1 300 ? 16 -2.25 9.672 1 82.69 300 ILE B C 1
ATOM 4565 O O . ILE B 1 300 ? 14.891 -2.035 9.188 1 82.69 300 ILE B O 1
ATOM 4569 N N . ALA B 1 301 ? 16.812 -3.346 9.367 1 90.06 301 ALA B N 1
ATOM 4570 C CA . ALA B 1 301 ? 16.312 -4.234 8.32 1 90.06 301 ALA B CA 1
ATOM 4571 C C . ALA B 1 301 ? 16.672 -5.688 8.617 1 90.06 301 ALA B C 1
ATOM 4573 O O . ALA B 1 301 ? 17.688 -5.961 9.258 1 90.06 301 ALA B O 1
ATOM 4574 N N . THR B 1 302 ? 15.852 -6.609 8.266 1 94.5 302 THR B N 1
ATOM 4575 C CA . THR B 1 302 ? 16.062 -8.039 8.43 1 94.5 302 THR B CA 1
ATOM 4576 C C . THR B 1 302 ? 15.719 -8.789 7.141 1 94.5 302 THR B C 1
ATOM 4578 O O . THR B 1 302 ? 14.742 -8.461 6.469 1 94.5 302 THR B O 1
ATOM 4581 N N . LEU B 1 303 ? 16.531 -9.82 6.867 1 97.12 303 LEU B N 1
ATOM 4582 C CA . LEU B 1 303 ? 16.297 -10.672 5.707 1 97.12 303 LEU B CA 1
ATOM 4583 C C . LEU B 1 303 ? 15.242 -11.734 6.027 1 97.12 303 LEU B C 1
ATOM 4585 O O . LEU B 1 303 ? 15.328 -12.406 7.055 1 97.12 303 LEU B O 1
ATOM 4589 N N . ILE B 1 304 ? 14.234 -11.859 5.23 1 97.88 304 ILE B N 1
ATOM 4590 C CA . ILE B 1 304 ? 13.242 -12.922 5.32 1 97.88 304 ILE B CA 1
ATOM 4591 C C . ILE B 1 304 ? 13.43 -13.898 4.164 1 97.88 304 ILE B C 1
ATOM 4593 O O . ILE B 1 304 ? 13.164 -13.562 3.008 1 97.88 304 ILE B O 1
ATOM 4597 N N . VAL B 1 305 ? 13.836 -15.047 4.465 1 98.5 305 VAL B N 1
ATOM 4598 C CA . VAL B 1 305 ? 14.148 -16.031 3.441 1 98.5 305 VAL B CA 1
ATOM 4599 C C . VAL B 1 305 ? 12.922 -16.891 3.158 1 98.5 305 VAL B C 1
ATOM 4601 O O . VAL B 1 305 ? 12.305 -17.438 4.082 1 98.5 305 VAL B O 1
ATOM 4604 N N . ARG B 1 306 ? 12.57 -16.984 1.825 1 98 306 ARG B N 1
ATOM 4605 C CA . ARG B 1 306 ? 11.469 -17.844 1.409 1 98 306 ARG B CA 1
ATOM 4606 C C . ARG B 1 306 ? 11.859 -18.672 0.186 1 98 306 ARG B C 1
ATOM 4608 O O . ARG B 1 306 ? 13.023 -19.016 0.007 1 98 306 ARG B O 1
ATOM 4615 N N . GLU B 1 307 ? 10.906 -18.984 -0.685 1 98 307 GLU B N 1
ATOM 4616 C CA . GLU B 1 307 ? 11.094 -20.016 -1.703 1 98 307 GLU B CA 1
ATOM 4617 C C . GLU B 1 307 ? 11.773 -19.453 -2.945 1 98 307 GLU B C 1
ATOM 4619 O O . GLU B 1 307 ? 12.297 -20.188 -3.773 1 98 307 GLU B O 1
ATOM 4624 N N . SER B 1 308 ? 11.82 -18.125 -3.123 1 98.69 308 SER B N 1
ATOM 4625 C CA . SER B 1 308 ? 12.266 -17.531 -4.383 1 98.69 308 SER B CA 1
ATOM 4626 C C . SER B 1 308 ? 13.789 -17.5 -4.469 1 98.69 308 SER B C 1
ATOM 4628 O O . SER B 1 308 ? 14.352 -17.062 -5.473 1 98.69 308 SER B O 1
ATOM 4630 N N . THR B 1 309 ? 14.523 -17.906 -3.424 1 98.44 309 THR B N 1
ATOM 4631 C CA . THR B 1 309 ? 15.984 -17.984 -3.459 1 98.44 309 THR B CA 1
ATOM 4632 C C . THR B 1 309 ? 16.469 -19.297 -2.873 1 98.44 309 THR B C 1
ATOM 4634 O O . THR B 1 309 ? 15.734 -19.984 -2.16 1 98.44 309 THR B O 1
#

Nearest PDB structures (foldseek):
  4rk5-assembly1_A-2  TM=7.199E-01  e=1.142E-14  Lacticaseibacillus paracasei ATCC 334
  6chk-assembly1_A-2  TM=7.202E-01  e=1.075E-14  Lacticaseibacillus paracasei ATCC 334
  4rk1-assembly3_F  TM=7.385E-01  e=1.664E-11  Enterococcus faecium DO
  4rk1-assembly2_D  TM=7.400E-01  e=3.054E-11  Enterococcus faecium DO
  2o20-assembly3_E  TM=7.320E-01  e=1.768E-11  Lactococcus lactis

pLDDT: mean 77.51, std 21.25, range [20.27, 98.88]

Foldseek 3Di:
DDCCDPCNVLCLLQVPPDDPPDPVVNVVVVVVCVVVVNPCQLCNNCVSNVANLEEEEEEELQPPACLSVLLQVVLQVVSVVVRRHYDYYYCDPVNVVLLVCCVVRVHQAYEYQADYDPSNVVSCVVSVHHYHHLCPDVLQPHCLQVQLLVVLVVCVVVPFQAEAEEEAPDPSNVPLLVSNQVNVQVNSVVVVGPGHHYFHFYLVCLQVRLVVCLVVVGQEYEYSALVRLLSNLVNCVVNVHDANGSYFYEHECDHPCQCVRVPRHKYKHFQSVVSSLQSNQRVCVVVVNRPDDHDHRDDGIDTDDTRRD/DDCCDPCNVLCVLQVPPDDPPDPVVVVVVVVVCVVVVNPCQLCNNCVSNVANLEEEEEEELLPPACLSVLLQVVLQVVSVVVRRHYDYYYQDPVNVVLLVCCVVRVHQAYEYQADDDPSNVVSCVVSVHHYHHLCPDVLQPHCLQVQLLVVLVVCVVVPFQAEAEEEAPDPSNVPLLVSNQVNVQVNSVVVVGPGHHYFHFYLVCLQVRLVVCLVVVGQEYEYSALVRLLSNLVNCVVNVHDANGSYFYEHECDHPCQCVRVPRHKYKHFQSVVSSLQSNQRVCVVVVNRPDDHDHRDDGIDTDDTRRD

Secondary structure (DSSP, 8-state):
--B--HHHHHHHHTT-SSS---HHHHHHHHHHHHHTT----HHHHHHHTT---EEEEEE-TT--SSHHHHHHHHHHHHHHHTT-EEEEEE--SSTHHHHHHHHHH--SEEEESSPPPHHHHHHHHHTT--EEEGGGSGGG--HHHHHHHHHHHHHHHTT--SEEEEEESSGGGHHHHHHHHHHHHHHHHHTTPPPPEEEEE-GGGHHHHHHHHHHTT--EEEESSHHHHHHHHHHHHHTT--TTTT-EEE-SS--TTGGGSSSPPBEEEE-HHHHHHHHHHHHHHHTT---SPPPP----EEEE--TT-/--B--HHHHHHHHTT-SSS---HHHHHHHHHHHHHTT----HHHHHHHTT---EEEEEE-TT--SSHHHHHHHHHHHHHHHTT-EEEEEE--SSTHHHHHHHHHH--SEEEESSPPPHHHHHHHHHHT--EEEGGGSGGG--HHHHHHHHHHHHHHHTT--SEEEEEESSGGGHHHHHHHHHHHHHHHHHTTPPPPEEEEE-GGGHHHHHHHHHHTT--EEEESSHHHHHHHHHHHHHTT--TTTT-EEE-SS--TTGGGSSSPPBEEEE-HHHHHHHHHHHHHHHTT---SPPPP----EEEE--TT-

InterPro domains:
  IPR000843 LacI-type HTH domain [PF00356] (2-41)
  IPR000843 LacI-type HTH domain [PS50932] (1-49)
  IPR000843 LacI-type HTH domain [SM00354] (1-64)
  IPR000843 LacI-type HTH domain [cd01392] (1-49)
  IPR010982 Lambda repressor-like, DNA-binding domain superfamily [G3DSA:1.10.260.40] (1-53)
  IPR010982 Lambda repressor-like, DNA-binding domain superfamily [SSF47413] (1-52)
  IPR028082 Periplasmic binding protein-like I [SSF53822] (99-309)
  IPR046335 Transcriptional regulator LacI/GalR-like, sensor domain [PF13377] (152-309)

Organism: NCBI:txid722731

Radius of gyration: 27.54 Å; Cα contacts (8 Å, |Δi|>4): 1184; chains: 2; bounding box: 66×87×55 Å